Protein AF-0000000079288567 (afdb_homodimer)

Solvent-accessible surface area (backbone atoms only — not comparable to full-atom values): 40343 Å² total; per-residue (Å²): 136,82,82,76,78,76,78,76,78,77,76,76,76,74,76,73,69,78,73,69,82,71,72,75,51,81,69,87,41,94,52,66,72,34,54,50,68,55,81,71,73,96,64,78,37,29,41,39,32,39,63,63,86,68,73,59,69,81,70,55,75,68,88,58,44,38,29,42,37,32,50,58,72,90,48,69,68,57,41,28,52,32,34,70,66,65,13,31,33,24,44,54,43,68,63,64,70,92,44,50,83,34,66,66,60,45,52,52,51,42,51,51,51,46,50,51,23,62,53,65,55,34,27,31,38,32,39,52,55,88,60,69,38,52,64,90,50,18,64,37,54,38,48,51,46,38,53,39,36,52,54,37,35,72,75,34,80,56,41,44,33,34,36,55,41,53,46,34,52,32,29,45,93,47,34,18,52,52,59,54,62,40,43,72,43,26,66,26,31,36,25,41,37,42,82,57,40,80,55,83,54,32,74,55,35,33,48,27,47,63,57,48,50,52,13,55,50,47,36,41,74,64,69,36,61,43,62,34,34,22,48,21,38,48,39,40,23,36,40,31,75,26,69,42,74,46,83,94,76,38,36,26,40,56,48,40,44,79,93,62,46,76,75,60,40,82,38,35,41,40,57,52,54,51,49,29,59,75,67,74,54,73,71,42,80,38,80,80,37,50,29,30,32,47,76,49,64,41,83,88,78,67,42,44,30,40,35,20,33,58,48,42,72,39,44,32,55,53,30,38,48,36,42,74,60,50,34,24,27,41,29,36,50,37,68,76,24,50,43,83,59,87,51,65,72,45,38,51,55,40,49,42,50,54,54,28,54,47,55,42,70,55,74,80,75,82,70,83,74,75,76,73,115,137,85,82,76,78,77,77,78,77,76,75,79,75,75,78,73,70,77,74,69,81,71,73,76,51,80,69,85,40,93,54,65,74,33,54,51,66,54,80,72,74,96,62,78,36,29,41,39,31,40,62,65,87,67,73,59,70,80,70,54,75,67,90,60,44,38,29,41,37,33,50,58,72,90,46,71,66,58,42,29,52,30,32,70,68,67,13,29,33,24,44,55,44,67,63,66,70,92,45,48,83,34,66,66,60,45,51,52,51,39,52,50,51,46,50,49,22,62,52,64,53,34,29,31,38,33,39,52,55,87,59,67,37,53,66,89,50,17,63,38,54,38,49,51,47,38,53,37,36,52,54,38,35,71,76,34,79,57,42,44,33,33,37,55,41,55,45,36,52,32,30,45,92,47,33,20,52,50,57,54,61,39,44,72,42,25,66,25,30,36,22,40,37,42,82,56,43,79,53,84,53,32,73,56,36,33,50,28,47,64,59,48,51,52,13,54,51,47,37,42,73,65,68,35,58,44,63,33,34,21,48,20,38,49,37,38,21,38,40,31,74,26,71,42,74,47,82,94,75,38,35,25,39,56,50,40,43,80,92,65,46,77,75,61,41,80,39,36,41,40,58,51,54,49,48,31,58,75,67,75,54,74,70,42,80,37,81,82,37,50,27,30,32,46,75,48,67,41,82,88,79,67,41,45,30,40,36,21,33,58,46,42,73,40,44,31,56,53,31,38,47,36,41,76,60,50,34,22,27,40,30,36,49,36,67,74,24,49,45,82,59,86,51,65,72,46,38,51,54,39,48,42,51,56,54,28,52,46,54,43,70,55,76,80,75,83,71,80,74,75,76,74,115

Sequence (746 aa):
MLFIMRVLLLVGCCFYGVLGDVSQSQCPCKDPSHCQLVKAPPRKELFVFRTGDKDDWKQYDWSYITTVAVFGPYDPDLMCYAHSKGARYVFSADYPAKQLNNATARSAWVKQQVNTALSGFLDGINIDFEATLSESEAPDLVALVNETAKAFKQANPHAQISFDTPYAPGCTWGRCYDYKNLSESCDFLVLMNYDMNADADMAISNDPFQRIKIGVESFQADGIPANKLVPAFPWYGYDYECTHVLKDDICSKIGYQRYNAPSPTQVCYSGITQMLKDLKMVGTLNSTFVSKFYDYTDKTTGKPHQVWYDDPETLTVRYLYAKHADLRGVAMWHAECLDYGPDPATQKLTKAMWDAIDEFFQLEKGGRESCIEMLFIMRVLLLVGCCFYGVLGDVSQSQCPCKDPSHCQLVKAPPRKELFVFRTGDKDDWKQYDWSYITTVAVFGPYDPDLMCYAHSKGARYVFSADYPAKQLNNATARSAWVKQQVNTALSGFLDGINIDFEATLSESEAPDLVALVNETAKAFKQANPHAQISFDTPYAPGCTWGRCYDYKNLSESCDFLVLMNYDMNADADMAISNDPFQRIKIGVESFQADGIPANKLVPAFPWYGYDYECTHVLKDDICSKIGYQRYNAPSPTQVCYSGITQMLKDLKMVGTLNSTFVSKFYDYTDKTTGKPHQVWYDDPETLTVRYLYAKHADLRGVAMWHAECLDYGPDPATQKLTKAMWDAIDEFFQLEKGGRESCIE

Organism: Patiria miniata (NCBI:txid46514)

Secondary structure (DSSP, 8-state):
----------------------------SSSGGGGSPP---S--EEEEEE---SGGGGGS-TTS--EEEESS---HHHHHHHHHTT-EEEEEE---GGGTT-HHHHHHHHHHHHHHHHHTT--EEEE-----B-GGGHHHHHHHHHHHHHHHHHH-TT-EEEEEE-SSSTTGGGB---HHHHHHHSSEEEEE-------SSB---SS-HHHHHHHHHHHHHTT--GGGEEEEEESEEEEEE-SEE-GGG-EE-TTS-GGGPPPPEEEEHHHHHHHHHHHT--PEEETTTTEEEEEEE-TTT--EEEEEE--HHHHHHHHHHHHHTT-SEEEEE-GGGS--SS-HHHHHHHHHHHHTTHHHHSPP---------/----------------------------SSSGGGGSPP---S--EEEEEE---SGGGGGS-TTS--EEEESS---HHHHHHHHHTT-EEEEEE---GGGTT-HHHHHHHHHHHHHHHHHTT--EEEE-----B-GGGHHHHHHHHHHHHHHHHHH-TT-EEEEEE-SSSTTGGGB---HHHHHHHSSEEEEE-------SSB---SS-HHHHHHHHHHHHHTT--GGGEEEEEESEEEEEE-SEE-GGG-EE-TTS-GGGPPPPEEEEHHHHHHHHHHHT--PEEETTTTEEEEEEE-TTT--EEEEEE--HHHHHHHHHHHHHTT-SEEEEE-GGGS--SS-HHHHHHHHHHHHTTHHHHSPP---------

Radius of gyration: 34.1 Å; Cα contacts (8 Å, |Δi|>4): 1409; chains: 2; bounding box: 121×103×109 Å

InterPro domains:
  IPR001223 Glycoside hydrolase family 18, catalytic domain [PF00704] (100-335)
  IPR001223 Glycoside hydrolase family 18, catalytic domain [PS51910] (1-356)
  IPR001579 Glycosyl hydrolase family 18, active site [PS01095] (122-130)
  IPR011583 Chitinase II/V-like, catalytic domain [SM00636] (44-338)
  IPR017853 Glycoside hydrolase superfamily [SSF51445] (55-355)
  IPR029070 Chitinase insertion domain superfamily [G3DSA:3.10.50.10] (238-309)
  IPR051887 Glycosyl Hydrolase 18 Domain-Containing Protein [PTHR46290] (22-361)

Foldseek 3Di:
DPPPPPPPPPPPPPPPPCPPCLPQAPQPAPDSVLLAAQADDQAFAAEAEAQDDDPLVVVAPLVGHAEYEYNDDQDSVSSSVCSVSSHFYEYEDEDDLVCLPPPVVLLVVLVVRLSVCRNSSGQAYEYEHPDADDLVSQVSVLVSLLSNLVSNCVSPVRRAYEYEDELAAACVVNHHHPVQSSLVSGQAYEYAQFCPQDDPWFTDWRHQPVSSVVRQVRCVVVPRAQLRYAYAAEQKWWKAFAPDQDPPRTRTQPPQPPVRGDDIDIAFNARVVVVCVVVVHDWDADPRRLWTKDWDADPVPRTIMMMIGHALRSVLVVLLVSQVSVHSYYYYDHLVSADSDDDPVSSVRSVSRSVSNCSNVPDPDPDDDPVPD/DDPPPPPPPPPPPPPPPCPPCLPQADQPAPDSVLLAAQADDQAFAAEAEAQDDDPLVVVAPLVGHAEYEYNDDQDSVSSSVCSVSSHFYEYEDEDDLVCLPPPVVLLVVLVVRLSVCRNSSGQAYEYEHPDADDLVSQVSVLVSLLSNLVSNCVSPVRRAYEYEDELAAACVVNHHHPVQSSLVSGQAYEYAQFCPQDDPWFTDWRHQPVSNVVRQVRCVVVPRAQLRYAYAAEQKWWKAFAPDQDPPRTRTQPPQDPVRGDDIDIAFNARVVVVCVVVVHDWDADPRRLWTKDWDADPVPRTIMMMIGHALRSVLVVLLVSQVSVHSYYYYDHLVSADSDDDPVSSVRSVSRSVSNCSNVPDPDPDDDPVPD

Nearest PDB structures (foldseek):
  4wiw-assembly6_F  TM=8.033E-01  e=1.713E-18  Desulfitobacterium hafniense DCB-2
  3cz8-assembly1_B  TM=8.105E-01  e=1.121E-14  Bacillus subtilis subsp. subtilis str. 168
  3cz8-assembly1_A  TM=8.062E-01  e=1.056E-14  Bacillus subtilis subsp. subtilis str. 168
  6f8n-assembly1_A  TM=7.342E-01  e=1.920E-14  Serratia proteamaculans 568
  4nzc-assembly1_A  TM=7.133E-01  e=8.828E-15  Serratia proteamaculans 568

Structure (mmCIF, N/CA/C/O backbone):
data_AF-0000000079288567-model_v1
#
loop_
_entity.id
_entity.type
_entity.pdbx_description
1 polymer 'GH18 domain-containing protein'
#
loop_
_atom_site.group_PDB
_atom_site.id
_atom_site.type_symbol
_atom_site.label_atom_id
_atom_site.label_alt_id
_atom_site.label_comp_id
_atom_site.label_asym_id
_atom_site.label_entity_id
_atom_site.label_seq_id
_atom_site.pdbx_PDB_ins_code
_atom_site.Cartn_x
_atom_site.Cartn_y
_atom_site.Cartn_z
_atom_site.occupancy
_atom_site.B_iso_or_equiv
_atom_site.auth_seq_id
_atom_site.auth_comp_id
_atom_site.auth_asym_id
_atom_site.auth_atom_id
_atom_site.pdbx_PDB_model_num
ATOM 1 N N . MET A 1 1 ? -54.75 25 58.031 1 27.19 1 MET A N 1
ATOM 2 C CA . MET A 1 1 ? -53.906 24.625 56.875 1 27.19 1 MET A CA 1
ATOM 3 C C . MET A 1 1 ? -53.219 25.859 56.281 1 27.19 1 MET A C 1
ATOM 5 O O . MET A 1 1 ? -53.812 26.562 55.469 1 27.19 1 MET A O 1
ATOM 9 N N . LEU A 1 2 ? -52.469 26.594 57.188 1 30.95 2 LEU A N 1
ATOM 10 C CA . LEU A 1 2 ? -51.688 27.812 57.031 1 30.95 2 LEU A CA 1
ATOM 11 C C . LEU A 1 2 ? -50.562 27.609 56.031 1 30.95 2 LEU A C 1
ATOM 13 O O . LEU A 1 2 ? -49.75 26.672 56.156 1 30.95 2 LEU A O 1
ATOM 17 N N . PHE A 1 3 ? -50.781 27.953 54.75 1 29.89 3 PHE A N 1
ATOM 18 C CA . PHE A 1 3 ? -49.969 28.047 53.531 1 29.89 3 PHE A CA 1
ATOM 19 C C . PHE A 1 3 ? -48.719 28.891 53.781 1 29.89 3 PHE A C 1
ATOM 21 O O . PHE A 1 3 ? -48.812 30.094 54 1 29.89 3 PHE A O 1
ATOM 28 N N . ILE A 1 4 ? -47.719 28.328 54.562 1 29.73 4 ILE A N 1
ATOM 29 C CA . ILE A 1 4 ? -46.438 28.953 54.875 1 29.73 4 ILE A CA 1
ATOM 30 C C . ILE A 1 4 ? -45.688 29.281 53.594 1 29.73 4 ILE A C 1
ATOM 32 O O . ILE A 1 4 ? -45.438 28.406 52.75 1 29.73 4 ILE A O 1
ATOM 36 N N . MET A 1 5 ? -45.812 30.5 53.062 1 24.11 5 MET A N 1
ATOM 37 C CA . MET A 1 5 ? -45.125 31.109 51.938 1 24.11 5 MET A CA 1
ATOM 38 C C . MET A 1 5 ? -43.625 31.078 52.125 1 24.11 5 MET A C 1
ATOM 40 O O . MET A 1 5 ? -43.094 31.75 53 1 24.11 5 MET A O 1
ATOM 44 N N . ARG A 1 6 ? -42.938 29.891 51.969 1 24.27 6 ARG A N 1
ATOM 45 C CA . ARG A 1 6 ? -41.469 29.781 52.062 1 24.27 6 ARG A CA 1
ATOM 46 C C . ARG A 1 6 ? -40.812 30.688 51.031 1 24.27 6 ARG A C 1
ATOM 48 O O . ARG A 1 6 ? -41.031 30.547 49.812 1 24.27 6 ARG A O 1
ATOM 55 N N . VAL A 1 7 ? -40.562 31.922 51.438 1 24.86 7 VAL A N 1
ATOM 56 C CA . VAL A 1 7 ? -39.812 32.844 50.594 1 24.86 7 VAL A CA 1
ATOM 57 C C . VAL A 1 7 ? -38.406 32.281 50.312 1 24.86 7 VAL A C 1
ATOM 59 O O . VAL A 1 7 ? -37.656 32 51.25 1 24.86 7 VAL A O 1
ATOM 62 N N . LEU A 1 8 ? -38.25 31.469 49.281 1 25.59 8 LEU A N 1
ATOM 63 C CA . LEU A 1 8 ? -37 30.969 48.75 1 25.59 8 LEU A CA 1
ATOM 64 C C . LEU A 1 8 ? -36.062 32.125 48.406 1 25.59 8 LEU A C 1
ATOM 66 O O . LEU A 1 8 ? -36.344 32.906 47.5 1 25.59 8 LEU A O 1
ATOM 70 N N . LEU A 1 9 ? -35.375 32.688 49.438 1 27.78 9 LEU A N 1
ATOM 71 C CA . LEU A 1 9 ? -34.312 33.656 49.156 1 27.78 9 LEU A CA 1
ATOM 72 C C . LEU A 1 9 ? -33.25 33.031 48.25 1 27.78 9 LEU A C 1
ATOM 74 O O . LEU A 1 9 ? -32.625 32.031 48.594 1 27.78 9 LEU A O 1
ATOM 78 N N . LEU A 1 10 ? -33.406 33.188 46.938 1 25.91 10 LEU A N 1
ATOM 79 C CA . LEU A 1 10 ? -32.406 32.906 45.906 1 25.91 10 LEU A CA 1
ATOM 80 C C . LEU A 1 10 ? -31.125 33.688 46.188 1 25.91 10 LEU A C 1
ATOM 82 O O . LEU A 1 10 ? -31.094 34.906 46.094 1 25.91 10 LEU A O 1
ATOM 86 N N . VAL A 1 11 ? -30.312 33.281 47.188 1 29.81 11 VAL A N 1
ATOM 87 C CA . VAL A 1 11 ? -28.969 33.844 47.312 1 29.81 11 VAL A CA 1
ATOM 88 C C . VAL A 1 11 ? -28.188 33.625 46.031 1 29.81 11 VAL A C 1
ATOM 90 O O . VAL A 1 11 ? -27.969 32.469 45.625 1 29.81 11 VAL A O 1
ATOM 93 N N . GLY A 1 12 ? -28.297 34.531 45.062 1 25.42 12 GLY A N 1
ATOM 94 C CA . GLY A 1 12 ? -27.406 34.625 43.938 1 25.42 12 GLY A CA 1
ATOM 95 C C . GLY A 1 12 ? -25.938 34.594 44.281 1 25.42 12 GLY A C 1
ATOM 96 O O . GLY A 1 12 ? -25.422 35.531 44.906 1 25.42 12 GLY A O 1
ATOM 97 N N . CYS A 1 13 ? -25.359 33.438 44.688 1 24.97 13 CYS A N 1
ATOM 98 C CA . CYS A 1 13 ? -23.906 33.312 44.844 1 24.97 13 CYS A CA 1
ATOM 99 C C . CYS A 1 13 ? -23.188 33.812 43.594 1 24.97 13 CYS A C 1
ATOM 101 O O . CYS A 1 13 ? -23.281 33.188 42.531 1 24.97 13 CYS A O 1
ATOM 103 N N . CYS A 1 14 ? -23.047 35.125 43.375 1 27.05 14 CYS A N 1
ATOM 104 C CA . CYS A 1 14 ? -22.094 35.656 42.406 1 27.05 14 CYS A CA 1
ATOM 105 C C . CYS A 1 14 ? -20.734 35 42.562 1 27.05 14 CYS A C 1
ATOM 107 O O . CYS A 1 14 ? -20.062 35.188 43.594 1 27.05 14 CYS A O 1
ATOM 109 N N . PHE A 1 15 ? -20.422 33.812 42.062 1 26.2 15 PHE A N 1
ATOM 110 C CA . PHE A 1 15 ? -19.078 33.281 41.844 1 26.2 15 PHE A CA 1
ATOM 111 C C . PHE A 1 15 ? -18.172 34.344 41.219 1 26.2 15 PHE A C 1
ATOM 113 O O . PHE A 1 15 ? -18.25 34.594 40.031 1 26.2 15 PHE A O 1
ATOM 120 N N . TYR A 1 16 ? -17.969 35.469 42 1 29.14 16 TYR A N 1
ATOM 121 C CA . TYR A 1 16 ? -16.812 36.25 41.531 1 29.14 16 TYR A CA 1
ATOM 122 C C . TYR A 1 16 ? -15.586 35.344 41.375 1 29.14 16 TYR A C 1
ATOM 124 O O . TYR A 1 16 ? -15.055 34.812 42.344 1 29.14 16 TYR A O 1
ATOM 132 N N . GLY A 1 17 ? -15.539 34.5 40.375 1 31.31 17 GLY A N 1
ATOM 133 C CA . GLY A 1 17 ? -14.289 33.875 40.031 1 31.31 17 GLY A CA 1
ATOM 134 C C . GLY A 1 17 ? -13.078 34.781 40.156 1 31.31 17 GLY A C 1
ATOM 135 O O . GLY A 1 17 ? -13.094 35.906 39.656 1 31.31 17 GLY A O 1
ATOM 136 N N . VAL A 1 18 ? -12.336 34.688 41.25 1 32.84 18 VAL A N 1
ATOM 137 C CA . VAL A 1 18 ? -11 35.25 41.406 1 32.84 18 VAL A CA 1
ATOM 138 C C . VAL A 1 18 ? -10.203 35.094 40.125 1 32.84 18 VAL A C 1
ATOM 140 O O . VAL A 1 18 ? -9.758 33.969 39.781 1 32.84 18 VAL A O 1
ATOM 143 N N . LEU A 1 19 ? -10.5 35.75 39 1 36.16 19 LEU A N 1
ATOM 144 C CA . LEU A 1 19 ? -9.422 35.969 38.031 1 36.16 19 LEU A CA 1
ATOM 145 C C . LEU A 1 19 ? -8.156 36.438 38.75 1 36.16 19 LEU A C 1
ATOM 147 O O . LEU A 1 19 ? -8.125 37.531 39.312 1 36.16 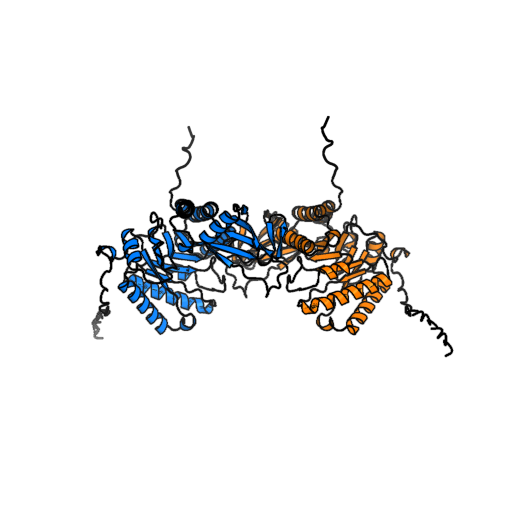19 LEU A O 1
ATOM 151 N N . GLY A 1 20 ? -7.414 35.625 39.469 1 35.69 20 GLY A N 1
ATOM 152 C CA . GLY A 1 20 ? -6.09 36.031 39.906 1 35.69 20 GLY A CA 1
ATOM 153 C C . GLY A 1 20 ? -5.402 36.969 38.938 1 35.69 20 GLY A C 1
ATOM 154 O O . GLY A 1 20 ? -5.645 36.906 37.719 1 35.69 20 GLY A O 1
ATOM 155 N N . ASP A 1 21 ? -4.898 38.156 39.312 1 39.03 21 ASP A N 1
ATOM 156 C CA . ASP A 1 21 ? -4.105 39.156 38.625 1 39.03 21 ASP A CA 1
ATOM 157 C C . ASP A 1 21 ? -3.045 38.5 37.75 1 39.03 21 ASP A C 1
ATOM 159 O O . ASP A 1 21 ? -1.997 38.062 38.219 1 39.03 21 ASP A O 1
ATOM 163 N N . VAL A 1 22 ? -3.289 37.75 36.75 1 46.19 22 VAL A N 1
ATOM 164 C CA . VAL A 1 22 ? -2.246 37.469 35.75 1 46.19 22 VAL A CA 1
ATOM 165 C C . VAL A 1 22 ? -1.505 38.781 35.438 1 46.19 22 VAL A C 1
ATOM 167 O O . VAL A 1 22 ? -2.102 39.719 34.906 1 46.19 22 VAL A O 1
ATOM 170 N N . SER A 1 23 ? -0.536 39.188 36.188 1 46.78 23 SER A N 1
ATOM 171 C CA . SER A 1 23 ? 0.323 40.312 35.844 1 46.78 23 SER A CA 1
ATOM 172 C C . SER A 1 23 ? 0.594 40.375 34.344 1 46.78 23 SER A C 1
ATOM 174 O O . SER A 1 23 ? 1.094 39.406 33.781 1 46.78 23 SER A O 1
ATOM 176 N N . GLN A 1 24 ? -0.189 41.062 33.594 1 57 24 GLN A N 1
ATOM 177 C CA . GLN A 1 24 ? 0.04 41.312 32.156 1 57 24 GLN A CA 1
ATOM 178 C C . GLN A 1 24 ? 1.515 41.594 31.891 1 57 24 GLN A C 1
ATOM 180 O O . GLN A 1 24 ? 2.1 42.531 32.469 1 57 24 GLN A O 1
ATOM 185 N N . SER A 1 25 ? 2.312 40.594 31.453 1 72.94 25 SER A N 1
ATOM 186 C CA . SER A 1 25 ? 3.693 40.781 31.031 1 72.94 25 SER A CA 1
ATOM 187 C C . SER A 1 25 ? 3.846 42.062 30.203 1 72.94 25 SER A C 1
ATOM 189 O O . SER A 1 25 ? 2.883 42.531 29.578 1 72.94 25 SER A O 1
ATOM 191 N N . GLN A 1 26 ? 4.969 42.75 30.375 1 89.75 26 GLN A N 1
ATOM 192 C CA . GLN A 1 26 ? 5.281 43.938 29.578 1 89.75 26 GLN A CA 1
ATOM 193 C C . GLN A 1 26 ? 5.289 43.594 28.094 1 89.75 26 GLN A C 1
ATOM 195 O O . GLN A 1 26 ? 5.875 42.594 27.672 1 89.75 26 GLN A O 1
ATOM 200 N N . CYS A 1 27 ? 4.535 44.375 27.344 1 95.31 27 CYS A N 1
ATOM 201 C CA . CYS A 1 27 ? 4.473 44.219 25.891 1 95.31 27 CYS A CA 1
ATOM 202 C C . CYS A 1 27 ? 5.852 44.375 25.266 1 95.31 27 CYS A C 1
ATOM 204 O O . CYS A 1 27 ? 6.465 45.438 25.391 1 95.31 27 CYS A O 1
ATOM 206 N N . PRO A 1 28 ? 6.336 43.406 24.562 1 96.44 28 PRO A N 1
ATOM 207 C CA . PRO A 1 28 ? 7.668 43.5 23.969 1 96.44 28 PRO A CA 1
ATOM 208 C C . PRO A 1 28 ? 7.676 44.219 22.641 1 96.44 28 PRO A C 1
ATOM 210 O O . PRO A 1 28 ? 8.742 44.469 22.062 1 96.44 28 PRO A O 1
ATOM 213 N N . CYS A 1 29 ? 6.59 44.625 22.141 1 97.5 29 CYS A N 1
ATOM 214 C CA . CYS A 1 29 ? 6.492 45.188 20.797 1 97.5 29 CYS A CA 1
ATOM 215 C C . CYS A 1 29 ? 6.758 46.688 20.844 1 97.5 29 CYS A C 1
ATOM 217 O O . CYS A 1 29 ? 6.355 47.375 21.781 1 97.5 29 CYS A O 1
ATOM 219 N N . LYS A 1 30 ? 7.387 47.25 19.781 1 96.5 30 LYS A N 1
ATOM 220 C CA . LYS A 1 30 ? 7.582 48.688 19.641 1 96.5 30 LYS A CA 1
ATOM 221 C C . LYS A 1 30 ? 6.242 49.406 19.609 1 96.5 30 LYS A C 1
ATOM 223 O O . LYS A 1 30 ? 6.09 50.469 20.25 1 96.5 30 LYS A O 1
ATOM 228 N N . ASP A 1 31 ? 5.328 48.906 18.875 1 97.06 31 ASP A N 1
ATOM 229 C CA . ASP A 1 31 ? 3.941 49.344 18.859 1 97.06 31 ASP A CA 1
ATOM 230 C C . ASP A 1 31 ? 3.082 48.531 19.812 1 97.06 31 ASP A C 1
ATOM 232 O O . ASP A 1 31 ? 2.814 47.344 19.562 1 97.06 31 ASP A O 1
ATOM 236 N N . PRO A 1 32 ? 2.604 49.094 20.875 1 95.19 32 PRO A N 1
ATOM 237 C CA . PRO A 1 32 ? 1.866 48.312 21.891 1 95.19 32 PRO A CA 1
ATOM 238 C C . PRO A 1 32 ? 0.571 47.719 21.344 1 95.19 32 PRO A C 1
ATOM 240 O O . PRO A 1 32 ? 0.037 46.781 21.922 1 95.19 32 PRO A O 1
ATOM 243 N N . SER A 1 33 ? 0.06 48.25 20.281 1 96.06 33 SER A N 1
ATOM 244 C CA . SER A 1 33 ? -1.159 47.719 19.703 1 96.06 33 SER A CA 1
ATOM 245 C C . SER A 1 33 ? -0.93 46.312 19.188 1 96.06 33 SER A C 1
ATOM 247 O O . SER A 1 33 ? -1.879 45.531 19.031 1 96.06 33 SER A O 1
ATOM 249 N N . HIS A 1 34 ? 0.376 45.969 18.922 1 96.38 34 HIS A N 1
ATOM 250 C CA . HIS A 1 34 ? 0.712 44.656 18.422 1 96.38 34 HIS A CA 1
ATOM 251 C C . HIS A 1 34 ? 0.701 43.625 19.531 1 96.38 34 HIS A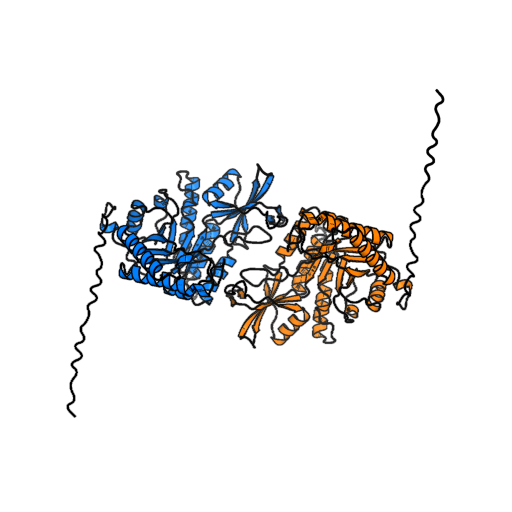 C 1
ATOM 253 O O . HIS A 1 34 ? 0.888 42.406 19.281 1 96.38 34 HIS A O 1
ATOM 259 N N . CYS A 1 35 ? 0.415 43.969 20.75 1 96.31 35 CYS A N 1
ATOM 260 C CA . CYS A 1 35 ? 0.241 43 21.828 1 96.31 35 CYS A CA 1
ATOM 261 C C . CYS A 1 35 ? -1.235 42.719 22.078 1 96.31 35 CYS A C 1
ATOM 263 O O . CYS A 1 35 ? -1.581 41.938 22.953 1 96.31 35 CYS A O 1
ATOM 265 N N . GLN A 1 36 ? -2.074 43.438 21.297 1 95.19 36 GLN A N 1
ATOM 266 C CA . GLN A 1 36 ? -3.48 43.062 21.312 1 95.19 36 GLN A CA 1
ATOM 267 C C . GLN A 1 36 ? -3.703 41.75 20.547 1 95.19 36 GLN A C 1
ATOM 269 O O . GLN A 1 36 ? -3.113 41.562 19.469 1 95.19 36 GLN A O 1
ATOM 274 N N . LEU A 1 37 ? -4.438 40.906 21.125 1 96.25 37 LEU A N 1
ATOM 275 C CA . LEU A 1 37 ? -4.711 39.625 20.484 1 96.25 37 LEU A CA 1
ATOM 276 C C . LEU A 1 37 ? -5.527 39.812 19.219 1 96.25 37 LEU A C 1
ATOM 278 O O . LEU A 1 37 ? -6.344 40.719 19.125 1 96.25 37 LEU A O 1
ATOM 282 N N . VAL A 1 38 ? -5.281 38.969 18.25 1 96.44 38 VAL A N 1
ATOM 283 C CA . VAL A 1 38 ? -5.895 39.062 16.922 1 96.44 38 VAL A CA 1
ATOM 284 C C . VAL A 1 38 ? -7.379 38.719 17.031 1 96.44 38 VAL A C 1
ATOM 286 O O . VAL A 1 38 ? -7.746 37.656 17.547 1 96.44 38 VAL A O 1
ATOM 289 N N . LYS A 1 39 ? -8.195 39.656 16.578 1 95.25 39 LYS A N 1
ATOM 290 C CA . LYS A 1 39 ? -9.641 39.438 16.453 1 95.25 39 LYS A CA 1
ATOM 291 C C . LYS A 1 39 ? -10.055 39.281 14.992 1 95.25 39 LYS A C 1
ATOM 293 O O . LYS A 1 39 ? -9.977 40.25 14.219 1 95.25 39 LYS A O 1
ATOM 298 N N . ALA A 1 40 ? -10.289 38.094 14.586 1 90 40 ALA A N 1
ATOM 299 C CA . ALA A 1 40 ? -10.68 37.844 13.211 1 90 40 ALA A CA 1
ATOM 300 C C . ALA A 1 40 ? -11.883 36.906 13.164 1 90 40 ALA A C 1
ATOM 302 O O . ALA A 1 40 ? -11.977 35.969 13.961 1 90 40 ALA A O 1
ATOM 303 N N . PRO A 1 41 ? -12.805 37.156 12.258 1 85.5 41 PRO A N 1
ATOM 304 C CA . PRO A 1 41 ? -13.883 36.188 12.031 1 85.5 41 PRO A CA 1
ATOM 305 C C . PRO A 1 41 ? -13.398 34.938 11.344 1 85.5 41 PRO A C 1
ATOM 307 O O . PRO A 1 41 ? -12.25 34.875 10.891 1 85.5 41 PRO A O 1
ATOM 310 N N . PRO A 1 42 ? -14.266 33.938 11.367 1 85.5 42 PRO A N 1
ATOM 311 C CA . PRO A 1 42 ? -13.883 32.75 10.594 1 85.5 42 PRO A CA 1
ATOM 312 C C . PRO A 1 42 ? -13.539 33.094 9.141 1 85.5 42 PRO A C 1
ATOM 314 O O . PRO A 1 42 ? -14.242 33.875 8.5 1 85.5 42 PRO A O 1
ATOM 317 N N . ARG A 1 43 ? -12.398 32.594 8.719 1 92.81 43 ARG A N 1
ATOM 318 C CA . ARG A 1 43 ? -11.867 32.844 7.383 1 92.81 43 ARG A CA 1
ATOM 319 C C . ARG A 1 43 ? -11.062 31.656 6.871 1 92.81 43 ARG A C 1
ATOM 321 O O . ARG A 1 43 ? -10.844 30.703 7.602 1 92.81 43 ARG A O 1
ATOM 328 N N . LYS A 1 44 ? -10.766 31.719 5.551 1 97.12 44 LYS A N 1
ATOM 329 C CA . LYS A 1 44 ? -9.836 30.719 5.023 1 97.12 44 LYS A CA 1
ATOM 330 C C . LYS A 1 44 ? -8.461 30.859 5.68 1 97.12 44 LYS A C 1
ATOM 332 O O . LYS A 1 44 ? -7.977 31.969 5.898 1 97.12 44 LYS A O 1
ATOM 337 N N . GLU A 1 45 ? -7.918 29.734 5.98 1 98.38 45 GLU A N 1
ATOM 338 C CA . GLU A 1 45 ? -6.711 29.734 6.801 1 98.38 45 GLU A CA 1
ATOM 339 C C . GLU A 1 45 ? -5.48 29.375 5.969 1 98.38 45 GLU A C 1
ATOM 341 O O . GLU A 1 45 ? -5.527 28.469 5.141 1 98.38 45 GLU A O 1
ATOM 346 N N . LEU A 1 46 ? -4.477 30.125 6.074 1 98.81 46 LEU A N 1
ATOM 347 C CA . LEU A 1 46 ? -3.117 29.641 5.84 1 98.81 46 LEU A CA 1
ATOM 348 C C . LEU A 1 46 ? -2.371 29.453 7.156 1 98.81 46 LEU A C 1
ATOM 350 O O . LEU A 1 46 ? -1.959 30.438 7.781 1 98.81 46 LEU A O 1
ATOM 354 N N . PHE A 1 47 ? -2.266 28.234 7.562 1 98.75 47 PHE A N 1
ATOM 355 C CA . PHE A 1 47 ? -1.688 27.828 8.836 1 98.75 47 PHE A CA 1
ATOM 356 C C . PHE A 1 47 ? -0.235 27.406 8.664 1 98.75 47 PHE A C 1
ATOM 358 O O . PHE A 1 47 ? 0.047 26.359 8.062 1 98.75 47 PHE A O 1
ATOM 365 N N . VAL A 1 48 ? 0.731 28.188 9.164 1 98.69 48 VAL A N 1
ATOM 366 C CA . VAL A 1 48 ? 2.15 27.969 8.906 1 98.69 48 VAL A CA 1
ATOM 367 C C . VAL A 1 48 ? 2.814 27.359 10.133 1 98.69 48 VAL A C 1
ATOM 369 O O . VAL A 1 48 ? 2.814 27.969 11.211 1 98.69 48 VAL A O 1
ATOM 372 N N . PHE A 1 49 ? 3.395 26.172 9.969 1 98.44 49 PHE A N 1
ATOM 373 C CA . PHE A 1 49 ? 4.184 25.594 11.047 1 98.44 49 PHE A CA 1
ATOM 374 C C . PHE A 1 49 ? 5.617 26.094 11.008 1 98.44 49 PHE A C 1
ATOM 376 O O . PHE A 1 49 ? 6.289 26.016 9.977 1 98.44 49 PHE A O 1
ATOM 383 N N . ARG A 1 50 ? 5.996 26.609 12.125 1 96.75 50 ARG A N 1
ATOM 384 C CA . ARG A 1 50 ? 7.371 27.047 12.336 1 96.75 50 ARG A CA 1
ATOM 385 C C . ARG A 1 50 ? 8.07 26.188 13.375 1 96.75 50 ARG A C 1
ATOM 387 O O . ARG A 1 50 ? 7.59 26.062 14.5 1 96.75 50 ARG A O 1
ATOM 394 N N . THR A 1 51 ? 9.203 25.578 13.07 1 93.62 51 THR A N 1
ATOM 395 C CA . THR A 1 51 ? 9.852 24.641 13.984 1 93.62 51 THR A CA 1
ATOM 396 C C . THR A 1 51 ? 11.211 25.172 14.422 1 93.62 51 THR A C 1
ATOM 398 O O . THR A 1 51 ? 11.812 24.641 15.359 1 93.62 51 THR A O 1
ATOM 401 N N . GLY A 1 52 ? 11.711 26.266 13.883 1 87.31 52 GLY A N 1
ATOM 402 C CA . GLY A 1 52 ? 13.086 26.672 14.148 1 87.31 52 GLY A CA 1
ATOM 403 C C . GLY A 1 52 ? 13.18 27.984 14.898 1 87.31 52 GLY A C 1
ATOM 404 O O . GLY A 1 52 ? 12.227 28.406 15.547 1 87.31 52 GLY A O 1
ATOM 405 N N . ASP A 1 53 ? 14.438 28.453 14.953 1 87.62 53 ASP A N 1
ATOM 406 C CA . ASP A 1 53 ? 14.703 29.672 15.711 1 87.62 53 ASP A CA 1
ATOM 407 C C . ASP A 1 53 ? 15.359 30.734 14.828 1 87.62 53 ASP A C 1
ATOM 409 O O . ASP A 1 53 ? 15.789 31.781 15.32 1 87.62 53 ASP A O 1
ATOM 413 N N . LYS A 1 54 ? 15.336 30.359 13.586 1 89.5 54 LYS A N 1
ATOM 414 C CA . LYS A 1 54 ? 15.938 31.328 12.68 1 89.5 54 LYS A CA 1
ATOM 415 C C . LYS A 1 54 ? 14.914 32.406 12.266 1 89.5 54 LYS A C 1
ATOM 417 O O . LYS A 1 54 ? 13.719 32.219 12.508 1 89.5 54 LYS A O 1
ATOM 422 N N . ASP A 1 55 ? 15.453 33.5 11.68 1 93.12 55 ASP A N 1
ATOM 423 C CA . ASP A 1 55 ? 14.602 34.625 11.32 1 93.12 55 ASP A CA 1
ATOM 424 C C . ASP A 1 55 ? 14.047 34.469 9.906 1 93.12 55 ASP A C 1
ATOM 426 O O . ASP A 1 55 ? 13.695 35.438 9.25 1 93.12 55 ASP A O 1
ATOM 430 N N . ASP A 1 56 ? 13.938 33.25 9.484 1 94.31 56 ASP A N 1
ATOM 431 C CA . ASP A 1 56 ? 13.422 32.938 8.156 1 94.31 56 ASP A CA 1
ATOM 432 C C . ASP A 1 56 ? 12.031 33.562 7.957 1 94.31 56 ASP A C 1
ATOM 434 O O . ASP A 1 56 ? 11.648 33.875 6.832 1 94.31 56 ASP A O 1
A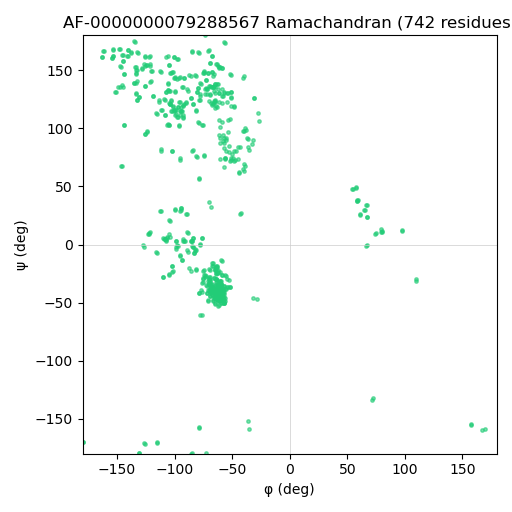TOM 438 N N . TRP A 1 57 ? 11.32 33.75 9.078 1 96.44 57 TRP A N 1
ATOM 439 C CA . TRP A 1 57 ? 9.945 34.219 9.008 1 96.44 57 TRP A CA 1
ATOM 440 C C . TRP A 1 57 ? 9.883 35.625 8.398 1 96.44 57 TRP A C 1
ATOM 442 O O . TRP A 1 57 ? 8.859 36 7.84 1 96.44 57 TRP A O 1
ATOM 452 N N . LYS A 1 58 ? 10.961 36.406 8.477 1 96.31 58 LYS A N 1
ATOM 453 C CA . LYS A 1 58 ? 11.016 37.719 7.883 1 96.31 58 LYS A CA 1
ATOM 454 C C . LYS A 1 58 ? 10.875 37.656 6.363 1 96.31 58 LYS A C 1
ATOM 456 O O . LYS A 1 58 ? 10.547 38.656 5.719 1 96.31 58 LYS A O 1
ATOM 461 N N . GLN A 1 59 ? 11.133 36.469 5.82 1 96.06 59 GLN A N 1
ATOM 462 C CA . GLN A 1 59 ? 11.109 36.312 4.371 1 96.06 59 GLN A CA 1
ATOM 463 C C . GLN A 1 59 ? 9.906 35.469 3.936 1 96.06 59 GLN A C 1
ATOM 465 O O . GLN A 1 59 ? 9.766 35.125 2.758 1 96.06 59 GLN A O 1
ATOM 470 N N . TYR A 1 60 ? 9.008 35.094 4.863 1 97.69 60 TYR A N 1
ATOM 471 C CA . TYR A 1 60 ? 7.762 34.438 4.477 1 97.69 60 TYR A CA 1
ATOM 472 C C . TYR A 1 60 ? 6.949 35.312 3.543 1 97.69 60 TYR A C 1
ATOM 474 O O . TYR A 1 60 ? 7.168 36.531 3.488 1 97.69 60 TYR A O 1
ATOM 482 N N . ASP A 1 61 ? 6.133 34.75 2.668 1 97.88 61 ASP A N 1
ATOM 483 C CA . ASP A 1 61 ? 5.078 35.5 2.006 1 97.88 61 ASP A CA 1
ATOM 484 C C . ASP A 1 61 ? 3.871 35.688 2.926 1 97.88 61 ASP A C 1
ATOM 486 O O . ASP A 1 61 ? 3.08 34.75 3.111 1 97.88 61 ASP A O 1
ATOM 490 N N . TRP A 1 62 ? 3.668 36.875 3.484 1 98.06 62 TRP A N 1
ATOM 491 C CA . TRP A 1 62 ? 2.682 37.156 4.527 1 98.06 62 TRP A CA 1
ATOM 492 C C . TRP A 1 62 ? 1.333 37.531 3.924 1 98.06 62 TRP A C 1
ATOM 494 O O . TRP A 1 62 ? 0.395 37.875 4.648 1 98.06 62 TRP A O 1
ATOM 504 N N . SER A 1 63 ? 1.172 37.344 2.572 1 96.62 63 SER A N 1
ATOM 505 C CA . SER A 1 63 ? -0.027 37.812 1.872 1 96.62 63 SER A CA 1
ATOM 506 C C . SER A 1 63 ? -1.276 37.125 2.42 1 96.62 63 SER A C 1
ATOM 508 O O . SER A 1 63 ? -2.344 37.75 2.494 1 96.62 63 SER A O 1
ATOM 510 N N . TYR A 1 64 ? -1.048 35.781 2.834 1 97.25 64 TYR A N 1
ATOM 511 C CA . TYR A 1 64 ? -2.242 35.031 3.176 1 97.25 64 TYR A CA 1
ATOM 512 C C . TYR A 1 64 ? -2.113 34.406 4.562 1 97.25 64 TYR A C 1
ATOM 514 O O . TYR A 1 64 ? -3.049 33.75 5.051 1 97.25 64 TYR A O 1
ATOM 522 N N . ILE A 1 65 ? -0.987 34.594 5.262 1 98.62 65 ILE A N 1
ATOM 523 C CA . ILE A 1 65 ? -0.762 33.906 6.527 1 98.62 65 ILE A CA 1
ATOM 524 C C . ILE A 1 65 ? -1.784 34.375 7.559 1 98.62 65 ILE A C 1
ATOM 526 O O . ILE A 1 65 ? -1.919 35.562 7.809 1 98.62 65 ILE A O 1
ATOM 530 N N . THR A 1 66 ? -2.516 33.438 8.094 1 98.69 66 THR A N 1
ATOM 531 C CA . THR A 1 66 ? -3.488 33.781 9.133 1 98.69 66 THR A CA 1
ATOM 532 C C . THR A 1 66 ? -2.979 33.344 10.508 1 98.69 66 THR A C 1
ATOM 534 O O . THR A 1 66 ? -3.416 33.875 11.523 1 98.69 66 THR A O 1
ATOM 537 N N . THR A 1 67 ? -2.119 32.344 10.5 1 98.75 67 THR A N 1
ATOM 538 C CA . THR A 1 67 ? -1.633 31.828 11.773 1 98.75 67 THR A CA 1
ATOM 539 C C . THR A 1 67 ? -0.225 31.25 11.617 1 98.75 67 THR A C 1
ATOM 541 O O . THR A 1 67 ? 0.063 30.562 10.641 1 98.75 67 THR A O 1
ATOM 544 N N . VAL A 1 68 ? 0.675 31.594 12.445 1 98.56 68 VAL A N 1
ATOM 545 C CA . VAL A 1 68 ? 1.943 30.906 12.625 1 98.56 68 VAL A CA 1
ATOM 546 C C . VAL A 1 68 ? 1.889 30.047 13.891 1 98.56 68 VAL A C 1
ATOM 548 O O . VAL A 1 68 ? 1.691 30.562 14.992 1 98.56 68 VAL A O 1
ATOM 551 N N . ALA A 1 69 ? 1.964 28.75 13.719 1 98.56 69 ALA A N 1
ATOM 552 C CA . ALA A 1 69 ? 2.014 27.812 14.828 1 98.56 69 ALA A CA 1
ATOM 553 C C . ALA A 1 69 ? 3.453 27.406 15.141 1 98.56 69 ALA A C 1
ATOM 555 O O . ALA A 1 69 ? 4.109 26.75 14.328 1 98.56 69 ALA A O 1
ATOM 556 N N . VAL A 1 70 ? 3.875 27.703 16.281 1 96.81 70 VAL A N 1
ATOM 557 C CA . VAL A 1 70 ? 5.289 27.609 16.609 1 96.81 70 VAL A CA 1
ATOM 558 C C . VAL A 1 70 ? 5.551 26.312 17.391 1 96.81 70 VAL A C 1
ATOM 560 O O . VAL A 1 70 ? 4.949 26.094 18.438 1 96.81 70 VAL A O 1
ATOM 563 N N . PHE A 1 71 ? 6.355 25.438 16.719 1 94.25 71 PHE A N 1
ATOM 564 C CA . PHE A 1 71 ? 6.996 24.297 17.375 1 94.25 71 PHE A CA 1
ATOM 565 C C . PHE A 1 71 ? 8.422 24.656 17.797 1 94.25 71 PHE A C 1
ATOM 567 O O . PHE A 1 71 ? 9.375 24.328 17.094 1 94.25 71 PHE A O 1
ATOM 574 N N . GLY A 1 72 ? 8.633 25.359 18.734 1 88.06 72 GLY A N 1
ATOM 575 C CA . GLY A 1 72 ? 9.938 25.859 19.156 1 88.06 72 GLY A CA 1
ATOM 576 C C . GLY A 1 72 ? 9.852 26.969 20.172 1 88.06 72 GLY A C 1
ATOM 577 O O . GLY A 1 72 ? 8.836 27.109 20.859 1 88.06 72 GLY A O 1
ATOM 578 N N . PRO A 1 73 ? 10.914 27.719 20.266 1 91.38 73 PRO A N 1
ATOM 579 C CA . PRO A 1 73 ? 10.953 28.75 21.297 1 91.38 73 PRO A CA 1
ATOM 580 C C . PRO A 1 73 ? 10.07 29.953 20.953 1 91.38 73 PRO A C 1
ATOM 582 O O . PRO A 1 73 ? 9.883 30.281 19.781 1 91.38 73 PRO A O 1
ATOM 585 N N . TYR A 1 74 ? 9.594 30.516 22.031 1 94.25 74 TYR A N 1
ATOM 586 C CA . TYR A 1 74 ? 8.891 31.797 21.891 1 94.25 74 TYR A CA 1
ATOM 587 C C . TYR A 1 74 ? 9.781 32.844 21.234 1 94.25 74 TYR A C 1
ATOM 589 O O . TYR A 1 74 ? 10.969 32.938 21.562 1 94.25 74 TYR A O 1
ATOM 597 N N . ASP A 1 75 ? 9.281 33.5 20.25 1 96 75 ASP A N 1
ATOM 598 C CA . ASP A 1 75 ? 9.953 34.594 19.531 1 96 75 ASP A CA 1
ATOM 599 C C . ASP A 1 75 ? 9.102 35.844 19.547 1 96 75 ASP A C 1
ATOM 601 O O . ASP A 1 75 ? 8.219 36.031 18.703 1 96 75 ASP A O 1
ATOM 605 N N . PRO A 1 76 ? 9.414 36.781 20.516 1 96.19 76 PRO A N 1
ATOM 606 C CA . PRO A 1 76 ? 8.57 37.969 20.609 1 96.19 76 PRO A CA 1
ATOM 607 C C . PRO A 1 76 ? 8.586 38.812 19.344 1 96.19 76 PRO A C 1
ATOM 609 O O . PRO A 1 76 ? 7.586 39.469 19.016 1 96.19 76 PRO A O 1
ATOM 612 N N . ASP A 1 77 ? 9.734 38.812 18.641 1 97.06 77 ASP A N 1
ATOM 613 C CA . ASP A 1 77 ? 9.789 39.562 17.406 1 97.06 77 ASP A CA 1
ATOM 614 C C . ASP A 1 77 ? 8.844 38.969 16.359 1 97.06 77 ASP A C 1
ATOM 616 O O . ASP A 1 77 ? 8.164 39.719 15.648 1 97.06 77 ASP A O 1
ATOM 620 N N . LEU A 1 78 ? 8.836 37.688 16.25 1 97.62 78 LEU A N 1
ATOM 621 C CA . LEU A 1 78 ? 7.906 37 15.328 1 97.62 78 LEU A CA 1
ATOM 622 C C . LEU A 1 78 ? 6.465 37.25 15.758 1 97.62 78 LEU A C 1
ATOM 624 O O . LEU A 1 78 ? 5.602 37.531 14.914 1 97.62 78 LEU A O 1
ATOM 628 N N . MET A 1 79 ? 6.207 37.156 17.062 1 98.06 79 MET A N 1
ATOM 629 C CA . MET A 1 79 ? 4.867 37.406 17.578 1 98.06 79 MET A CA 1
ATOM 630 C C . MET A 1 79 ? 4.398 38.812 17.188 1 98.06 79 MET A C 1
ATOM 632 O O . MET A 1 79 ? 3.318 38.969 16.609 1 98.06 79 MET A O 1
ATOM 636 N N . CYS A 1 80 ? 5.215 39.844 17.438 1 98.31 80 CYS A N 1
ATOM 637 C CA . CYS A 1 80 ? 4.887 41.25 17.125 1 98.31 80 CYS A CA 1
ATOM 638 C C . CYS A 1 80 ? 4.664 41.406 15.625 1 98.31 80 CYS A C 1
ATOM 640 O O . CYS A 1 80 ? 3.719 42.094 15.211 1 98.31 80 CYS A O 1
ATOM 642 N N . TYR A 1 81 ? 5.547 40.812 14.875 1 98.25 81 TYR A N 1
ATOM 643 C CA . TYR A 1 81 ? 5.457 40.938 13.422 1 98.25 81 TYR A CA 1
ATOM 644 C C . TYR A 1 81 ? 4.18 40.281 12.898 1 98.25 81 TYR A C 1
ATOM 646 O O . TYR A 1 81 ? 3.48 40.875 12.062 1 98.25 81 TYR A O 1
ATOM 654 N N . ALA A 1 82 ? 3.855 39.062 13.359 1 98.5 82 ALA A N 1
ATOM 655 C CA . ALA A 1 82 ? 2.633 38.375 12.961 1 98.5 82 ALA A CA 1
ATOM 656 C C . ALA A 1 82 ? 1.401 39.219 13.258 1 98.5 82 ALA A C 1
ATOM 658 O O . ALA A 1 82 ? 0.54 39.406 12.398 1 98.5 82 ALA A O 1
ATOM 659 N N . HIS A 1 83 ? 1.342 39.781 14.438 1 98.31 83 HIS A N 1
ATOM 660 C CA . HIS A 1 83 ? 0.228 40.625 14.828 1 98.31 83 HIS A CA 1
ATOM 661 C C . HIS A 1 83 ? 0.129 41.875 13.93 1 98.31 83 HIS A C 1
ATOM 663 O O . HIS A 1 83 ? -0.972 42.312 13.586 1 98.31 83 HIS A O 1
ATOM 669 N N . SER A 1 84 ? 1.31 42.406 13.617 1 98.06 84 SER A N 1
ATOM 670 C CA . SER A 1 84 ? 1.314 43.562 12.75 1 98.06 84 SER A CA 1
ATOM 671 C C . SER A 1 84 ? 0.703 43.25 11.391 1 98.06 84 SER A C 1
ATOM 673 O O . SER A 1 84 ? 0.263 44.156 10.672 1 98.06 84 SER A O 1
ATOM 675 N N . LYS A 1 85 ? 0.69 42 10.984 1 97.56 85 LYS A N 1
ATOM 676 C CA . LYS A 1 85 ? 0.14 41.531 9.703 1 97.56 85 LYS A CA 1
ATOM 677 C C . LYS A 1 85 ? -1.276 41 9.875 1 97.56 85 LYS A C 1
ATOM 679 O O . LYS A 1 85 ? -1.867 40.5 8.922 1 97.56 85 LYS A O 1
ATOM 684 N N . GLY A 1 86 ? -1.812 41 11.148 1 97.06 86 GLY A N 1
ATOM 685 C CA . GLY A 1 86 ? -3.135 40.469 11.438 1 97.06 86 GLY A CA 1
ATOM 686 C C . GLY A 1 86 ? -3.16 38.969 11.531 1 97.06 86 GLY A C 1
ATOM 687 O O . GLY A 1 86 ? -4.223 38.344 11.43 1 97.06 86 GLY A O 1
ATOM 688 N N . ALA A 1 87 ? -2.006 38.375 11.617 1 98.38 87 ALA A N 1
ATOM 689 C CA . ALA A 1 87 ? -1.884 36.906 11.742 1 98.38 87 ALA A CA 1
ATOM 690 C C . ALA A 1 87 ? -1.749 36.5 13.203 1 98.38 87 ALA A C 1
ATOM 692 O O . ALA A 1 87 ? -1.102 37.188 13.992 1 98.38 87 ALA A O 1
ATOM 693 N N . ARG A 1 88 ? -2.324 35.406 13.484 1 98.56 88 ARG A N 1
ATOM 694 C CA . ARG A 1 88 ? -2.242 34.844 14.828 1 98.56 88 ARG A CA 1
ATOM 695 C C . ARG A 1 88 ? -0.872 34.219 15.086 1 98.56 88 ARG A C 1
ATOM 697 O O . ARG A 1 88 ? -0.227 33.719 14.156 1 98.56 88 ARG A O 1
ATOM 704 N N . TYR A 1 89 ? -0.453 34.281 16.25 1 98.38 89 TYR A N 1
ATOM 705 C CA . TYR A 1 89 ? 0.703 33.594 16.797 1 98.38 89 TYR A CA 1
ATOM 706 C C . TYR A 1 89 ? 0.279 32.594 17.875 1 98.38 89 TYR A C 1
ATOM 708 O O . TYR A 1 89 ? -0.232 33 18.922 1 98.38 89 TYR A O 1
ATOM 716 N N . VAL A 1 90 ? 0.437 31.297 17.609 1 98.31 90 VAL A N 1
ATOM 717 C CA . VAL A 1 90 ? -0.006 30.297 18.562 1 98.31 90 VAL A CA 1
ATOM 718 C C . VAL A 1 90 ? 1.147 29.344 18.891 1 98.31 90 VAL A C 1
ATOM 720 O O . VAL A 1 90 ? 2.086 29.203 18.094 1 98.31 90 VAL A O 1
ATOM 723 N N . PHE A 1 91 ? 1.075 28.719 20.078 1 96.62 91 PHE A N 1
ATOM 724 C CA . PHE A 1 91 ? 2.035 27.688 20.453 1 96.62 91 PHE A CA 1
ATOM 725 C C . PHE A 1 91 ? 1.453 26.297 20.234 1 96.62 91 PHE A C 1
ATOM 727 O O . PHE A 1 91 ? 0.265 26.078 20.469 1 96.62 91 PHE A O 1
ATOM 734 N N . SER A 1 92 ? 2.33 25.406 19.812 1 96.25 92 SER A N 1
ATOM 735 C CA . SER A 1 92 ? 1.97 24 19.781 1 96.25 92 SER A CA 1
ATOM 736 C C . SER A 1 92 ? 2.273 23.312 21.125 1 96.25 92 SER A C 1
ATOM 738 O O . SER A 1 92 ? 3.322 23.562 21.719 1 96.25 92 SER A O 1
ATOM 740 N N . ALA A 1 93 ? 1.345 22.594 21.594 1 96.25 93 ALA A N 1
ATOM 741 C CA . ALA A 1 93 ? 1.506 21.938 22.891 1 96.25 93 ALA A CA 1
ATOM 742 C C . ALA A 1 93 ? 1.097 20.469 22.828 1 96.25 93 ALA A C 1
ATOM 744 O O . ALA A 1 93 ? 0.254 20.094 22 1 96.25 93 ALA A O 1
ATOM 745 N N . ASP A 1 94 ? 1.713 19.672 23.641 1 96.38 94 ASP A N 1
ATOM 746 C CA . ASP A 1 94 ? 1.388 18.25 23.828 1 96.38 94 ASP A CA 1
ATOM 747 C C . ASP A 1 94 ? 1.035 17.969 25.281 1 96.38 94 ASP A C 1
ATOM 749 O O . ASP A 1 94 ? 1.332 18.766 26.172 1 96.38 94 ASP A O 1
ATOM 753 N N . TYR A 1 95 ? 0.293 16.969 25.484 1 97.88 95 TYR A N 1
ATOM 754 C CA . TYR A 1 95 ? -0.08 16.516 26.812 1 97.88 95 TYR A CA 1
ATOM 755 C C . TYR A 1 95 ? 0.361 15.062 27.031 1 97.88 95 TYR A C 1
ATOM 757 O O . TYR A 1 95 ? 0.245 14.234 26.125 1 97.88 95 TYR A O 1
ATOM 765 N N . PRO A 1 96 ? 0.877 14.734 28.281 1 97.25 96 PRO A N 1
ATOM 766 C CA . PRO A 1 96 ? 1.319 13.359 28.547 1 97.25 96 PRO A CA 1
ATOM 767 C C . PRO A 1 96 ? 0.167 12.359 28.547 1 97.25 96 PRO A C 1
ATOM 769 O O . PRO A 1 96 ? -0.728 12.438 29.391 1 97.25 96 PRO A O 1
ATOM 772 N N . ALA A 1 97 ? 0.268 11.414 27.703 1 96.94 97 ALA A N 1
ATOM 773 C CA . ALA A 1 97 ? -0.8 10.43 27.516 1 96.94 97 ALA A CA 1
ATOM 774 C C . ALA A 1 97 ? -1.082 9.688 28.812 1 96.94 97 ALA A C 1
ATOM 776 O O . ALA A 1 97 ? -2.232 9.352 29.109 1 96.94 97 ALA A O 1
ATOM 777 N N . LYS A 1 98 ? -0.083 9.398 29.625 1 96.06 98 LYS A N 1
ATOM 778 C CA . LYS A 1 98 ? -0.205 8.641 30.859 1 96.06 98 LYS A CA 1
ATOM 779 C C . LYS A 1 98 ? -1.079 9.375 31.875 1 96.06 98 LYS A C 1
ATOM 781 O O . LYS A 1 98 ? -1.578 8.773 32.812 1 96.06 98 LYS A O 1
ATOM 786 N N . GLN A 1 99 ? -1.253 10.695 31.641 1 97.5 99 GLN A N 1
ATOM 787 C CA . GLN A 1 99 ? -2.016 11.5 32.594 1 97.5 99 GLN A CA 1
ATOM 788 C C . GLN A 1 99 ? -3.385 11.867 32.031 1 97.5 99 GLN A C 1
ATOM 790 O O . GLN A 1 99 ? -4.109 12.672 32.625 1 97.5 99 GLN A O 1
ATOM 795 N N . LEU A 1 100 ? -3.715 11.352 30.922 1 97.75 100 LEU A N 1
ATOM 796 C CA . LEU A 1 100 ? -4.918 11.758 30.203 1 97.75 100 LEU A CA 1
ATOM 797 C C . LEU A 1 100 ? -6.164 11.508 31.047 1 97.75 100 LEU A C 1
ATOM 799 O O . LEU A 1 100 ? -7.125 12.281 30.984 1 97.75 100 LEU A O 1
ATOM 803 N N . ASN A 1 101 ? -6.191 10.469 31.922 1 96.56 101 ASN A N 1
ATOM 804 C CA . ASN A 1 101 ? -7.359 10.125 32.719 1 96.56 101 ASN A CA 1
ATOM 805 C C . ASN A 1 101 ? -7.332 10.82 34.094 1 96.56 101 ASN A C 1
ATOM 807 O O . ASN A 1 101 ? -8.211 10.594 34.906 1 96.56 101 ASN A O 1
ATOM 811 N N . ASN A 1 102 ? -6.383 11.609 34.312 1 97.75 102 ASN A N 1
ATOM 812 C CA . ASN A 1 102 ? -6.242 12.375 35.562 1 97.75 102 ASN A CA 1
ATOM 813 C C . ASN A 1 102 ? -6.816 13.781 35.406 1 97.75 102 ASN A C 1
ATOM 815 O O . ASN A 1 102 ? -6.129 14.695 34.938 1 97.75 102 ASN A O 1
ATOM 819 N N . ALA A 1 103 ? -8 13.984 35.938 1 97.19 103 ALA A N 1
ATOM 820 C CA . ALA A 1 103 ? -8.719 15.242 35.75 1 97.19 103 ALA A CA 1
ATOM 821 C C . ALA A 1 103 ? -7.977 16.406 36.406 1 97.19 103 ALA A C 1
ATOM 823 O O . ALA A 1 103 ? -7.961 17.516 35.875 1 97.19 103 ALA A O 1
ATOM 824 N N . THR A 1 104 ? -7.371 16.172 37.469 1 98.19 104 THR A N 1
ATOM 825 C CA . THR A 1 104 ? -6.633 17.219 38.156 1 98.19 104 THR A CA 1
ATOM 826 C C . THR A 1 104 ? -5.422 17.672 37.344 1 98.19 104 THR A C 1
ATOM 828 O O . THR A 1 104 ? -5.188 18.875 37.188 1 98.19 104 THR A O 1
ATOM 831 N N . ALA A 1 105 ? -4.703 16.688 36.906 1 98.19 105 ALA A N 1
ATOM 832 C CA . ALA A 1 105 ? -3.527 17 36.094 1 98.19 105 ALA A CA 1
ATOM 833 C C . ALA A 1 105 ? -3.922 17.719 34.812 1 98.19 105 ALA A C 1
ATOM 835 O O . ALA A 1 105 ? -3.24 18.656 34.375 1 98.19 105 ALA A O 1
ATOM 836 N N . ARG A 1 106 ? -4.996 17.312 34.219 1 97.88 106 ARG A N 1
ATOM 837 C CA . ARG A 1 106 ? -5.496 17.922 33 1 97.88 106 ARG A CA 1
ATOM 838 C C . ARG A 1 106 ? -5.84 19.391 33.25 1 97.88 106 ARG A C 1
ATOM 840 O O . ARG A 1 106 ? -5.41 20.266 32.5 1 97.88 106 ARG A O 1
ATOM 847 N N . SER A 1 107 ? -6.551 19.672 34.312 1 97.75 107 SER A N 1
ATOM 848 C CA . SER A 1 107 ? -6.965 21.031 34.625 1 97.75 107 SER A CA 1
ATOM 849 C C . SER A 1 107 ? -5.762 21.922 34.906 1 97.75 107 SER A C 1
ATOM 851 O O . SER A 1 107 ? -5.75 23.094 34.531 1 97.75 107 SER A O 1
ATOM 853 N N . ALA A 1 108 ? -4.836 21.344 35.594 1 98.38 108 ALA A N 1
ATOM 854 C CA . ALA A 1 108 ? -3.617 22.109 35.875 1 98.38 108 ALA A CA 1
ATOM 855 C C . ALA A 1 108 ? -2.883 22.453 34.562 1 98.38 108 ALA A C 1
ATOM 857 O O . ALA A 1 108 ? -2.393 23.578 34.406 1 98.38 108 ALA A O 1
ATOM 858 N N . TRP A 1 109 ? -2.752 21.5 33.719 1 98.56 109 TRP A N 1
ATOM 859 C CA . TRP A 1 109 ? -2.107 21.719 32.438 1 98.56 109 TRP A CA 1
ATOM 860 C C . TRP A 1 109 ? -2.84 22.797 31.641 1 98.56 109 TRP A C 1
ATOM 862 O O . TRP A 1 109 ? -2.211 23.703 31.078 1 98.56 109 TRP A O 1
ATOM 872 N N . VAL A 1 110 ? -4.156 22.75 31.609 1 98.69 110 VAL A N 1
ATOM 873 C CA . VAL A 1 110 ? -4.973 23.719 30.875 1 98.69 110 VAL A CA 1
ATOM 874 C C . VAL A 1 110 ? -4.73 25.125 31.422 1 98.69 110 VAL A C 1
ATOM 876 O O . VAL A 1 110 ? -4.52 26.062 30.656 1 98.69 110 VAL A O 1
ATOM 879 N N . LYS A 1 111 ? -4.75 25.25 32.719 1 98.12 111 LYS A N 1
ATOM 880 C CA . LYS A 1 111 ? -4.508 26.547 33.344 1 98.12 111 LYS A CA 1
ATOM 881 C C . LYS A 1 111 ? -3.129 27.078 33 1 98.12 111 LYS A C 1
ATOM 883 O O . LYS A 1 111 ? -2.979 28.281 32.719 1 98.12 111 LYS A O 1
ATOM 888 N N . GLN A 1 112 ? -2.201 26.188 33.062 1 98.12 112 GLN A N 1
ATOM 889 C CA . GLN A 1 112 ? -0.84 26.578 32.719 1 98.12 112 GLN A CA 1
ATOM 890 C C . GLN A 1 112 ? -0.77 27.078 31.266 1 98.12 112 GLN A C 1
ATOM 892 O O . GLN A 1 112 ? -0.096 28.062 30.984 1 98.12 112 GLN A O 1
ATOM 897 N N . GLN A 1 113 ? -1.412 26.391 30.328 1 98.25 113 GLN A N 1
ATOM 898 C CA . GLN A 1 113 ? -1.393 26.797 28.922 1 98.25 113 GLN A CA 1
ATOM 899 C C . GLN A 1 113 ? -2.068 28.141 28.734 1 98.25 113 GLN A C 1
ATOM 901 O O . GLN A 1 113 ? -1.601 28.969 27.938 1 98.25 113 GLN A O 1
ATOM 906 N N . VAL A 1 114 ? -3.188 28.406 29.406 1 98.19 114 VAL A N 1
ATOM 907 C CA . VAL A 1 114 ? -3.877 29.703 29.312 1 98.19 114 VAL A CA 1
ATOM 908 C C . VAL A 1 114 ? -2.965 30.812 29.828 1 98.19 114 VAL A C 1
ATOM 910 O O . VAL A 1 114 ? -2.842 31.859 29.188 1 98.19 114 VAL A O 1
ATOM 913 N N . ASN A 1 115 ? -2.299 30.547 30.938 1 97.19 115 ASN A N 1
ATOM 914 C CA . ASN A 1 115 ? -1.381 31.531 31.5 1 97.19 115 ASN A CA 1
ATOM 915 C C . ASN A 1 115 ? -0.234 31.828 30.531 1 97.19 115 ASN A C 1
ATOM 917 O O . ASN A 1 115 ? 0.154 33 30.375 1 97.19 115 ASN A O 1
ATOM 921 N N . THR A 1 116 ? 0.287 30.766 30 1 96.25 116 THR A N 1
ATOM 922 C CA . THR A 1 116 ? 1.351 30.922 29.016 1 96.25 116 THR A CA 1
ATOM 923 C C . THR A 1 116 ? 0.877 31.781 27.844 1 96.25 116 THR A C 1
ATOM 925 O O . THR A 1 116 ? 1.599 32.656 27.375 1 96.25 116 THR A O 1
ATOM 928 N N . ALA A 1 117 ? -0.316 31.516 27.359 1 97.12 117 ALA A N 1
ATOM 929 C CA . ALA A 1 117 ? -0.858 32.25 26.219 1 97.12 117 ALA A CA 1
ATOM 930 C C . ALA A 1 117 ? -1.042 33.75 26.562 1 97.12 117 ALA A C 1
ATOM 932 O O . ALA A 1 117 ? -0.668 34.625 25.781 1 97.12 117 ALA A O 1
ATOM 933 N N . LEU A 1 118 ? -1.571 34 27.719 1 95.25 118 LEU A N 1
ATOM 934 C CA . LEU A 1 118 ? -1.828 35.375 28.125 1 95.25 118 LEU A CA 1
ATOM 935 C C . LEU A 1 118 ? -0.521 36.125 28.328 1 95.25 118 LEU A C 1
ATOM 937 O O . LEU A 1 118 ? -0.377 37.25 27.859 1 95.25 118 LEU A O 1
ATOM 941 N N . SER A 1 119 ? 0.431 35.5 28.953 1 95 119 SER A N 1
ATOM 942 C CA . SER A 1 119 ? 1.704 36.156 29.234 1 95 119 SER A CA 1
ATOM 943 C C . SER A 1 119 ? 2.502 36.375 27.953 1 95 119 SER A C 1
ATOM 945 O O . SER A 1 119 ? 3.266 37.344 27.859 1 95 119 SER A O 1
ATOM 947 N N . GLY A 1 120 ? 2.316 35.531 27 1 96.19 120 GLY A N 1
ATOM 948 C CA . GLY A 1 120 ? 3.088 35.594 25.781 1 96.19 120 GLY A CA 1
ATOM 949 C C . GLY A 1 120 ? 2.348 36.281 24.641 1 96.19 120 GLY A C 1
ATOM 950 O O . GLY A 1 120 ? 2.848 36.344 23.516 1 96.19 120 GLY A O 1
ATOM 951 N N . PHE A 1 121 ? 1.166 36.75 24.969 1 97.38 121 PHE A N 1
ATOM 952 C CA . PHE A 1 121 ? 0.33 37.406 23.953 1 97.38 121 PHE A CA 1
ATOM 953 C C . PHE A 1 121 ? 0.041 36.438 22.797 1 97.38 121 PHE A C 1
ATOM 955 O O . PHE A 1 121 ? 0.14 36.812 21.625 1 97.38 121 PHE A O 1
ATOM 962 N N . LEU A 1 122 ? -0.17 35.188 23.109 1 98 122 LEU A N 1
ATOM 963 C CA . LEU A 1 122 ? -0.504 34.156 22.141 1 98 122 LEU A CA 1
ATOM 964 C C . LEU A 1 122 ? -1.991 34.188 21.797 1 98 122 LEU A C 1
ATOM 966 O O . LEU A 1 122 ? -2.826 34.438 22.688 1 98 122 LEU A O 1
ATOM 970 N N . ASP A 1 123 ? -2.342 33.906 20.578 1 98.56 123 ASP A N 1
ATOM 971 C CA . ASP A 1 123 ? -3.705 34 20.078 1 98.56 123 ASP A CA 1
ATOM 972 C C . ASP A 1 123 ? -4.453 32.688 20.203 1 98.56 123 ASP A C 1
ATOM 974 O O . ASP A 1 123 ? -5.578 32.562 19.703 1 98.56 123 ASP A O 1
ATOM 978 N N . GLY A 1 124 ? -3.883 31.719 20.781 1 98.25 124 GLY A N 1
ATOM 979 C CA . GLY A 1 124 ? -4.496 30.406 20.922 1 98.25 124 GLY A CA 1
ATOM 980 C C . GLY A 1 124 ? -3.484 29.281 21.141 1 98.25 124 GLY A C 1
ATOM 981 O O . GLY A 1 124 ? -2.43 29.516 21.734 1 98.25 124 GLY A O 1
ATOM 982 N N . ILE A 1 125 ? -3.9 28.078 20.75 1 98.69 125 ILE A N 1
ATOM 983 C CA . ILE A 1 125 ? -3.076 26.891 20.984 1 98.69 125 ILE A CA 1
ATOM 984 C C . ILE A 1 125 ? -3.314 25.875 19.875 1 98.69 125 ILE A C 1
ATOM 986 O O . ILE A 1 125 ? -4.438 25.734 19.375 1 98.69 125 ILE A O 1
ATOM 990 N N . ASN A 1 126 ? -2.279 25.312 19.391 1 98.81 126 ASN A N 1
ATOM 991 C CA . ASN A 1 126 ? -2.328 24.109 18.562 1 98.81 126 ASN A CA 1
ATOM 992 C C . ASN A 1 126 ? -1.963 22.859 19.375 1 98.81 126 ASN A C 1
ATOM 994 O O . ASN A 1 126 ? -0.86 22.766 19.906 1 98.81 126 ASN A O 1
ATOM 998 N N . ILE A 1 127 ? -2.906 21.906 19.469 1 98.81 127 ILE A N 1
ATOM 999 C CA . ILE A 1 127 ? -2.668 20.719 20.281 1 98.81 127 ILE A CA 1
ATOM 1000 C C . ILE A 1 127 ? -2.145 19.594 19.375 1 98.81 127 ILE A C 1
ATOM 1002 O O . ILE A 1 127 ? -2.84 19.141 18.469 1 98.81 127 ILE A O 1
ATOM 1006 N N . ASP A 1 128 ? -0.938 19.203 19.609 1 98.44 128 ASP A N 1
ATOM 1007 C CA . ASP A 1 128 ? -0.278 18.094 18.922 1 98.44 128 ASP A CA 1
ATOM 1008 C C . ASP A 1 128 ? -0.039 16.922 19.875 1 98.44 128 ASP A C 1
ATOM 1010 O O . ASP A 1 128 ? 1.097 16.672 20.281 1 98.44 128 ASP A O 1
ATOM 1014 N N . PHE A 1 129 ? -1.029 16.109 20.094 1 98.5 129 PHE A N 1
ATOM 1015 C CA . PHE A 1 129 ? -1.015 15.047 21.094 1 98.5 129 PHE A CA 1
ATOM 1016 C C . PHE A 1 129 ? -0.217 13.852 20.594 1 98.5 129 PHE A C 1
ATOM 1018 O O . PHE A 1 129 ? 0.717 13.398 21.266 1 98.5 129 PHE A O 1
ATOM 1025 N N . GLU A 1 130 ? -0.482 13.164 19.547 1 97.5 130 GLU A N 1
ATOM 1026 C CA . GLU A 1 130 ? 0.135 12.18 18.656 1 97.5 130 GLU A CA 1
ATOM 1027 C C . GLU A 1 130 ? 0.374 10.859 19.391 1 97.5 130 GLU A C 1
ATOM 1029 O O . GLU A 1 130 ? 0.846 9.891 18.797 1 97.5 130 GLU A O 1
ATOM 1034 N N . ALA A 1 131 ? 0.034 10.766 20.672 1 98 131 ALA A N 1
ATOM 1035 C CA . ALA A 1 131 ? 0.169 9.469 21.328 1 98 131 ALA A CA 1
ATOM 1036 C C . ALA A 1 131 ? -0.884 8.484 20.828 1 98 131 ALA A C 1
ATOM 1038 O O . ALA A 1 131 ? -1.985 8.891 20.453 1 98 131 ALA A O 1
ATOM 1039 N N . THR A 1 132 ? -0.521 7.211 20.781 1 96.94 132 THR A N 1
ATOM 1040 C CA . THR A 1 132 ? -1.497 6.176 20.453 1 96.94 132 THR A CA 1
ATOM 1041 C C . THR A 1 132 ? -2.508 6.012 21.594 1 96.94 132 THR A C 1
ATOM 1043 O O . THR A 1 132 ? -2.146 6.09 22.766 1 96.94 132 THR A O 1
ATOM 1046 N N . LEU A 1 133 ? -3.73 5.898 21.203 1 95.88 133 LEU A N 1
ATOM 1047 C CA . LEU A 1 133 ? -4.816 5.625 22.141 1 95.88 133 LEU A CA 1
ATOM 1048 C C . LEU A 1 133 ? -5.723 4.516 21.609 1 95.88 133 LEU A C 1
ATOM 1050 O O . LEU A 1 133 ? -5.918 4.391 20.406 1 95.88 133 LEU A O 1
ATOM 1054 N N . SER A 1 134 ? -6.266 3.723 22.594 1 92.81 134 SER A N 1
ATOM 1055 C CA . SER A 1 134 ? -7.391 2.854 22.25 1 92.81 134 SER A CA 1
ATOM 1056 C C . SER A 1 134 ? -8.695 3.635 22.203 1 92.81 134 SER A C 1
ATOM 1058 O O . SER A 1 134 ? -8.773 4.762 22.688 1 92.81 134 SER A O 1
ATOM 1060 N N . GLU A 1 135 ? -9.688 3.094 21.656 1 91.5 135 GLU A N 1
ATOM 1061 C CA . GLU A 1 135 ? -10.992 3.734 21.562 1 91.5 135 GLU A CA 1
ATOM 1062 C C . GLU A 1 135 ? -11.555 4.062 22.938 1 91.5 135 GLU A C 1
ATOM 1064 O O . GLU A 1 135 ? -12.242 5.07 23.109 1 91.5 135 GLU A O 1
ATOM 1069 N N . SER A 1 136 ? -11.266 3.174 23.875 1 93.88 136 SER A N 1
ATOM 1070 C CA . SER A 1 136 ? -11.812 3.357 25.219 1 93.88 136 SER A CA 1
ATOM 1071 C C . SER A 1 136 ? -11.203 4.582 25.891 1 93.88 136 SER A C 1
ATOM 1073 O O . SER A 1 136 ? -11.789 5.141 26.828 1 93.88 136 SER A O 1
ATOM 1075 N N . GLU A 1 137 ? -10.039 5.062 25.375 1 96.25 137 GLU A N 1
ATOM 1076 C CA . GLU A 1 137 ? -9.344 6.203 25.969 1 96.25 137 GLU A CA 1
ATOM 1077 C C . GLU A 1 137 ? -9.727 7.504 25.266 1 96.25 137 GLU A C 1
ATOM 1079 O O . GLU A 1 137 ? -9.445 8.594 25.766 1 96.25 137 GLU A O 1
ATOM 1084 N N . ALA A 1 138 ? -10.398 7.422 24.203 1 96.25 138 ALA A N 1
ATOM 1085 C CA . ALA A 1 138 ? -10.68 8.547 23.312 1 96.25 138 ALA A CA 1
ATOM 1086 C C . ALA A 1 138 ? -11.477 9.633 24.031 1 96.25 138 ALA A C 1
ATOM 1088 O O . ALA A 1 138 ? -11.211 10.82 23.859 1 96.25 138 ALA A O 1
ATOM 1089 N N . PRO A 1 139 ? -12.445 9.273 24.906 1 97.44 139 PRO A N 1
ATOM 1090 C CA . PRO A 1 139 ? -13.227 10.32 25.578 1 97.44 139 PRO A CA 1
ATOM 1091 C C . PRO A 1 139 ? -12.375 11.211 26.469 1 97.44 139 PRO A C 1
ATOM 1093 O O . PRO A 1 139 ? -12.68 12.398 26.641 1 97.44 139 PRO A O 1
ATOM 1096 N N . ASP A 1 140 ? -11.312 10.641 27.016 1 98.25 140 ASP A N 1
ATOM 1097 C CA . ASP A 1 140 ? -10.438 11.438 27.875 1 98.25 140 ASP A CA 1
ATOM 1098 C C . ASP A 1 140 ? -9.719 12.516 27.062 1 98.25 140 ASP A C 1
ATOM 1100 O O . ASP A 1 140 ? -9.477 13.617 27.562 1 98.25 140 ASP A O 1
ATOM 1104 N N . LEU A 1 141 ? -9.336 12.203 25.875 1 98.69 141 LEU A N 1
ATOM 1105 C CA . LEU A 1 141 ? -8.703 13.195 25 1 98.69 141 LEU A CA 1
ATOM 1106 C C . LEU A 1 141 ? -9.688 14.305 24.641 1 98.69 141 LEU A C 1
ATOM 1108 O O . LEU A 1 141 ? -9.32 15.477 24.609 1 98.69 141 LEU A O 1
ATOM 1112 N N . VAL A 1 142 ? -10.945 13.914 24.391 1 98.69 142 VAL A N 1
ATOM 1113 C CA . VAL A 1 142 ? -11.977 14.898 24.109 1 98.69 142 VAL A CA 1
ATOM 1114 C C . VAL A 1 142 ? -12.148 15.828 25.312 1 98.69 142 VAL A C 1
ATOM 1116 O O . VAL A 1 142 ? -12.273 17.047 25.156 1 98.69 142 VAL A O 1
ATOM 1119 N N . ALA A 1 143 ? -12.109 15.25 26.469 1 98.62 143 ALA A N 1
ATOM 1120 C CA . ALA A 1 143 ? -12.234 16.047 27.688 1 98.62 143 ALA A CA 1
ATOM 1121 C C . ALA A 1 143 ? -11.109 17.078 27.766 1 98.62 143 ALA A C 1
ATOM 1123 O O . ALA A 1 143 ? -11.352 18.25 28.094 1 98.62 143 ALA A O 1
ATOM 1124 N N . LEU A 1 144 ? -9.898 16.625 27.516 1 98.81 144 LEU A N 1
ATOM 1125 C CA . LEU A 1 144 ? -8.758 17.531 27.531 1 98.81 144 LEU A CA 1
ATOM 1126 C C . LEU A 1 144 ? -8.961 18.688 26.562 1 98.81 144 LEU A C 1
ATOM 1128 O O . LEU A 1 144 ? -8.773 19.859 26.938 1 98.81 144 LEU A O 1
ATOM 1132 N N . VAL A 1 145 ? -9.344 18.406 25.359 1 98.81 145 VAL A N 1
ATOM 1133 C CA . VAL A 1 145 ? -9.453 19.422 24.312 1 98.81 145 VAL A CA 1
ATOM 1134 C C . VAL A 1 145 ? -10.625 20.344 24.609 1 98.81 145 VAL A C 1
ATOM 1136 O O . VAL A 1 145 ? -10.531 21.562 24.422 1 98.81 145 VAL A O 1
ATOM 1139 N N . ASN A 1 146 ? -11.719 19.766 25.094 1 98.62 146 ASN A N 1
ATOM 1140 C CA . ASN A 1 146 ? -12.875 20.562 25.469 1 98.62 146 ASN A CA 1
ATOM 1141 C C . ASN A 1 146 ? -12.547 21.531 26.609 1 98.62 146 ASN A C 1
ATOM 1143 O O . ASN A 1 146 ? -12.914 22.703 26.547 1 98.62 146 ASN A O 1
ATOM 1147 N N . GLU A 1 147 ? -11.898 21 27.609 1 98.69 147 GLU A N 1
ATOM 1148 C CA . GLU A 1 147 ? -11.484 21.844 28.734 1 98.69 147 GLU A CA 1
ATOM 1149 C C . GLU A 1 147 ? -10.555 22.969 28.266 1 98.69 147 GLU A C 1
ATOM 1151 O O . GLU A 1 147 ? -10.68 24.109 28.703 1 98.69 147 GLU A O 1
ATOM 1156 N N . THR A 1 148 ? -9.641 22.609 27.391 1 98.88 148 THR A N 1
ATOM 1157 C CA . THR A 1 148 ? -8.711 23.594 26.859 1 98.88 148 THR A CA 1
ATOM 1158 C C . THR A 1 148 ? -9.453 24.672 26.078 1 98.88 148 THR A C 1
ATOM 1160 O O . THR A 1 148 ? -9.234 25.875 26.312 1 98.88 148 THR A O 1
ATOM 1163 N N . ALA A 1 149 ? -10.336 24.25 25.234 1 98.75 149 ALA A N 1
ATOM 1164 C CA . ALA A 1 149 ? -11.086 25.188 24.406 1 98.75 149 ALA A CA 1
ATOM 1165 C C . ALA A 1 149 ? -11.898 26.156 25.281 1 98.75 149 ALA A C 1
ATOM 1167 O O . ALA A 1 149 ? -11.867 27.359 25.062 1 98.75 149 ALA A O 1
ATOM 1168 N N . LYS A 1 150 ? -12.578 25.656 26.234 1 98.62 150 LYS A N 1
ATOM 1169 C CA . LYS A 1 150 ? -13.406 26.469 27.109 1 98.62 150 LYS A CA 1
ATOM 1170 C C . LYS A 1 150 ? -12.562 27.5 27.875 1 98.62 150 LYS A C 1
ATOM 1172 O O . LYS A 1 150 ? -12.906 28.672 27.922 1 98.62 150 LYS A O 1
ATOM 1177 N N . ALA A 1 151 ? -11.5 27.016 28.438 1 98.75 151 ALA A N 1
ATOM 1178 C CA . ALA A 1 151 ? -10.641 27.891 29.234 1 98.75 151 ALA A CA 1
ATOM 1179 C C . ALA A 1 151 ? -10.047 29.016 28.359 1 98.75 151 ALA A C 1
ATOM 1181 O O . ALA A 1 151 ? -10 30.172 28.781 1 98.75 151 ALA A O 1
ATOM 1182 N N . PHE A 1 152 ? -9.555 28.688 27.172 1 98.62 152 PHE A N 1
ATOM 1183 C CA . PHE A 1 152 ? -8.977 29.672 26.266 1 98.62 152 PHE A CA 1
ATOM 1184 C C . PHE A 1 152 ? -10.023 30.688 25.828 1 98.62 152 PHE A C 1
ATOM 1186 O O . PHE A 1 152 ? -9.758 31.891 25.797 1 98.62 152 PHE A O 1
ATOM 1193 N N . LYS A 1 153 ? -11.219 30.203 25.531 1 97.94 153 LYS A N 1
ATOM 1194 C CA . LYS A 1 153 ? -12.281 31.094 25.047 1 97.94 153 LYS A CA 1
ATOM 1195 C C . LYS A 1 153 ? -12.781 32 26.156 1 97.94 153 LYS A C 1
ATOM 1197 O O . LYS A 1 153 ? -13.195 33.156 25.891 1 97.94 153 LYS A O 1
ATOM 1202 N N . GLN A 1 154 ? -12.742 31.516 27.359 1 97.94 154 GLN A N 1
ATOM 1203 C CA . GLN A 1 154 ? -13.086 32.375 28.5 1 97.94 154 GLN A CA 1
ATOM 1204 C C . GLN A 1 154 ? -12.078 33.5 28.672 1 97.94 154 GLN A C 1
ATOM 1206 O O . GLN A 1 154 ? -12.461 34.625 28.953 1 97.94 154 GLN A O 1
ATOM 1211 N N . ALA A 1 155 ? -10.867 33.156 28.469 1 97.06 155 ALA A N 1
ATOM 1212 C CA . ALA A 1 155 ? -9.805 34.156 28.609 1 97.06 155 ALA A CA 1
ATOM 1213 C C . ALA A 1 155 ? -9.766 35.094 27.422 1 97.06 155 ALA A C 1
ATOM 1215 O O . ALA A 1 155 ? -9.477 36.281 27.562 1 97.06 155 ALA A O 1
ATOM 1216 N N . ASN A 1 156 ? -9.938 34.625 26.234 1 96.31 156 ASN A N 1
ATOM 1217 C CA . ASN A 1 156 ? -9.953 35.312 24.953 1 96.31 156 ASN A CA 1
ATOM 1218 C C . ASN A 1 156 ? -10.977 34.688 24 1 96.31 156 ASN A C 1
ATOM 1220 O O . ASN A 1 156 ? -10.711 33.656 23.375 1 96.31 156 ASN A O 1
ATOM 1224 N N . PRO A 1 157 ? -12.133 35.344 23.828 1 96 157 PRO A N 1
ATOM 1225 C CA . PRO A 1 157 ? -13.203 34.781 23 1 96 157 PRO A CA 1
ATOM 1226 C C . PRO A 1 157 ? -12.766 34.531 21.562 1 96 157 PRO A C 1
ATOM 1228 O O . PRO A 1 157 ? -13.438 33.812 20.812 1 96 157 PRO A O 1
ATOM 1231 N N . HIS A 1 158 ? -11.648 35.094 21.156 1 95.88 158 HIS A N 1
ATOM 1232 C CA . HIS A 1 158 ? -11.18 34.969 19.781 1 95.88 158 HIS A CA 1
ATOM 1233 C C . HIS A 1 158 ? -10.016 33.969 19.688 1 95.88 158 HIS A C 1
ATOM 1235 O O . HIS A 1 158 ? -9.406 33.812 18.625 1 95.88 158 HIS A O 1
ATOM 1241 N N . ALA A 1 159 ? -9.695 33.281 20.781 1 97.69 159 ALA A N 1
ATOM 1242 C CA . ALA A 1 159 ? -8.594 32.312 20.781 1 97.69 159 ALA A CA 1
ATOM 1243 C C . ALA A 1 159 ? -8.82 31.219 19.766 1 97.69 159 ALA A C 1
ATOM 1245 O O . ALA A 1 159 ? -9.938 30.703 19.641 1 97.69 159 ALA A O 1
ATOM 1246 N N . GLN A 1 160 ? -7.777 30.906 18.984 1 98.44 160 GLN A N 1
ATOM 1247 C CA . GLN A 1 160 ? -7.832 29.812 18.031 1 98.44 160 GLN A CA 1
ATOM 1248 C C . GLN A 1 160 ? -7.371 28.5 18.656 1 98.44 160 GLN A C 1
ATOM 1250 O O . GLN A 1 160 ? -6.277 28.422 19.219 1 98.44 160 GLN A O 1
ATOM 1255 N N . ILE A 1 161 ? -8.227 27.5 18.625 1 98.62 161 ILE A N 1
ATOM 1256 C CA . ILE A 1 161 ? -7.91 26.156 19.094 1 98.62 161 ILE A CA 1
ATOM 1257 C C . ILE A 1 161 ? -7.867 25.203 17.906 1 98.62 161 ILE A C 1
ATOM 1259 O O . ILE A 1 161 ? -8.867 25.031 17.203 1 98.62 161 ILE A O 1
ATOM 1263 N N . SER A 1 162 ? -6.711 24.641 17.625 1 98.81 162 SER A N 1
ATOM 1264 C CA . SER A 1 162 ? -6.566 23.641 16.578 1 98.81 162 SER A CA 1
ATOM 1265 C C . SER A 1 162 ? -5.949 22.359 17.109 1 98.81 162 SER A C 1
ATOM 1267 O O . SER A 1 162 ? -5.332 22.359 18.172 1 98.81 162 SER A O 1
ATOM 1269 N N . PHE A 1 163 ? -6.215 21.234 16.453 1 98.88 163 PHE A N 1
ATOM 1270 C CA . PHE A 1 163 ? -5.742 19.906 16.844 1 98.88 163 PHE A CA 1
ATOM 1271 C C . PHE A 1 163 ? -5.129 19.188 15.656 1 98.88 163 PHE A C 1
ATOM 1273 O O . PHE A 1 163 ? -5.746 19.094 14.594 1 98.88 163 PHE A O 1
ATOM 1280 N N . ASP A 1 164 ? -3.898 18.703 15.828 1 98.88 164 ASP A N 1
ATOM 1281 C CA . ASP A 1 164 ? -3.23 17.938 14.773 1 98.88 164 ASP A CA 1
ATOM 1282 C C . ASP A 1 164 ? -3.703 16.484 14.758 1 98.88 164 ASP A C 1
ATOM 1284 O O . ASP A 1 164 ? -3.771 15.836 15.805 1 98.88 164 ASP A O 1
ATOM 1288 N N . THR A 1 165 ? -4.062 16.016 13.555 1 98.62 165 THR A N 1
ATOM 1289 C CA . THR A 1 165 ? -4.531 14.641 13.391 1 98.62 165 THR A CA 1
ATOM 1290 C C . THR A 1 165 ? -3.662 13.891 12.383 1 98.62 165 THR A C 1
ATOM 1292 O O . THR A 1 165 ? -2.932 14.5 11.602 1 98.62 165 THR A O 1
ATOM 1295 N N . PRO A 1 166 ? -3.738 12.477 12.43 1 97.94 166 PRO A N 1
ATOM 1296 C CA . PRO A 1 166 ? -3.242 11.766 11.25 1 97.94 166 PRO A CA 1
ATOM 1297 C C . PRO A 1 166 ? -3.938 12.203 9.961 1 97.94 166 PRO A C 1
ATOM 1299 O O . PRO A 1 166 ? -4.891 12.984 10.008 1 97.94 166 PRO A O 1
ATOM 1302 N N . TYR A 1 167 ? -3.449 11.695 8.836 1 98 167 TYR A N 1
ATOM 1303 C CA . TYR A 1 167 ? -3.99 12.094 7.543 1 98 167 TYR A CA 1
ATOM 1304 C C . TYR A 1 167 ? -5.426 11.617 7.379 1 98 167 TYR A C 1
ATOM 1306 O O . TYR A 1 167 ? -6.152 12.102 6.504 1 98 167 TYR A O 1
ATOM 1314 N N . ALA A 1 168 ? -5.828 10.672 8.234 1 97.31 168 ALA A N 1
ATOM 1315 C CA . ALA A 1 168 ? -7.168 10.094 8.18 1 97.31 168 ALA A CA 1
ATOM 1316 C C . ALA A 1 168 ? -7.684 9.766 9.578 1 97.31 168 ALA A C 1
ATOM 1318 O O . ALA A 1 168 ? -6.902 9.68 10.531 1 97.31 168 ALA A O 1
ATOM 1319 N N . PRO A 1 169 ? -9.062 9.656 9.766 1 96.44 169 PRO A N 1
ATOM 1320 C CA . PRO A 1 169 ? -9.633 9.383 11.094 1 96.44 169 PRO A CA 1
ATOM 1321 C C . PRO A 1 169 ? -9.523 7.906 11.477 1 96.44 169 PRO A C 1
ATOM 1323 O O . PRO A 1 169 ? -8.602 7.215 11.047 1 96.44 169 PRO A O 1
ATOM 1326 N N . GLY A 1 170 ? -10.375 7.457 12.391 1 92.44 170 GLY A N 1
ATOM 1327 C CA . GLY A 1 170 ? -10.312 6.086 12.875 1 92.44 170 GLY A CA 1
ATOM 1328 C C . GLY A 1 170 ? -9.117 5.816 13.766 1 92.44 170 GLY A C 1
ATOM 1329 O O . GLY A 1 170 ? -8.875 6.555 14.727 1 92.44 170 GLY A O 1
ATOM 1330 N N . CYS A 1 171 ? -8.43 4.699 13.5 1 92.44 171 CYS A N 1
ATOM 1331 C CA . CYS A 1 171 ? -7.258 4.344 14.289 1 92.44 171 CYS A CA 1
ATOM 1332 C C . CYS A 1 171 ? -5.984 4.453 13.461 1 92.44 171 CYS A C 1
ATOM 1334 O O . CYS A 1 171 ? -5.059 3.656 13.633 1 92.44 171 CYS A O 1
ATOM 1336 N N . THR A 1 172 ? -6.008 5.391 12.438 1 93.88 172 THR A N 1
ATOM 1337 C CA . THR A 1 172 ? -4.832 5.645 11.617 1 93.88 172 THR A CA 1
ATOM 1338 C C . THR A 1 172 ? -3.611 5.918 12.492 1 93.88 172 THR A C 1
ATOM 1340 O O . THR A 1 172 ? -3.666 6.75 13.398 1 93.88 172 THR A O 1
ATOM 1343 N N . TRP A 1 173 ? -2.518 5.148 12.234 1 93.5 173 TRP A N 1
ATOM 1344 C CA . TRP A 1 173 ? -1.257 5.219 12.969 1 93.5 173 TRP A CA 1
ATOM 1345 C C . TRP A 1 173 ? -1.465 4.891 14.445 1 93.5 173 TRP A C 1
ATOM 1347 O O . TRP A 1 173 ? -0.775 5.43 15.312 1 93.5 173 TRP A O 1
ATOM 1357 N N . GLY A 1 174 ? -2.49 4.121 14.82 1 92 174 GLY A N 1
ATOM 1358 C CA . GLY A 1 174 ? -2.773 3.689 16.188 1 92 174 GLY A CA 1
ATOM 1359 C C . GLY A 1 174 ? -3.459 4.758 17.016 1 92 174 GLY A C 1
ATOM 1360 O O . GLY A 1 174 ? -3.572 4.621 18.234 1 92 174 GLY A O 1
ATOM 1361 N N . ARG A 1 175 ? -3.891 5.797 16.344 1 95.69 175 ARG A N 1
ATOM 1362 C CA . ARG A 1 175 ? -4.496 6.922 17.062 1 95.69 175 ARG A CA 1
ATOM 1363 C C . ARG A 1 175 ? -6.016 6.883 16.953 1 95.69 175 ARG A C 1
ATOM 1365 O O . ARG A 1 175 ? -6.605 7.613 16.156 1 95.69 175 ARG A O 1
ATOM 1372 N N . CYS A 1 176 ? -6.559 6.012 17.828 1 94.38 176 CYS A N 1
ATOM 1373 C CA . CYS A 1 176 ? -8 5.809 17.844 1 94.38 176 CYS A CA 1
ATOM 1374 C C . CYS A 1 176 ? -8.695 6.918 18.625 1 94.38 176 CYS A C 1
ATOM 1376 O O . CYS A 1 176 ? -9.211 6.684 19.719 1 94.38 176 CYS A O 1
ATOM 1378 N N . TYR A 1 177 ? -8.805 8.109 18.016 1 96.94 177 TYR A N 1
ATOM 1379 C CA . TYR A 1 177 ? -9.398 9.266 18.672 1 96.94 177 TYR A CA 1
ATOM 1380 C C . TYR A 1 177 ? -10.859 9.422 18.266 1 96.94 177 TYR A C 1
ATOM 1382 O O . TYR A 1 177 ? -11.336 8.773 17.328 1 96.94 177 TYR A O 1
ATOM 1390 N N . ASP A 1 178 ? -11.602 10.164 19.109 1 97.12 178 ASP A N 1
ATOM 1391 C CA . ASP A 1 178 ? -12.945 10.617 18.766 1 97.12 178 ASP A CA 1
ATOM 1392 C C . ASP A 1 178 ? -12.898 11.914 17.953 1 97.12 178 ASP A C 1
ATOM 1394 O O . ASP A 1 178 ? -13.172 12.992 18.484 1 97.12 178 ASP A O 1
ATOM 1398 N N . TYR A 1 179 ? -12.648 11.812 16.672 1 98 179 TYR A N 1
ATOM 1399 C CA . TYR A 1 179 ? -12.328 12.953 15.82 1 98 179 TYR A CA 1
ATOM 1400 C C . TYR A 1 179 ? -13.523 13.875 15.664 1 98 179 TYR A C 1
ATOM 1402 O O . TYR A 1 179 ? -13.367 15.094 15.539 1 98 179 TYR A O 1
ATOM 1410 N N . LYS A 1 180 ? -14.672 13.336 15.594 1 97.56 180 LYS A N 1
ATOM 1411 C CA . LYS A 1 180 ? -15.867 14.156 15.469 1 97.56 180 LYS A CA 1
ATOM 1412 C C . LYS A 1 180 ? -16.016 15.102 16.656 1 97.56 180 LYS A C 1
ATOM 1414 O O . LYS A 1 180 ? -16.141 16.312 16.484 1 97.56 180 LYS A O 1
ATOM 1419 N N . ASN A 1 181 ? -15.914 14.547 17.859 1 98.31 181 ASN A N 1
ATOM 1420 C CA . ASN A 1 181 ? -16.062 15.391 19.047 1 98.31 181 ASN A CA 1
ATOM 1421 C C . ASN A 1 181 ? -14.867 16.328 19.203 1 98.31 181 ASN A C 1
ATOM 1423 O O . ASN A 1 181 ? -15.016 17.453 19.688 1 98.31 181 ASN A O 1
ATOM 1427 N N . LEU A 1 182 ? -13.672 15.867 18.828 1 98.75 182 LEU A N 1
ATOM 1428 C CA . LEU A 1 182 ? -12.523 16.766 18.828 1 98.75 182 LEU A CA 1
ATOM 1429 C C . LEU A 1 182 ? -12.766 17.969 17.906 1 98.75 182 LEU A C 1
ATOM 1431 O O . LEU A 1 182 ? -12.477 19.109 18.281 1 98.75 182 LEU A O 1
ATOM 1435 N N . SER A 1 183 ? -13.312 17.656 16.719 1 98.62 183 SER A N 1
ATOM 1436 C CA . SER A 1 183 ? -13.57 18.719 15.758 1 98.62 183 SER A CA 1
ATOM 1437 C C . SER A 1 183 ? -14.602 19.703 16.297 1 98.62 183 SER A C 1
ATOM 1439 O O . SER A 1 183 ? -14.562 20.891 15.953 1 98.62 183 SER A O 1
ATOM 1441 N N . GLU A 1 184 ? -15.5 19.281 17.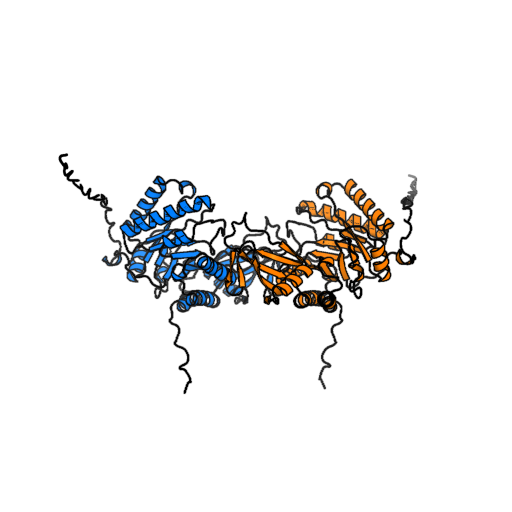109 1 98.25 184 GLU A N 1
ATOM 1442 C CA . GLU A 1 184 ? -16.531 20.141 17.688 1 98.25 184 GLU A CA 1
ATOM 1443 C C . GLU A 1 184 ? -15.945 21.047 18.766 1 98.25 184 GLU A C 1
ATOM 1445 O O . GLU A 1 184 ? -16.453 22.141 19 1 98.25 184 GLU A O 1
ATOM 1450 N N . SER A 1 185 ? -14.875 20.578 19.391 1 97.75 185 SER A N 1
ATOM 1451 C CA . SER A 1 185 ? -14.25 21.328 20.484 1 97.75 185 SER A CA 1
ATOM 1452 C C . SER A 1 185 ? -13.242 22.344 19.938 1 97.75 185 SER A C 1
ATOM 1454 O O . SER A 1 185 ? -12.898 23.312 20.625 1 97.75 185 SER A O 1
ATOM 1456 N N . CYS A 1 186 ? -12.727 22.109 18.703 1 97.62 186 CYS A N 1
ATOM 1457 C CA . CYS A 1 186 ? -11.68 22.938 18.109 1 97.62 186 CYS A CA 1
ATOM 1458 C C . CYS A 1 186 ? -12.242 23.828 17.016 1 97.62 186 CYS A C 1
ATOM 1460 O O . CYS A 1 186 ? -13.352 23.609 16.531 1 97.62 186 CYS A O 1
ATOM 1462 N N . ASP A 1 187 ? -11.461 24.891 16.672 1 98.19 187 ASP A N 1
ATOM 1463 C CA . ASP A 1 187 ? -11.82 25.688 15.5 1 98.19 187 ASP A CA 1
ATOM 1464 C C . ASP A 1 187 ? -11.664 24.875 14.219 1 98.19 187 ASP A C 1
ATOM 1466 O O . ASP A 1 187 ? -12.508 24.938 13.328 1 98.19 187 ASP A O 1
ATOM 1470 N N . PHE A 1 188 ? -10.633 24.109 14.109 1 98.69 188 PHE A N 1
ATOM 1471 C CA . PHE A 1 188 ? -10.43 23.188 13 1 98.69 188 PHE A CA 1
ATOM 1472 C C . PHE A 1 188 ? -9.367 22.141 13.352 1 98.69 188 PHE A C 1
ATOM 1474 O O . PHE A 1 188 ? -8.648 22.297 14.344 1 98.69 188 PHE A O 1
ATOM 1481 N N . LEU A 1 189 ? -9.359 21.062 12.625 1 98.94 189 LEU A N 1
ATOM 1482 C CA . LEU A 1 189 ? -8.336 20.031 12.664 1 98.94 189 LEU A CA 1
ATOM 1483 C C . LEU A 1 189 ? -7.258 20.281 11.617 1 98.94 189 LEU A C 1
ATOM 1485 O O . LEU A 1 189 ? -7.562 20.688 10.492 1 98.94 189 LEU A O 1
ATOM 1489 N N . VAL A 1 190 ? -5.996 20.141 11.992 1 98.94 190 VAL A N 1
ATOM 1490 C CA . VAL A 1 190 ? -4.895 20.172 11.039 1 98.94 190 VAL A CA 1
ATOM 1491 C C . VAL A 1 190 ? -4.469 18.75 10.695 1 98.94 190 VAL A C 1
ATOM 1493 O O . VAL A 1 190 ? -3.967 18.016 11.555 1 98.94 190 VAL A O 1
ATOM 1496 N N . LEU A 1 191 ? -4.703 18.328 9.453 1 98.94 191 LEU A N 1
ATOM 1497 C CA . LEU A 1 191 ? -4.422 16.969 9 1 98.94 191 LEU A CA 1
ATOM 1498 C C . LEU A 1 191 ? -2.961 16.828 8.578 1 98.94 191 LEU A C 1
ATOM 1500 O O . LEU A 1 191 ? -2.49 17.547 7.699 1 98.94 191 LEU A O 1
ATOM 1504 N N . MET A 1 192 ? -2.279 15.938 9.234 1 98.81 192 MET A N 1
ATOM 1505 C CA . MET A 1 192 ? -0.896 15.672 8.852 1 98.81 192 MET A CA 1
ATOM 1506 C C . MET A 1 192 ? -0.838 14.859 7.559 1 98.81 192 MET A C 1
ATOM 1508 O O . MET A 1 192 ? -0.564 13.664 7.582 1 98.81 192 MET A O 1
ATOM 1512 N N . ASN A 1 193 ? -1.083 15.547 6.461 1 98.56 193 ASN A N 1
ATOM 1513 C CA . ASN A 1 193 ? -1.029 14.922 5.145 1 98.56 193 ASN A CA 1
ATOM 1514 C C . ASN A 1 193 ? 0.408 14.766 4.656 1 98.56 193 ASN A C 1
ATOM 1516 O O . ASN A 1 193 ? 0.774 15.297 3.607 1 98.56 193 ASN A O 1
ATOM 1520 N N . TYR A 1 194 ? 1.186 14.102 5.434 1 98.38 194 TYR A N 1
ATOM 1521 C CA . TYR A 1 194 ? 2.566 13.734 5.141 1 98.38 194 TYR A CA 1
ATOM 1522 C C . TYR A 1 194 ? 2.969 12.469 5.891 1 98.38 194 TYR A C 1
ATOM 1524 O O . TYR A 1 194 ? 2.184 11.93 6.676 1 98.38 194 TYR A O 1
ATOM 1532 N N . ASP A 1 195 ? 4.09 11.93 5.504 1 97.69 195 ASP A N 1
ATOM 1533 C CA . ASP A 1 195 ? 4.668 10.719 6.074 1 97.69 195 ASP A CA 1
ATOM 1534 C C . ASP A 1 195 ? 3.775 9.508 5.809 1 97.69 195 ASP A C 1
ATOM 1536 O O . ASP A 1 195 ? 3.67 8.609 6.648 1 97.69 195 ASP A O 1
ATOM 1540 N N . MET A 1 196 ? 3.076 9.594 4.711 1 96.88 196 MET A N 1
ATOM 1541 C CA . MET A 1 196 ? 2.223 8.5 4.262 1 96.88 196 MET A CA 1
ATOM 1542 C C . MET A 1 196 ? 2.965 7.602 3.277 1 96.88 196 MET A C 1
ATOM 1544 O O . MET A 1 196 ? 2.359 7.043 2.361 1 96.88 196 MET A O 1
ATOM 1548 N N . ASN A 1 197 ? 4.234 7.48 3.434 1 91.94 197 ASN A N 1
ATOM 1549 C CA . ASN A 1 197 ? 5.129 6.914 2.434 1 91.94 197 ASN A CA 1
ATOM 1550 C C . ASN A 1 197 ? 5.391 5.43 2.691 1 91.94 197 ASN A C 1
ATOM 1552 O O . ASN A 1 197 ? 6.453 4.914 2.34 1 91.94 197 ASN A O 1
ATOM 1556 N N . ALA A 1 198 ? 4.48 4.809 3.254 1 87.75 198 ALA A N 1
ATOM 1557 C CA . ALA A 1 198 ? 4.688 3.393 3.531 1 87.75 198 ALA A CA 1
ATOM 1558 C C . ALA A 1 198 ? 4.168 2.527 2.387 1 87.75 198 ALA A C 1
ATOM 1560 O O . ALA A 1 198 ? 3.021 2.676 1.959 1 87.75 198 ALA A O 1
ATOM 1561 N N . ASP A 1 199 ? 4.961 1.754 1.796 1 89.19 199 ASP A N 1
ATOM 1562 C CA . ASP A 1 199 ? 4.664 0.705 0.825 1 89.19 199 ASP A CA 1
ATOM 1563 C C . ASP A 1 199 ? 5.625 -0.474 0.98 1 89.19 199 ASP A C 1
ATOM 1565 O O . ASP A 1 199 ? 6.82 -0.282 1.204 1 89.19 199 ASP A O 1
ATOM 1569 N N . ALA A 1 200 ? 5.105 -1.631 0.91 1 85.44 200 ALA A N 1
ATOM 1570 C CA . ALA A 1 200 ? 5.91 -2.822 1.167 1 85.44 200 ALA A CA 1
ATOM 1571 C C . ALA A 1 200 ? 6.832 -3.129 -0.012 1 85.44 200 ALA A C 1
ATOM 1573 O O . ALA A 1 200 ? 7.898 -3.723 0.163 1 85.44 200 ALA A O 1
ATOM 1574 N N . ASP A 1 201 ? 6.453 -2.619 -1.186 1 90.5 201 ASP A N 1
ATOM 1575 C CA . ASP A 1 201 ? 7.094 -3.15 -2.385 1 90.5 201 ASP A CA 1
ATOM 1576 C C . ASP A 1 201 ? 8.023 -2.119 -3.014 1 90.5 201 A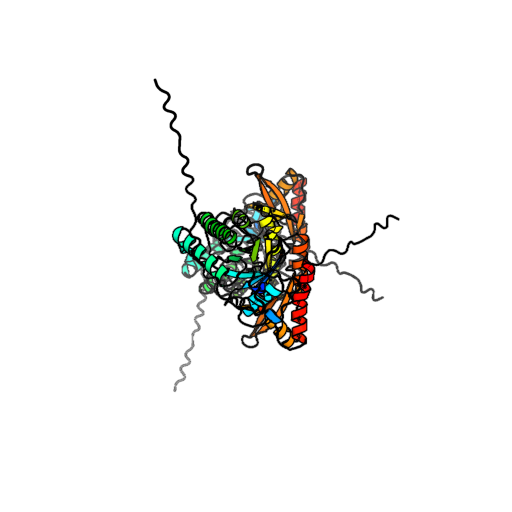SP A C 1
ATOM 1578 O O . ASP A 1 201 ? 9 -2.477 -3.68 1 90.5 201 ASP A O 1
ATOM 1582 N N . MET A 1 202 ? 7.688 -0.877 -2.801 1 93.88 202 MET A N 1
ATOM 1583 C CA . MET A 1 202 ? 8.414 0.143 -3.553 1 93.88 202 MET A CA 1
ATOM 1584 C C . MET A 1 202 ? 8.414 1.473 -2.807 1 93.88 202 MET A C 1
ATOM 1586 O O . MET A 1 202 ? 7.621 1.671 -1.882 1 93.88 202 MET A O 1
ATOM 1590 N N . ALA A 1 203 ? 9.32 2.334 -3.154 1 96.12 203 ALA A N 1
ATOM 1591 C CA . ALA A 1 203 ? 9.273 3.721 -2.703 1 96.12 203 ALA A CA 1
ATOM 1592 C C . ALA A 1 203 ? 8.055 4.441 -3.273 1 96.12 203 ALA A C 1
ATOM 1594 O O . ALA A 1 203 ? 7.676 4.215 -4.426 1 96.12 203 ALA A O 1
ATOM 1595 N N . ILE A 1 204 ? 7.406 5.223 -2.471 1 96.31 204 ILE A N 1
ATOM 1596 C CA . ILE A 1 204 ? 6.289 6.031 -2.938 1 96.31 204 ILE A CA 1
ATOM 1597 C C . ILE A 1 204 ? 6.422 7.453 -2.398 1 96.31 204 ILE A C 1
ATOM 1599 O O . ILE A 1 204 ? 7.332 7.75 -1.621 1 96.31 204 ILE A O 1
ATOM 1603 N N . SER A 1 205 ? 5.527 8.266 -2.871 1 97.62 205 SER A N 1
ATOM 1604 C CA . SER A 1 205 ? 5.484 9.672 -2.469 1 97.62 205 SER A CA 1
ATOM 1605 C C . SER A 1 205 ? 5.223 9.805 -0.974 1 97.62 205 SER A C 1
ATOM 1607 O O . SER A 1 205 ? 4.609 8.93 -0.363 1 97.62 205 SER A O 1
ATOM 1609 N N . ASN A 1 206 ? 5.695 10.922 -0.43 1 98 206 ASN A N 1
ATOM 1610 C CA . ASN A 1 206 ? 5.449 11.312 0.956 1 98 206 ASN A CA 1
ATOM 1611 C C . ASN A 1 206 ? 3.959 11.469 1.239 1 98 206 ASN A C 1
ATOM 1613 O O . ASN A 1 206 ? 3.498 11.156 2.338 1 98 206 ASN A O 1
ATOM 1617 N N . ASP A 1 207 ? 3.303 11.883 0.303 1 98.25 207 ASP A N 1
ATOM 1618 C CA . ASP A 1 207 ? 1.889 12.211 0.444 1 98.25 207 ASP A CA 1
ATOM 1619 C C . ASP A 1 207 ? 1.123 11.906 -0.841 1 98.25 207 ASP A C 1
ATOM 1621 O O . ASP A 1 207 ? 0.512 12.805 -1.434 1 98.25 207 ASP A O 1
ATOM 1625 N N . PRO A 1 208 ? 1.01 10.633 -1.164 1 97.62 208 PRO A N 1
ATOM 1626 C CA . PRO A 1 208 ? 0.274 10.281 -2.385 1 97.62 208 PRO A CA 1
ATOM 1627 C C . PRO A 1 208 ? -1.107 10.93 -2.443 1 97.62 208 PRO A C 1
ATOM 1629 O O . PRO A 1 208 ? -1.887 10.82 -1.494 1 97.62 208 PRO A O 1
ATOM 1632 N N . PHE A 1 209 ? -1.382 11.539 -3.584 1 97.81 209 PHE A N 1
ATOM 1633 C CA . PHE A 1 209 ? -2.561 12.391 -3.711 1 97.81 209 PHE A CA 1
ATOM 1634 C C . PHE A 1 209 ? -3.83 11.602 -3.402 1 97.81 209 PHE A C 1
ATOM 1636 O O . PHE A 1 209 ? -4.734 12.109 -2.734 1 97.81 209 PHE A O 1
ATOM 1643 N N . GLN A 1 210 ? -3.92 10.383 -3.836 1 95.75 210 GLN A N 1
ATOM 1644 C CA . GLN A 1 210 ? -5.102 9.57 -3.568 1 95.75 210 GLN A CA 1
ATOM 1645 C C . GLN A 1 210 ? -5.301 9.359 -2.07 1 95.75 210 GLN A C 1
ATOM 1647 O O . GLN A 1 210 ? -6.434 9.344 -1.585 1 95.75 210 GLN A O 1
ATOM 1652 N N . ARG A 1 211 ? -4.207 9.18 -1.313 1 96.88 211 ARG A N 1
ATOM 1653 C CA . ARG A 1 211 ? -4.309 8.977 0.128 1 96.88 211 ARG A CA 1
ATOM 1654 C C . ARG A 1 211 ? -4.789 10.234 0.83 1 96.88 211 ARG A C 1
ATOM 1656 O O . ARG A 1 211 ? -5.539 10.164 1.808 1 96.88 211 ARG A O 1
ATOM 1663 N N . ILE A 1 212 ? -4.379 11.383 0.298 1 98.31 212 ILE A N 1
ATOM 1664 C CA . ILE A 1 212 ? -4.883 12.656 0.803 1 98.31 212 ILE A CA 1
ATOM 1665 C C . ILE A 1 212 ? -6.402 12.703 0.655 1 98.31 212 ILE A C 1
ATOM 1667 O O . ILE A 1 212 ? -7.117 13.016 1.612 1 98.31 212 ILE A O 1
ATOM 1671 N N . LYS A 1 213 ? -6.879 12.352 -0.509 1 97.81 213 LYS A N 1
ATOM 1672 C CA . LYS A 1 213 ? -8.312 12.391 -0.785 1 97.81 213 LYS A CA 1
ATOM 1673 C C . LYS A 1 213 ? -9.07 11.422 0.118 1 97.81 213 LYS A C 1
ATOM 1675 O O . LYS A 1 213 ? -10.109 11.773 0.684 1 97.81 213 LYS A O 1
ATOM 1680 N N . ILE A 1 214 ? -8.523 10.219 0.27 1 97.31 214 ILE A N 1
ATOM 1681 C CA . ILE A 1 214 ? -9.156 9.211 1.104 1 97.31 214 ILE A CA 1
ATOM 1682 C C . ILE A 1 214 ? -9.281 9.719 2.537 1 97.31 214 ILE A C 1
ATOM 1684 O O . ILE A 1 214 ? -10.336 9.578 3.164 1 97.31 214 ILE A O 1
ATOM 1688 N N . GLY A 1 215 ? -8.211 10.336 3.014 1 98 215 GLY A N 1
ATOM 1689 C CA . GLY A 1 215 ? -8.227 10.867 4.363 1 98 215 GLY A CA 1
ATOM 1690 C C . GLY A 1 215 ? -9.281 11.945 4.566 1 98 215 GLY A C 1
ATOM 1691 O O . GLY A 1 215 ? -10.148 11.82 5.434 1 98 215 GLY A O 1
ATOM 1692 N N . VAL A 1 216 ? -9.281 12.961 3.711 1 98.62 2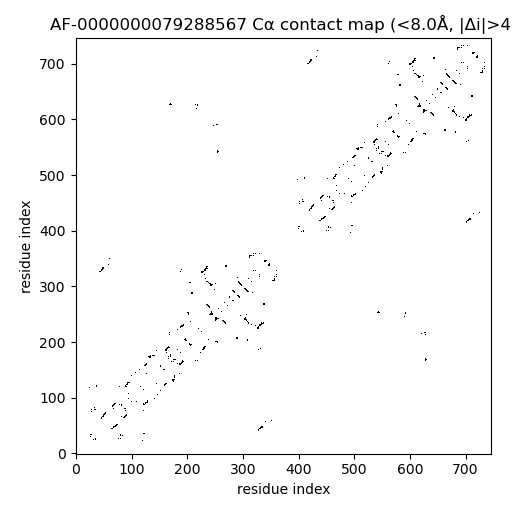16 VAL A N 1
ATOM 1693 C CA . VAL A 1 216 ? -10.195 14.094 3.812 1 98.62 216 VAL A CA 1
ATOM 1694 C C . VAL A 1 216 ? -11.633 13.602 3.695 1 98.62 216 VAL A C 1
ATOM 1696 O O . VAL A 1 216 ? -12.484 13.953 4.512 1 98.62 216 VAL A O 1
ATOM 1699 N N . GLU A 1 217 ? -11.891 12.742 2.742 1 98.06 217 GLU A N 1
ATOM 1700 C CA . GLU A 1 217 ? -13.242 12.25 2.504 1 98.06 217 GLU A CA 1
ATOM 1701 C C . GLU A 1 217 ? -13.711 11.344 3.641 1 98.06 217 GLU A C 1
ATOM 1703 O O . GLU A 1 217 ? -14.898 11.305 3.963 1 98.06 217 GLU A O 1
ATOM 1708 N N . SER A 1 218 ? -12.766 10.641 4.262 1 97.31 218 SER A N 1
ATOM 1709 C CA . SER A 1 218 ? -13.133 9.805 5.402 1 97.31 218 SER A CA 1
ATOM 1710 C C . SER A 1 218 ? -13.547 10.648 6.598 1 97.31 218 SER A C 1
ATOM 1712 O O . SER A 1 218 ? -14.492 10.305 7.312 1 97.31 218 SER A O 1
ATOM 1714 N N . PHE A 1 219 ? -12.828 11.758 6.848 1 98.12 219 PHE A N 1
ATOM 1715 C CA . PHE A 1 219 ? -13.266 12.68 7.895 1 98.12 219 PHE A CA 1
ATOM 1716 C C . PHE A 1 219 ? -14.672 13.18 7.621 1 98.12 219 PHE A C 1
ATOM 1718 O O . PHE A 1 219 ? -15.516 13.211 8.523 1 98.12 219 PHE A O 1
ATOM 1725 N N . GLN A 1 220 ? -14.922 13.562 6.402 1 97.88 220 GLN A N 1
ATOM 1726 C CA . GLN A 1 220 ? -16.234 14.094 6.023 1 97.88 220 GLN A CA 1
ATOM 1727 C C . GLN A 1 220 ? -17.312 13.031 6.152 1 97.88 220 GLN A C 1
ATOM 1729 O O . GLN A 1 220 ? -18.422 13.32 6.633 1 97.88 220 GLN A O 1
ATOM 1734 N N . ALA A 1 221 ? -17 11.828 5.75 1 95.88 221 ALA A N 1
ATOM 1735 C CA . ALA A 1 221 ? -17.953 10.727 5.84 1 95.88 221 ALA A CA 1
ATOM 1736 C C . ALA A 1 221 ? -18.297 10.422 7.297 1 95.88 221 ALA A C 1
ATOM 1738 O O . ALA A 1 221 ? -19.391 9.945 7.59 1 95.88 221 ALA A O 1
ATOM 1739 N N . ASP A 1 222 ? -17.375 10.773 8.203 1 95.5 222 ASP A N 1
ATOM 1740 C CA . ASP A 1 222 ? -17.594 10.578 9.625 1 95.5 222 ASP A CA 1
ATOM 1741 C C . ASP A 1 222 ? -18.359 11.75 10.234 1 95.5 222 ASP A C 1
ATOM 1743 O O . ASP A 1 222 ? -18.531 11.82 11.453 1 95.5 222 ASP A O 1
ATOM 1747 N N . GLY A 1 223 ? -18.75 12.688 9.422 1 96.62 223 GLY A N 1
ATOM 1748 C CA . GLY A 1 223 ? -19.625 13.766 9.867 1 96.62 223 GLY A CA 1
ATOM 1749 C C . GLY A 1 223 ? -18.859 15.031 10.211 1 96.62 223 GLY A C 1
ATOM 1750 O O . GLY A 1 223 ? -19.438 15.953 10.805 1 96.62 223 GLY A O 1
ATOM 1751 N N . ILE A 1 224 ? -17.641 15.141 9.891 1 98.44 224 ILE A N 1
ATOM 1752 C CA . ILE A 1 224 ? -16.875 16.359 10.133 1 98.44 224 ILE A CA 1
ATOM 1753 C C . ILE A 1 224 ? -16.922 17.25 8.906 1 98.44 224 ILE A C 1
ATOM 1755 O O . ILE A 1 224 ? -16.453 16.875 7.828 1 98.44 224 ILE A O 1
ATOM 1759 N N . PRO A 1 225 ? -17.453 18.438 9.031 1 98.12 225 PRO A N 1
ATOM 1760 C CA . PRO A 1 225 ? -17.625 19.281 7.848 1 98.12 225 PRO A CA 1
ATOM 1761 C C . PRO A 1 225 ? -16.312 19.781 7.277 1 98.12 225 PRO A C 1
ATOM 1763 O O . PRO A 1 225 ? -15.32 19.891 8.008 1 98.12 225 PRO A O 1
ATOM 1766 N N . ALA A 1 226 ? -16.266 20.125 5.984 1 98.38 226 ALA A N 1
ATOM 1767 C CA . ALA A 1 226 ? -15.078 20.562 5.246 1 98.38 226 ALA A CA 1
ATOM 1768 C C . ALA A 1 226 ? -14.445 21.781 5.895 1 98.38 226 ALA A C 1
ATOM 1770 O O . ALA A 1 226 ? -13.219 21.922 5.934 1 98.38 226 ALA A O 1
ATOM 1771 N N . ASN A 1 227 ? -15.242 22.672 6.441 1 98.12 227 ASN A N 1
ATOM 1772 C CA . ASN A 1 227 ? -14.75 23.938 7 1 98.12 227 ASN A CA 1
ATOM 1773 C C . ASN A 1 227 ? -14.086 23.719 8.352 1 98.12 227 ASN A C 1
ATOM 1775 O O . ASN A 1 227 ? -13.727 24.688 9.031 1 98.12 227 ASN A O 1
ATOM 1779 N N . LYS A 1 228 ? -13.93 22.438 8.773 1 98.62 228 LYS A N 1
ATOM 1780 C CA . LYS A 1 228 ? -13.195 22.094 9.984 1 98.62 228 LYS A CA 1
ATOM 1781 C C . LYS A 1 228 ? -11.859 21.438 9.656 1 98.62 228 LYS A C 1
ATOM 1783 O O . LYS A 1 228 ? -11.133 21.016 10.555 1 98.62 228 LYS A O 1
ATOM 1788 N N . LEU A 1 229 ? -11.516 21.359 8.391 1 98.94 229 LEU A N 1
ATOM 1789 C CA . LEU A 1 229 ? -10.359 20.562 7.996 1 98.94 229 LEU A CA 1
ATOM 1790 C C . LEU A 1 229 ? -9.297 21.438 7.332 1 98.94 229 LEU A C 1
ATOM 1792 O O . LEU A 1 229 ? -9.602 22.203 6.41 1 98.94 229 LEU A O 1
ATOM 1796 N N . VAL A 1 230 ? -8.078 21.375 7.793 1 98.94 230 VAL A N 1
ATOM 1797 C CA . VAL A 1 230 ? -6.922 22.078 7.234 1 98.94 230 VAL A CA 1
ATOM 1798 C C . VAL A 1 230 ? -5.805 21.078 6.941 1 98.94 230 VAL A C 1
ATOM 1800 O O . VAL A 1 230 ? -5.02 20.734 7.828 1 98.94 230 VAL A O 1
ATOM 1803 N N . PRO A 1 231 ? -5.707 20.578 5.695 1 98.94 231 PRO A N 1
ATOM 1804 C CA . PRO A 1 231 ? -4.59 19.688 5.367 1 98.94 231 PRO A CA 1
ATOM 1805 C C . PRO A 1 231 ? -3.24 20.391 5.398 1 98.94 231 PRO A C 1
ATOM 1807 O O . PRO A 1 231 ? -3.127 21.531 4.938 1 98.94 231 PRO A O 1
ATOM 1810 N N . ALA A 1 232 ? -2.271 19.75 5.992 1 98.94 232 ALA A N 1
ATOM 1811 C CA . ALA A 1 232 ? -0.887 20.219 5.984 1 98.94 232 ALA A CA 1
ATOM 1812 C C . ALA A 1 232 ? -0.035 19.391 5.023 1 98.94 232 ALA A C 1
ATOM 1814 O O . ALA A 1 232 ? 0.066 18.172 5.16 1 98.94 232 ALA A O 1
ATOM 1815 N N . PHE A 1 233 ? 0.557 20.078 4.078 1 98.88 233 PHE A N 1
ATOM 1816 C CA . PHE A 1 233 ? 1.344 19.391 3.057 1 98.88 233 PHE A CA 1
ATOM 1817 C C . PHE A 1 233 ? 2.834 19.516 3.352 1 98.88 233 PHE A C 1
ATOM 1819 O O . PHE A 1 233 ? 3.281 20.516 3.91 1 98.88 233 PHE A O 1
ATOM 1826 N N . PRO A 1 234 ? 3.617 18.531 2.982 1 98.81 234 PRO A N 1
ATOM 1827 C CA . PRO A 1 234 ? 5.043 18.547 3.32 1 98.81 234 PRO A CA 1
ATOM 1828 C C . PRO A 1 234 ? 5.859 19.438 2.389 1 98.81 234 PRO A C 1
ATOM 1830 O O . PRO A 1 234 ? 5.66 19.422 1.171 1 98.81 234 PRO A O 1
ATOM 1833 N N . TRP A 1 235 ? 6.703 20.219 2.932 1 98.81 235 TRP A N 1
ATOM 1834 C CA . TRP A 1 235 ? 7.734 20.922 2.172 1 98.81 235 TRP A CA 1
ATOM 1835 C C . TRP A 1 235 ? 9.07 20.203 2.275 1 98.81 235 TRP A C 1
ATOM 1837 O O . TRP A 1 235 ? 10.125 20.828 2.334 1 98.81 235 TRP A O 1
ATOM 1847 N N . TYR A 1 236 ? 9.008 18.906 2.441 1 98.69 236 TYR A N 1
ATOM 1848 C CA . TYR A 1 236 ? 10.117 17.953 2.447 1 98.69 236 TYR A CA 1
ATOM 1849 C C . TYR A 1 236 ? 9.734 16.672 1.737 1 98.69 236 TYR A C 1
ATOM 1851 O O . TYR A 1 236 ? 8.57 16.453 1.399 1 98.69 236 TYR A O 1
ATOM 1859 N N . GLY A 1 237 ? 10.75 15.938 1.39 1 98.69 237 GLY A N 1
ATOM 1860 C CA . GLY A 1 237 ? 10.57 14.648 0.756 1 98.69 237 GLY A CA 1
ATOM 1861 C C . GLY A 1 237 ? 11.305 13.523 1.468 1 98.69 237 GLY A C 1
ATOM 1862 O O . GLY A 1 237 ? 11.758 13.695 2.6 1 98.69 237 GLY A O 1
ATOM 1863 N N . TYR A 1 238 ? 11.312 12.359 0.802 1 98.62 238 TYR A N 1
ATOM 1864 C CA . TYR A 1 238 ? 12 11.195 1.361 1 98.62 238 TYR A CA 1
ATOM 1865 C C . TYR A 1 238 ? 13.008 10.633 0.371 1 98.62 238 TYR A C 1
ATOM 1867 O O . TYR A 1 238 ? 12.734 10.555 -0.829 1 98.62 238 TYR A O 1
ATOM 1875 N N . ASP A 1 239 ? 14.172 10.297 0.861 1 98.38 239 ASP A N 1
ATOM 1876 C CA . ASP A 1 239 ? 15.234 9.609 0.138 1 98.38 239 ASP A CA 1
ATOM 1877 C C . ASP A 1 239 ? 15.242 8.117 0.467 1 98.38 239 ASP A C 1
ATOM 1879 O O . ASP A 1 239 ? 15.5 7.727 1.607 1 98.38 239 ASP A O 1
ATOM 1883 N N . TYR A 1 240 ? 14.969 7.301 -0.566 1 97.19 240 TYR A N 1
ATOM 1884 C CA . TYR A 1 240 ? 14.906 5.852 -0.399 1 97.19 240 TYR A CA 1
ATOM 1885 C C . TYR A 1 240 ? 16.156 5.18 -0.962 1 97.19 240 TYR A C 1
ATOM 1887 O O . TYR A 1 240 ? 16.594 5.508 -2.062 1 97.19 240 TYR A O 1
ATOM 1895 N N . GLU A 1 241 ? 16.734 4.293 -0.176 1 95.62 241 GLU A N 1
ATOM 1896 C CA . GLU A 1 241 ? 17.641 3.318 -0.773 1 95.62 241 GLU A CA 1
ATOM 1897 C C . GLU A 1 241 ? 16.875 2.193 -1.46 1 95.62 241 GLU A C 1
ATOM 1899 O O . GLU A 1 241 ? 15.945 1.628 -0.881 1 95.62 241 GLU A O 1
ATOM 1904 N N . CYS A 1 242 ? 17.172 1.908 -2.688 1 94.81 242 CYS A N 1
ATOM 1905 C CA . CYS A 1 242 ? 16.516 0.871 -3.465 1 94.81 242 CYS A CA 1
ATOM 1906 C C . CYS A 1 242 ? 17.328 -0.418 -3.467 1 94.81 242 CYS A C 1
ATOM 1908 O O . CYS A 1 242 ? 18.547 -0.381 -3.498 1 94.81 242 CYS A O 1
ATOM 1910 N N . THR A 1 243 ? 16.641 -1.573 -3.422 1 93.19 243 THR A N 1
ATOM 1911 C CA . THR A 1 243 ? 17.359 -2.803 -3.736 1 93.19 243 THR A CA 1
ATOM 1912 C C . THR A 1 243 ? 17.719 -2.854 -5.215 1 93.19 243 THR A C 1
ATOM 1914 O O . THR A 1 243 ? 18.828 -3.26 -5.574 1 93.19 243 THR A O 1
ATOM 1917 N N . HIS A 1 244 ? 16.781 -2.502 -6.051 1 94 244 HIS A N 1
ATOM 1918 C CA . HIS A 1 244 ? 16.938 -2.348 -7.492 1 94 244 HIS A CA 1
ATOM 1919 C C . HIS A 1 244 ? 16.094 -1.196 -8.023 1 94 244 HIS A C 1
ATOM 1921 O O . HIS A 1 244 ? 15.047 -0.869 -7.441 1 94 244 HIS A O 1
ATOM 1927 N N . VAL A 1 245 ? 16.578 -0.552 -9.016 1 96.69 245 VAL A N 1
ATOM 1928 C CA . VAL A 1 245 ? 15.703 0.287 -9.82 1 96.69 245 VAL A CA 1
ATOM 1929 C C . VAL A 1 245 ? 15.172 -0.515 -11.008 1 96.69 245 VAL A C 1
ATOM 1931 O O . VAL A 1 245 ? 15.93 -0.885 -11.906 1 96.69 245 VAL A O 1
ATOM 1934 N N . LEU A 1 246 ? 13.891 -0.826 -10.977 1 97 246 LEU A N 1
ATOM 1935 C CA . LEU A 1 246 ? 13.258 -1.673 -11.984 1 97 246 LEU A CA 1
ATOM 1936 C C . LEU A 1 246 ? 12.812 -0.849 -13.188 1 97 246 LEU A C 1
ATOM 1938 O O . LEU A 1 246 ? 13.164 0.327 -13.305 1 97 246 LEU A O 1
ATOM 1942 N N . LYS A 1 247 ? 12.211 -1.503 -14.188 1 94.44 247 LYS A N 1
ATOM 1943 C CA . LYS A 1 247 ? 11.648 -0.802 -15.336 1 94.44 247 LYS A CA 1
ATOM 1944 C C . LYS A 1 247 ? 10.719 0.323 -14.898 1 94.44 247 LYS A C 1
ATOM 1946 O O . LYS A 1 247 ? 10.117 0.252 -13.82 1 94.44 247 LYS A O 1
ATOM 1951 N N . ASP A 1 248 ? 10.664 1.481 -15.664 1 93.12 248 ASP A N 1
ATOM 1952 C CA . ASP A 1 248 ? 9.812 2.645 -15.438 1 93.12 248 ASP A CA 1
ATOM 1953 C C . ASP A 1 248 ? 10.211 3.379 -14.164 1 93.12 248 ASP A C 1
ATOM 1955 O O . ASP A 1 248 ? 9.359 3.945 -13.477 1 93.12 248 ASP A O 1
ATOM 1959 N N . ASP A 1 249 ? 11.484 3.195 -13.75 1 95.75 249 ASP A N 1
ATOM 1960 C CA . ASP A 1 249 ? 12.109 3.924 -12.648 1 95.75 249 ASP A CA 1
ATOM 1961 C C . ASP A 1 249 ? 11.469 3.568 -11.312 1 95.75 249 ASP A C 1
ATOM 1963 O O . ASP A 1 249 ? 11.305 4.43 -10.445 1 95.75 249 ASP A O 1
ATOM 1967 N N . ILE A 1 250 ? 11.031 2.301 -11.172 1 96.5 250 ILE A N 1
ATOM 1968 C CA . ILE A 1 250 ? 10.461 1.848 -9.914 1 96.5 250 ILE A CA 1
ATOM 1969 C C . ILE A 1 250 ? 11.578 1.49 -8.938 1 96.5 250 ILE A C 1
ATOM 1971 O O . ILE A 1 250 ? 12.375 0.583 -9.195 1 96.5 250 ILE A O 1
ATOM 1975 N N . CYS A 1 251 ? 11.703 2.199 -7.848 1 96.75 251 CYS A N 1
ATOM 1976 C CA . CYS A 1 251 ? 12.602 1.849 -6.762 1 96.75 251 CYS A CA 1
ATOM 1977 C C . CYS A 1 251 ? 12.047 0.7 -5.934 1 96.75 251 CYS A C 1
ATOM 1979 O O . CYS A 1 251 ? 11.141 0.9 -5.113 1 96.75 251 CYS A O 1
ATOM 1981 N N . SER A 1 252 ? 12.578 -0.489 -6.141 1 94.69 252 SER A N 1
ATOM 1982 C CA . SER A 1 252 ? 12.117 -1.685 -5.445 1 94.69 252 SER A CA 1
ATOM 1983 C C . SER A 1 252 ? 12.648 -1.733 -4.02 1 94.69 252 SER A C 1
ATOM 1985 O O . SER A 1 252 ? 13.812 -1.422 -3.775 1 94.69 252 SER A O 1
ATOM 1987 N N . LYS A 1 253 ? 11.727 -2.129 -3.188 1 90.94 253 LYS A N 1
ATOM 1988 C CA . LYS A 1 253 ? 12.125 -2.379 -1.805 1 90.94 253 LYS A CA 1
ATOM 1989 C C . LYS A 1 253 ? 12.133 -3.875 -1.497 1 90.94 253 LYS A C 1
ATOM 1991 O O . LYS A 1 253 ? 12.391 -4.277 -0.36 1 90.94 253 LYS A O 1
ATOM 1996 N N . ILE A 1 254 ? 11.867 -4.656 -2.592 1 88.69 254 ILE A N 1
ATOM 1997 C CA . ILE A 1 254 ? 11.844 -6.109 -2.455 1 88.69 254 ILE A CA 1
ATOM 1998 C C . ILE A 1 254 ? 13.25 -6.621 -2.176 1 88.69 254 ILE A C 1
ATOM 2000 O O . ILE A 1 254 ? 14.203 -6.238 -2.855 1 88.69 254 ILE A O 1
ATOM 2004 N N . GLY A 1 255 ? 13.453 -7.57 -1.21 1 77.5 255 GLY A N 1
ATOM 2005 C CA . GLY A 1 255 ? 14.75 -8.164 -0.928 1 77.5 255 GLY A CA 1
ATOM 2006 C C . GLY A 1 255 ? 15.328 -7.73 0.408 1 77.5 255 GLY A C 1
ATOM 2007 O O . GLY A 1 255 ? 16.172 -8.43 0.981 1 77.5 255 GLY A O 1
ATOM 2008 N N . TYR A 1 256 ? 14.945 -6.461 0.739 1 67.31 256 TYR A N 1
ATOM 2009 C CA . TYR A 1 256 ? 15.406 -6.07 2.066 1 67.31 256 TYR A CA 1
ATOM 2010 C C . TYR A 1 256 ? 14.758 -6.93 3.145 1 67.31 256 TYR A C 1
ATOM 2012 O O . TYR A 1 256 ? 13.617 -7.363 2.994 1 67.31 256 TYR A O 1
ATOM 2020 N N . GLN A 1 257 ? 15.625 -7.641 3.84 1 56.69 257 GLN A N 1
ATOM 2021 C CA . GLN A 1 257 ? 14.961 -8.281 4.965 1 56.69 257 GLN A CA 1
ATOM 2022 C C . GLN A 1 257 ? 14.156 -7.27 5.777 1 56.69 257 GLN A C 1
ATOM 2024 O O . GLN A 1 257 ? 14.562 -6.113 5.914 1 56.69 257 GLN A O 1
ATOM 2029 N N . ARG A 1 258 ? 12.836 -7.508 5.84 1 52.5 258 ARG A N 1
ATOM 2030 C CA . ARG A 1 258 ? 11.914 -6.594 6.5 1 52.5 258 ARG A CA 1
ATOM 2031 C C . ARG A 1 258 ? 12.602 -5.832 7.625 1 52.5 258 ARG A C 1
ATOM 2033 O O . ARG A 1 258 ? 12.469 -4.613 7.734 1 52.5 258 ARG A O 1
ATOM 2040 N N . TYR A 1 259 ? 13.375 -6.566 8.484 1 51.53 259 TYR A N 1
ATOM 2041 C CA . TYR A 1 259 ? 13.914 -5.934 9.688 1 51.53 259 TYR A CA 1
ATOM 2042 C C . TYR A 1 259 ? 15.18 -5.145 9.359 1 51.53 259 TYR A C 1
ATOM 2044 O O . TYR A 1 259 ? 15.625 -4.32 10.164 1 51.53 259 TYR A O 1
ATOM 2052 N N . ASN A 1 260 ? 15.562 -5.32 8.016 1 63.03 260 ASN A N 1
ATOM 2053 C CA . ASN A 1 260 ? 16.844 -4.652 7.77 1 63.03 260 ASN A CA 1
ATOM 2054 C C . ASN A 1 260 ? 16.719 -3.619 6.652 1 63.03 260 ASN A C 1
ATOM 2056 O O . ASN A 1 260 ? 17.734 -3.154 6.129 1 63.03 260 ASN A O 1
ATOM 2060 N N . ALA A 1 261 ? 15.414 -3.426 6.312 1 70.5 261 ALA A N 1
ATOM 2061 C CA . ALA A 1 261 ? 15.312 -2.408 5.27 1 70.5 261 ALA A CA 1
ATOM 2062 C C . ALA A 1 261 ? 15.68 -1.029 5.809 1 70.5 261 ALA A C 1
ATOM 2064 O O . ALA A 1 261 ? 15.203 -0.622 6.867 1 70.5 261 ALA A O 1
ATOM 2065 N N . PRO A 1 262 ? 16.578 -0.362 5.109 1 80.56 262 PRO A N 1
ATOM 2066 C CA . PRO A 1 262 ? 16.906 0.991 5.566 1 80.56 262 PRO A CA 1
ATOM 2067 C C . PRO A 1 262 ? 15.695 1.929 5.539 1 80.56 262 PRO A C 1
ATOM 2069 O O . PRO A 1 262 ? 14.914 1.913 4.586 1 80.56 262 PRO A O 1
ATOM 2072 N N . SER A 1 263 ? 15.508 2.598 6.648 1 86.75 263 SER A N 1
ATOM 2073 C CA . SER A 1 263 ? 14.477 3.631 6.676 1 86.75 263 SER A CA 1
ATOM 2074 C C . SER A 1 263 ? 14.812 4.777 5.727 1 86.75 263 SER A C 1
ATOM 2076 O O . SER A 1 263 ? 15.977 5.188 5.633 1 86.75 263 SER A O 1
ATOM 2078 N N . PRO A 1 264 ? 13.75 5.152 5.027 1 92.81 264 PRO A N 1
ATOM 2079 C CA . PRO A 1 264 ? 14.016 6.336 4.211 1 92.81 264 PRO A CA 1
ATOM 2080 C C . PRO A 1 264 ? 14.352 7.57 5.047 1 92.81 264 PRO A C 1
ATOM 2082 O O . PRO A 1 264 ? 13.984 7.645 6.223 1 92.81 264 PRO A O 1
ATOM 2085 N N . THR A 1 265 ? 15.062 8.484 4.465 1 96.38 265 THR A N 1
ATOM 2086 C CA . THR A 1 265 ? 15.5 9.695 5.156 1 96.38 265 THR A CA 1
ATOM 2087 C C . THR A 1 265 ? 14.703 10.906 4.695 1 96.38 265 THR A C 1
ATOM 2089 O O . THR A 1 265 ? 14.5 11.102 3.494 1 96.38 265 THR A O 1
ATOM 2092 N N . GLN A 1 266 ? 14.258 11.664 5.68 1 97.69 266 GLN A N 1
ATOM 2093 C CA . GLN A 1 266 ? 13.586 12.922 5.359 1 97.69 266 GLN A CA 1
ATOM 2094 C C . GLN A 1 266 ? 14.578 13.961 4.848 1 97.69 266 GLN A C 1
ATOM 2096 O O . GLN A 1 266 ? 15.68 14.094 5.391 1 97.69 266 GLN A O 1
ATOM 2101 N N . VAL A 1 267 ? 14.211 14.633 3.746 1 98.5 267 VAL A N 1
ATOM 2102 C CA . VAL A 1 267 ? 15.055 15.68 3.176 1 98.5 267 VAL A CA 1
ATOM 2103 C C . VAL A 1 267 ? 14.219 16.922 2.877 1 98.5 267 VAL A C 1
ATOM 2105 O O . VAL A 1 267 ? 13.219 16.844 2.154 1 98.5 267 VAL A O 1
ATOM 2108 N N . CYS A 1 268 ? 14.617 18.078 3.426 1 98.56 268 CYS A N 1
ATOM 2109 C CA . CYS A 1 268 ? 13.93 19.344 3.168 1 98.56 268 CYS A CA 1
ATOM 2110 C C . CYS A 1 268 ? 13.984 19.703 1.687 1 98.56 268 CYS A C 1
ATOM 2112 O O . CYS A 1 268 ? 14.938 19.344 0.992 1 98.56 268 CYS A O 1
ATOM 2114 N N . TYR A 1 269 ? 12.992 20.469 1.187 1 98.69 269 TYR A N 1
ATOM 2115 C CA . TYR A 1 269 ? 12.93 20.922 -0.199 1 98.69 269 TYR A CA 1
ATOM 2116 C C . TYR A 1 269 ? 14.219 21.641 -0.596 1 98.69 269 TYR A C 1
ATOM 2118 O O . TYR A 1 269 ? 14.703 21.484 -1.72 1 98.69 269 TYR A O 1
ATOM 2126 N N . SER A 1 270 ? 14.812 22.406 0.328 1 98.38 270 SER A N 1
ATOM 2127 C CA . SER A 1 270 ? 16.062 23.094 0.045 1 98.38 270 SER A CA 1
ATOM 2128 C C . SER A 1 270 ? 17.188 22.109 -0.292 1 98.38 270 SER A C 1
ATOM 2130 O O . SER A 1 270 ? 17.953 22.344 -1.224 1 98.38 270 SER A O 1
ATOM 2132 N N . GLY A 1 271 ? 17.234 21.016 0.5 1 98.25 271 GLY A N 1
ATOM 2133 C CA . GLY A 1 271 ? 18.219 19.984 0.212 1 98.25 271 GLY A CA 1
ATOM 2134 C C . GLY A 1 271 ? 17.969 19.266 -1.097 1 98.25 271 GLY A C 1
ATOM 2135 O O . GLY A 1 271 ? 18.906 18.906 -1.814 1 98.25 271 GLY A O 1
ATOM 2136 N N . ILE A 1 272 ? 16.734 19.031 -1.426 1 98.62 272 ILE A N 1
ATOM 2137 C CA . ILE A 1 272 ? 16.344 18.344 -2.646 1 98.62 272 ILE A CA 1
ATOM 2138 C C . ILE A 1 272 ? 16.734 19.172 -3.865 1 98.62 272 ILE A C 1
ATOM 2140 O O . ILE A 1 272 ? 17.344 18.656 -4.805 1 98.62 272 ILE A O 1
ATOM 2144 N N . THR A 1 273 ? 16.453 20.484 -3.848 1 97.81 273 THR A N 1
ATOM 2145 C CA . THR A 1 273 ? 16.75 21.328 -4.992 1 97.81 273 THR A CA 1
ATOM 2146 C C . THR A 1 273 ? 18.25 21.516 -5.145 1 97.81 273 THR A C 1
ATOM 2148 O O . THR A 1 273 ? 18.766 21.609 -6.266 1 97.81 273 THR A O 1
ATOM 2151 N N . GLN A 1 274 ? 18.984 21.562 -4.059 1 97.81 274 GLN A N 1
ATOM 2152 C CA . GLN A 1 274 ? 20.438 21.625 -4.141 1 97.81 274 GLN A CA 1
ATOM 2153 C C . GLN A 1 274 ? 21 20.359 -4.801 1 97.81 274 GLN A C 1
ATOM 2155 O O . GLN A 1 274 ? 21.875 20.438 -5.652 1 97.81 274 GLN A O 1
ATOM 2160 N N . MET A 1 275 ? 20.516 19.234 -4.418 1 97.62 275 MET A N 1
ATOM 2161 C CA . MET A 1 275 ? 21 17.984 -5 1 97.62 275 MET A CA 1
ATOM 2162 C C . MET A 1 275 ? 20.688 17.922 -6.492 1 97.62 275 MET A C 1
ATOM 2164 O O . MET A 1 275 ? 21.531 17.5 -7.285 1 97.62 275 MET A O 1
ATOM 2168 N N . LEU A 1 276 ? 19.469 18.312 -6.867 1 98.06 276 LEU A N 1
ATOM 2169 C CA . LEU A 1 276 ? 19.094 18.344 -8.273 1 98.06 276 LEU A CA 1
ATOM 2170 C C . LEU A 1 276 ? 20.031 19.25 -9.07 1 98.06 276 LEU A C 1
ATOM 2172 O O . LEU A 1 276 ? 20.422 18.906 -10.188 1 98.06 276 LEU A O 1
ATOM 2176 N N . LYS A 1 277 ? 20.375 20.375 -8.477 1 96.81 277 LYS A N 1
ATOM 2177 C CA . LYS A 1 277 ? 21.328 21.297 -9.102 1 96.81 277 LYS A CA 1
ATOM 2178 C C . LYS A 1 277 ? 22.703 20.625 -9.258 1 96.81 277 LYS A C 1
ATOM 2180 O O . LYS A 1 277 ? 23.297 20.672 -10.336 1 96.81 277 LYS A O 1
ATOM 2185 N N . ASP A 1 278 ? 23.172 20 -8.227 1 96.69 278 ASP A N 1
ATOM 2186 C CA . ASP A 1 278 ? 24.469 19.344 -8.242 1 96.69 278 ASP A CA 1
ATOM 2187 C C . ASP A 1 278 ? 24.516 18.219 -9.273 1 96.69 278 ASP A C 1
ATOM 2189 O O . ASP A 1 278 ? 25.531 18.016 -9.93 1 96.69 278 ASP A O 1
ATOM 2193 N N . LEU A 1 279 ? 23.438 17.531 -9.445 1 96.81 279 LEU A N 1
ATOM 2194 C CA . LEU A 1 279 ? 23.375 16.391 -10.344 1 96.81 279 LEU A CA 1
ATOM 2195 C C . LEU A 1 279 ? 23 16.828 -11.758 1 96.81 279 LEU A C 1
ATOM 2197 O O . LEU A 1 279 ? 22.984 16 -12.68 1 96.81 279 LEU A O 1
ATOM 2201 N N . LYS A 1 280 ? 22.672 18.078 -11.977 1 97.06 280 LYS A N 1
ATOM 2202 C CA . LYS A 1 280 ? 22.219 18.609 -13.258 1 97.06 280 LYS A CA 1
ATOM 2203 C C . LYS A 1 280 ? 21.016 17.828 -13.797 1 97.06 280 LYS A C 1
ATOM 2205 O O . LYS A 1 280 ? 21 17.422 -14.961 1 97.06 280 LYS A O 1
ATOM 2210 N N . MET A 1 281 ? 20.016 17.625 -12.828 1 97.31 281 MET A N 1
ATOM 2211 C CA . MET A 1 281 ? 18.797 16.875 -13.148 1 97.31 281 MET A CA 1
ATOM 2212 C C . MET A 1 281 ? 17.547 17.688 -12.82 1 97.31 281 MET A C 1
ATOM 2214 O O . MET A 1 281 ? 17.641 18.719 -12.141 1 97.31 281 MET A O 1
ATOM 2218 N N . VAL A 1 282 ? 16.5 17.266 -13.391 1 96.69 282 VAL A N 1
ATOM 2219 C CA . VAL A 1 282 ? 15.18 17.766 -13.023 1 96.69 282 VAL A CA 1
ATOM 2220 C C . VAL A 1 282 ? 14.305 16.609 -12.539 1 96.69 282 VAL A C 1
ATOM 2222 O O . VAL A 1 282 ? 14.477 15.469 -12.969 1 96.69 282 VAL A O 1
ATOM 2225 N N . GLY A 1 283 ? 13.438 16.906 -11.672 1 97.94 283 GLY A N 1
ATOM 2226 C CA . GLY A 1 283 ? 12.539 15.875 -11.172 1 97.94 283 GLY A CA 1
ATOM 2227 C C . GLY A 1 283 ? 11.57 15.367 -12.227 1 97.94 283 GLY A C 1
ATOM 2228 O O . GLY A 1 283 ? 11.148 16.125 -13.102 1 97.94 283 GLY A O 1
ATOM 2229 N N . THR A 1 284 ? 11.219 14.109 -12.109 1 98.31 284 THR A N 1
ATOM 2230 C CA . THR A 1 284 ? 10.234 13.484 -12.984 1 98.31 284 THR A CA 1
ATOM 2231 C C . THR A 1 284 ? 8.875 13.406 -12.297 1 98.31 284 THR A C 1
ATOM 2233 O O . THR A 1 284 ? 8.781 13.016 -11.133 1 98.31 284 THR A O 1
ATOM 2236 N N . LEU A 1 285 ? 7.816 13.844 -13.062 1 98.5 285 LEU A N 1
ATOM 2237 C CA . LEU A 1 285 ? 6.469 13.805 -12.508 1 98.5 285 LEU A CA 1
ATOM 2238 C C . LEU A 1 285 ? 5.895 12.391 -12.578 1 98.5 285 LEU A C 1
ATOM 2240 O O . LEU A 1 285 ? 5.953 11.742 -13.625 1 98.5 285 LEU A O 1
ATOM 2244 N N . ASN A 1 286 ? 5.484 11.867 -11.516 1 97.62 286 ASN A N 1
ATOM 2245 C CA . ASN A 1 286 ? 4.664 10.656 -11.461 1 97.62 286 ASN A CA 1
ATOM 2246 C C . ASN A 1 286 ? 3.178 10.992 -11.352 1 97.62 286 ASN A C 1
ATOM 2248 O O . ASN A 1 286 ? 2.738 11.57 -10.352 1 97.62 286 ASN A O 1
ATOM 2252 N N . SER A 1 287 ? 2.383 10.531 -12.258 1 95.06 287 SER A N 1
ATOM 2253 C CA . SER A 1 287 ? 0.984 10.938 -12.336 1 95.06 287 SER A CA 1
ATOM 2254 C C . SER A 1 287 ? 0.122 10.156 -11.352 1 95.06 287 SER A C 1
ATOM 2256 O O . SER A 1 287 ? -0.967 10.602 -10.984 1 95.06 287 SER A O 1
ATOM 2258 N N . THR A 1 288 ? 0.579 9.031 -10.938 1 93.25 288 THR A N 1
ATOM 2259 C CA . THR A 1 288 ? -0.198 8.211 -10.016 1 93.25 288 THR A CA 1
ATOM 2260 C C . THR A 1 288 ? -0.237 8.844 -8.625 1 93.25 288 THR A C 1
ATOM 2262 O O . THR A 1 288 ? -1.308 8.992 -8.031 1 93.25 288 THR A O 1
ATOM 2265 N N . PHE A 1 289 ? 0.963 9.227 -8.18 1 97.12 289 PHE A N 1
ATOM 2266 C CA . PHE A 1 289 ? 1.045 9.789 -6.832 1 97.12 289 PHE A CA 1
ATOM 2267 C C . PHE A 1 289 ? 0.937 11.305 -6.871 1 97.12 289 PHE A C 1
ATOM 2269 O O . PHE A 1 289 ? 0.742 11.945 -5.832 1 97.12 289 PHE A O 1
ATOM 2276 N N . VAL A 1 290 ? 1.058 11.93 -8.055 1 98.12 290 VAL A N 1
ATOM 2277 C CA . VAL A 1 290 ? 1.061 13.375 -8.273 1 98.12 290 VAL A CA 1
ATOM 2278 C C . VAL A 1 290 ? 2.184 14.016 -7.465 1 98.12 290 VAL A C 1
ATOM 2280 O O . VAL A 1 290 ? 1.946 14.953 -6.699 1 98.12 290 VAL A O 1
ATOM 2283 N N . SER A 1 291 ? 3.348 13.453 -7.586 1 98.75 291 SER A N 1
ATOM 2284 C CA . SER A 1 291 ? 4.59 13.922 -6.977 1 98.75 291 SER A CA 1
ATOM 2285 C C . SER A 1 291 ? 5.77 13.758 -7.93 1 98.75 291 SER A C 1
ATOM 2287 O O . SER A 1 291 ? 5.629 13.156 -9 1 98.75 291 SER A O 1
ATOM 2289 N N . LYS A 1 292 ? 6.844 14.344 -7.621 1 98.75 292 LYS A N 1
ATOM 2290 C CA . LYS A 1 292 ? 8.055 14.219 -8.43 1 98.75 292 LYS A CA 1
ATOM 2291 C C . LYS A 1 292 ? 9.062 13.289 -7.758 1 98.75 292 LYS A C 1
ATOM 2293 O O . LYS A 1 292 ? 9.016 13.086 -6.543 1 98.75 292 LYS A O 1
ATOM 2298 N N . PHE A 1 293 ? 9.891 12.703 -8.586 1 98.75 293 PHE A N 1
ATOM 2299 C CA . PHE A 1 293 ? 10.992 11.906 -8.062 1 98.75 293 PHE A CA 1
ATOM 2300 C C . PHE A 1 293 ? 12.227 12.031 -8.953 1 98.75 293 PHE A C 1
ATOM 2302 O O . PHE A 1 293 ? 12.141 12.555 -10.062 1 98.75 293 PHE A O 1
ATOM 2309 N N . TYR A 1 294 ? 13.375 11.672 -8.477 1 98.69 294 TYR A N 1
ATOM 2310 C CA . TYR A 1 294 ? 14.594 11.484 -9.25 1 98.69 294 TYR A CA 1
ATOM 2311 C C . TYR A 1 294 ? 15.445 10.367 -8.656 1 98.69 294 TYR A C 1
ATOM 2313 O O . TYR A 1 294 ? 15.352 10.07 -7.465 1 98.69 294 TYR A O 1
ATOM 2321 N N . ASP A 1 295 ? 16.219 9.766 -9.531 1 98 295 ASP A N 1
ATOM 2322 C CA . ASP A 1 295 ? 17.125 8.688 -9.133 1 98 295 ASP A CA 1
ATOM 2323 C C . ASP A 1 295 ? 18.562 9.18 -9.039 1 98 295 ASP A C 1
ATOM 2325 O O . ASP A 1 295 ? 18.953 10.117 -9.734 1 98 295 ASP A O 1
ATOM 2329 N N . TYR A 1 296 ? 19.297 8.602 -8.141 1 98.12 296 TYR A N 1
ATOM 2330 C CA . TYR A 1 296 ? 20.75 8.781 -8.133 1 98.12 296 TYR A CA 1
ATOM 2331 C C . TYR A 1 296 ? 21.438 7.594 -7.484 1 98.12 296 TYR A C 1
ATOM 2333 O O . TYR A 1 296 ? 20.781 6.742 -6.875 1 98.12 296 TYR A O 1
ATOM 2341 N N . THR A 1 297 ? 22.734 7.473 -7.742 1 97.31 297 THR A N 1
ATOM 2342 C CA . THR A 1 297 ? 23.547 6.457 -7.09 1 97.31 297 THR A CA 1
ATOM 2343 C C . THR A 1 297 ? 24.391 7.074 -5.98 1 97.31 297 THR A C 1
ATOM 2345 O O . THR A 1 297 ? 25.094 8.07 -6.203 1 97.31 297 THR A O 1
ATOM 2348 N N . ASP A 1 298 ? 24.234 6.527 -4.785 1 95.75 298 ASP A N 1
ATOM 2349 C CA . ASP A 1 298 ? 25.109 6.965 -3.695 1 95.75 298 ASP A CA 1
ATOM 2350 C C . ASP A 1 298 ? 26.562 6.613 -3.977 1 95.75 298 ASP A C 1
ATOM 2352 O O . ASP A 1 298 ? 26.906 5.434 -4.109 1 95.75 298 ASP A O 1
ATOM 2356 N N . LYS A 1 299 ? 27.422 7.52 -4.066 1 94.44 299 LYS A N 1
ATOM 2357 C CA . LYS A 1 299 ? 28.812 7.309 -4.473 1 94.44 299 LYS A CA 1
ATOM 2358 C C . LYS A 1 299 ? 29.594 6.547 -3.402 1 94.44 299 LYS A C 1
ATOM 2360 O O . LYS A 1 299 ? 30.547 5.832 -3.713 1 94.44 299 LYS A O 1
ATOM 2365 N N . THR A 1 300 ? 29.188 6.68 -2.154 1 94.88 300 THR A N 1
ATOM 2366 C CA . THR A 1 300 ? 29.891 6.035 -1.049 1 94.88 300 THR A CA 1
ATOM 2367 C C . THR A 1 300 ? 29.516 4.559 -0.958 1 94.88 300 THR A C 1
ATOM 2369 O O . THR A 1 300 ? 30.391 3.699 -0.827 1 94.88 300 THR A O 1
ATOM 2372 N N . THR A 1 301 ? 28.281 4.172 -1.125 1 92.5 301 THR A N 1
ATOM 2373 C CA . THR A 1 301 ? 27.797 2.811 -0.916 1 92.5 301 THR A CA 1
ATOM 2374 C C . THR A 1 301 ? 27.609 2.094 -2.25 1 92.5 301 THR A C 1
ATOM 2376 O O . THR A 1 301 ? 27.516 0.866 -2.293 1 92.5 301 THR A O 1
ATOM 2379 N N . GLY A 1 302 ? 27.531 2.863 -3.318 1 95.12 302 GLY A N 1
ATOM 2380 C CA . GLY A 1 302 ? 27.25 2.297 -4.629 1 95.12 302 GLY A CA 1
ATOM 2381 C C . GLY A 1 302 ? 25.797 1.888 -4.801 1 95.12 302 GLY A C 1
ATOM 2382 O O . GLY A 1 302 ? 25.422 1.328 -5.836 1 95.12 302 GLY A O 1
ATOM 2383 N N . LYS A 1 303 ? 24.906 2.219 -3.914 1 94 303 LYS A N 1
ATOM 2384 C CA . LYS A 1 303 ? 23.516 1.787 -3.928 1 94 303 LYS A CA 1
ATOM 2385 C C . LYS A 1 303 ? 22.625 2.789 -4.672 1 94 303 LYS A C 1
ATOM 2387 O O . LYS A 1 303 ? 22.844 4 -4.582 1 94 303 LYS A O 1
ATOM 2392 N N . PRO A 1 304 ? 21.641 2.258 -5.398 1 96.44 304 PRO A N 1
ATOM 2393 C CA . PRO A 1 304 ? 20.672 3.168 -6.031 1 96.44 304 PRO A CA 1
ATOM 2394 C C . PRO A 1 304 ? 19.719 3.799 -5.027 1 96.44 304 PRO A C 1
ATOM 2396 O O . PRO A 1 304 ? 19.297 3.143 -4.07 1 96.44 304 PRO A O 1
ATOM 2399 N N . HIS A 1 305 ? 19.422 5.078 -5.285 1 97.94 305 HIS A N 1
ATOM 2400 C CA . HIS A 1 305 ? 18.484 5.832 -4.473 1 97.94 305 HIS A CA 1
ATOM 2401 C C . HIS A 1 305 ? 17.422 6.504 -5.34 1 97.94 305 HIS A C 1
ATOM 2403 O O . HIS A 1 305 ? 17.656 6.766 -6.523 1 97.94 305 HIS A O 1
ATOM 2409 N N . GLN A 1 306 ? 16.312 6.672 -4.742 1 98.5 306 GLN A N 1
ATOM 2410 C CA . GLN A 1 306 ? 15.242 7.465 -5.344 1 98.5 306 GLN A CA 1
ATOM 2411 C C . GLN A 1 306 ? 14.641 8.438 -4.332 1 98.5 306 GLN A C 1
ATOM 2413 O O . GLN A 1 306 ? 14.352 8.062 -3.195 1 98.5 306 GLN A O 1
ATOM 2418 N N . VAL A 1 307 ? 14.523 9.711 -4.688 1 98.81 307 VAL A N 1
ATOM 2419 C CA . VAL A 1 307 ? 13.984 10.758 -3.822 1 98.81 307 VAL A CA 1
ATOM 2420 C C . VAL A 1 307 ? 12.602 11.18 -4.32 1 98.81 307 VAL A C 1
ATOM 2422 O O . VAL A 1 307 ? 12.43 11.477 -5.508 1 98.81 307 VAL A O 1
ATOM 2425 N N . TRP A 1 308 ? 11.664 11.086 -3.436 1 98.88 308 TRP A N 1
ATOM 2426 C CA . TRP A 1 308 ? 10.312 11.555 -3.73 1 98.88 308 TRP A CA 1
ATOM 2427 C C . TRP A 1 308 ? 10.023 12.867 -3.008 1 98.88 308 TRP A C 1
ATOM 2429 O O . TRP A 1 308 ? 10.383 13.031 -1.841 1 98.88 308 TRP A O 1
ATOM 2439 N N . TYR A 1 309 ? 9.344 13.828 -3.748 1 98.81 309 TYR A N 1
ATOM 2440 C CA . TYR A 1 309 ? 9.094 15.148 -3.174 1 98.81 309 TYR A CA 1
ATOM 2441 C C . TYR A 1 309 ? 7.98 15.867 -3.928 1 98.81 309 TYR A C 1
ATOM 2443 O O . TYR A 1 309 ? 7.547 15.414 -4.992 1 98.81 309 TYR A O 1
ATOM 2451 N N . ASP A 1 310 ? 7.504 16.906 -3.328 1 98.75 310 ASP A N 1
ATOM 2452 C CA . ASP A 1 310 ? 6.578 17.812 -4.004 1 98.75 310 ASP A CA 1
ATOM 2453 C C . ASP A 1 310 ? 7.227 19.172 -4.254 1 98.75 310 ASP A C 1
ATOM 2455 O O . ASP A 1 310 ? 8.117 19.578 -3.51 1 98.75 310 ASP A O 1
ATOM 2459 N N . ASP A 1 311 ? 6.809 19.766 -5.312 1 98.44 311 ASP A N 1
ATOM 2460 C CA . ASP A 1 311 ? 7.246 21.094 -5.719 1 98.44 311 ASP A CA 1
ATOM 2461 C C . ASP A 1 311 ? 6.051 21.984 -6.059 1 98.44 311 ASP A C 1
ATOM 2463 O O . ASP A 1 311 ? 4.902 21.609 -5.84 1 98.44 311 ASP A O 1
ATOM 2467 N N . PRO A 1 312 ? 6.316 23.234 -6.457 1 98.5 312 PRO A N 1
ATOM 2468 C CA . PRO A 1 312 ? 5.184 24.141 -6.703 1 98.5 312 PRO A CA 1
ATOM 2469 C C . PRO A 1 312 ? 4.145 23.531 -7.645 1 98.5 312 PRO A C 1
ATOM 2471 O O . PRO A 1 312 ? 2.941 23.688 -7.434 1 98.5 312 PRO A O 1
ATOM 2474 N N . GLU A 1 313 ? 4.609 22.781 -8.633 1 98.38 313 GLU A N 1
ATOM 2475 C CA . GLU A 1 313 ? 3.697 22.172 -9.594 1 98.38 313 GLU A CA 1
ATOM 2476 C C . GLU A 1 313 ? 2.791 21.141 -8.93 1 98.38 313 GLU A C 1
ATOM 2478 O O . GLU A 1 313 ? 1.568 21.203 -9.078 1 98.38 313 GLU A O 1
ATOM 2483 N N . THR A 1 314 ? 3.355 20.234 -8.195 1 98.81 314 THR A N 1
ATOM 2484 C CA . THR A 1 314 ? 2.566 19.172 -7.59 1 98.81 314 THR A CA 1
ATOM 2485 C C . THR A 1 314 ? 1.78 19.688 -6.391 1 98.81 314 THR A C 1
ATOM 2487 O O . THR A 1 314 ? 0.666 19.219 -6.125 1 98.81 314 THR A O 1
ATOM 2490 N N . LEU A 1 315 ? 2.262 20.688 -5.695 1 98.81 315 LEU A N 1
ATOM 2491 C CA . LEU A 1 315 ? 1.548 21.281 -4.57 1 98.81 315 LEU A CA 1
ATOM 2492 C C . LEU A 1 315 ? 0.327 22.062 -5.055 1 98.81 315 LEU A C 1
ATOM 2494 O O . LEU A 1 315 ? -0.694 22.109 -4.367 1 98.81 315 LEU A O 1
ATOM 2498 N N . THR A 1 316 ? 0.447 22.656 -6.207 1 98.56 316 THR A N 1
ATOM 2499 C CA . THR A 1 316 ? -0.687 23.359 -6.785 1 98.56 316 THR A CA 1
ATOM 2500 C C . THR A 1 316 ? -1.899 22.438 -6.902 1 98.56 316 THR A C 1
ATOM 2502 O O . THR A 1 316 ? -3.025 22.859 -6.613 1 98.56 316 THR A O 1
ATOM 2505 N N . VAL A 1 317 ? -1.678 21.188 -7.242 1 98.62 317 VAL A N 1
ATOM 2506 C CA . VAL A 1 317 ? -2.766 20.219 -7.359 1 98.62 317 VAL A CA 1
ATOM 2507 C C . VAL A 1 317 ? -3.428 20.016 -5.996 1 98.62 317 VAL A C 1
ATOM 2509 O O . VAL A 1 317 ? -4.656 19.969 -5.898 1 98.62 317 VAL A O 1
ATOM 2512 N N . ARG A 1 318 ? -2.666 20 -4.957 1 98.69 318 ARG A N 1
ATOM 2513 C CA . ARG A 1 318 ? -3.172 19.797 -3.604 1 98.69 318 ARG A CA 1
ATOM 2514 C C . ARG A 1 318 ? -3.932 21.031 -3.123 1 98.69 318 ARG A C 1
ATOM 2516 O O . ARG A 1 318 ? -5 20.906 -2.523 1 98.69 318 ARG A O 1
ATOM 2523 N N . TYR A 1 319 ? -3.391 22.188 -3.424 1 98.75 319 TYR A N 1
ATOM 2524 C CA . TYR A 1 319 ? -4.059 23.422 -3.029 1 98.75 319 TYR A CA 1
ATOM 2525 C C . TYR A 1 319 ? -5.379 23.594 -3.771 1 98.75 319 TYR A C 1
ATOM 2527 O O . TYR A 1 319 ? -6.379 24 -3.182 1 98.75 319 TYR A O 1
ATOM 2535 N N . LEU A 1 320 ? -5.434 23.266 -5.035 1 98.44 320 LEU A N 1
ATOM 2536 C CA . LEU A 1 320 ? -6.664 23.328 -5.812 1 98.44 320 LEU A CA 1
ATOM 2537 C C . LEU A 1 320 ? -7.688 22.328 -5.297 1 98.44 320 LEU A C 1
ATOM 2539 O O . LEU A 1 320 ? -8.883 22.625 -5.242 1 98.44 320 LEU A O 1
ATOM 2543 N N . TYR A 1 321 ? -7.188 21.172 -4.969 1 98.38 321 TYR A N 1
ATOM 2544 C CA . TYR A 1 321 ? -8.086 20.203 -4.363 1 98.38 321 TYR A CA 1
ATOM 2545 C C . TYR A 1 321 ? -8.734 20.766 -3.102 1 98.38 321 TYR A C 1
ATOM 2547 O O . TYR A 1 321 ? -9.945 20.672 -2.922 1 98.38 321 TYR A O 1
ATOM 2555 N N . ALA A 1 322 ? -7.918 21.312 -2.209 1 98.75 322 ALA A N 1
ATOM 2556 C CA . ALA A 1 322 ? -8.43 21.891 -0.97 1 98.75 322 ALA A CA 1
ATOM 2557 C C . ALA A 1 322 ? -9.461 22.984 -1.259 1 98.75 322 ALA A C 1
ATOM 2559 O O . ALA A 1 322 ? -10.484 23.078 -0.583 1 98.75 322 ALA A O 1
ATOM 2560 N N . LYS A 1 323 ? -9.156 23.812 -2.23 1 98.38 323 LYS A N 1
ATOM 2561 C CA . LYS A 1 323 ? -10.062 24.859 -2.648 1 98.38 323 LYS A CA 1
ATOM 2562 C C . LYS A 1 323 ? -11.398 24.297 -3.123 1 98.38 323 LYS A C 1
ATOM 2564 O O . LYS A 1 323 ? -12.461 24.688 -2.645 1 98.38 323 LYS A O 1
ATOM 2569 N N . HIS A 1 324 ? -11.336 23.281 -3.961 1 97.12 324 HIS A N 1
ATOM 2570 C CA . HIS A 1 324 ? -12.539 22.719 -4.578 1 97.12 324 HIS A CA 1
ATOM 2571 C C . HIS A 1 324 ? -13.352 21.922 -3.568 1 97.12 324 HIS A C 1
ATOM 2573 O O . HIS A 1 324 ? -14.578 21.844 -3.668 1 97.12 324 HIS A O 1
ATOM 2579 N N . ALA A 1 325 ? -12.68 21.406 -2.59 1 97.56 325 ALA A N 1
ATOM 2580 C CA . ALA A 1 325 ? -13.359 20.688 -1.527 1 97.56 325 ALA A CA 1
ATOM 2581 C C . ALA A 1 325 ? -13.891 21.625 -0.458 1 97.56 325 ALA A C 1
ATOM 2583 O O . ALA A 1 325 ? -14.508 21.203 0.518 1 97.56 325 ALA A O 1
ATOM 2584 N N . ASP A 1 326 ? -13.633 22.922 -0.61 1 97.5 326 ASP A N 1
ATOM 2585 C CA . ASP A 1 326 ? -14.086 24 0.27 1 97.5 326 ASP A CA 1
ATOM 2586 C C . ASP A 1 326 ? -13.594 23.781 1.698 1 97.5 326 ASP A C 1
ATOM 2588 O O . ASP A 1 326 ? -14.352 23.938 2.654 1 97.5 326 ASP A O 1
ATOM 2592 N N . LEU A 1 327 ? -12.359 23.266 1.796 1 98.75 327 LEU A N 1
ATOM 2593 C CA . LEU A 1 327 ? -11.766 23.047 3.109 1 98.75 327 LEU A CA 1
ATOM 2594 C C . LEU A 1 327 ? -11.477 24.375 3.803 1 98.75 327 LEU A C 1
ATOM 2596 O O . LEU A 1 327 ? -11.508 25.438 3.17 1 98.75 327 LEU A O 1
ATOM 2600 N N . ARG A 1 328 ? -11.281 24.328 5.094 1 98.62 328 ARG A N 1
ATOM 2601 C CA . ARG A 1 328 ? -11.07 25.5 5.934 1 98.62 328 ARG A CA 1
ATOM 2602 C C . ARG A 1 328 ? -9.789 26.234 5.539 1 98.62 328 ARG A C 1
ATOM 2604 O O . ARG A 1 328 ? -9.711 27.453 5.645 1 98.62 328 ARG A O 1
ATOM 2611 N N . GLY A 1 329 ? -8.805 25.484 5.16 1 98.75 329 GLY A N 1
ATOM 2612 C CA . GLY A 1 329 ? -7.52 26.094 4.832 1 98.75 329 GLY A CA 1
ATOM 2613 C C . GLY A 1 329 ? -6.48 25.062 4.398 1 98.75 329 GLY A C 1
ATOM 2614 O O . GLY A 1 329 ? -6.824 23.938 4.039 1 98.75 329 GLY A O 1
ATOM 2615 N N . VAL A 1 330 ? -5.262 25.547 4.305 1 98.88 330 VAL A N 1
ATOM 2616 C CA . VAL A 1 330 ? -4.098 24.719 4.02 1 98.88 330 VAL A CA 1
ATOM 2617 C C . VAL A 1 330 ? -2.959 25.078 4.973 1 98.88 330 VAL A C 1
ATOM 2619 O O . VAL A 1 330 ? -2.92 26.188 5.508 1 98.88 330 VAL A O 1
ATOM 2622 N N . ALA A 1 331 ? -2.146 24.125 5.188 1 98.88 331 ALA A N 1
ATOM 2623 C CA . ALA A 1 331 ? -0.97 24.266 6.043 1 98.88 331 ALA A CA 1
ATOM 2624 C C . ALA A 1 331 ? 0.241 23.578 5.418 1 98.88 331 ALA A C 1
ATOM 2626 O O . ALA A 1 331 ? 0.121 22.906 4.391 1 98.88 331 ALA A O 1
ATOM 2627 N N . MET A 1 332 ? 1.404 23.875 5.93 1 98.62 332 MET A N 1
ATOM 2628 C CA . MET A 1 332 ? 2.592 23.156 5.488 1 98.62 332 MET A CA 1
ATOM 2629 C C . MET A 1 332 ? 3.457 22.75 6.68 1 98.62 332 MET A C 1
ATOM 2631 O O . MET A 1 332 ? 3.506 23.469 7.684 1 98.62 332 MET A O 1
ATOM 2635 N N . TRP A 1 333 ? 3.975 21.578 6.629 1 98.12 333 TRP A N 1
ATOM 2636 C CA . TRP A 1 333 ? 5.059 21.141 7.5 1 98.12 333 TRP A CA 1
ATOM 2637 C C . TRP A 1 333 ? 6.367 21.016 6.723 1 98.12 333 TRP A C 1
ATOM 2639 O O . TRP A 1 333 ? 6.477 20.172 5.82 1 98.12 333 TRP A O 1
ATOM 2649 N N . HIS A 1 334 ? 7.352 21.859 6.977 1 96.75 334 HIS A N 1
ATOM 2650 C CA . HIS A 1 334 ? 7.285 23.125 7.688 1 96.75 334 HIS A CA 1
ATOM 2651 C C . HIS A 1 334 ? 8 24.234 6.918 1 96.75 334 HIS A C 1
ATOM 2653 O O . HIS A 1 334 ? 8.758 23.953 5.984 1 96.75 334 HIS A O 1
ATOM 2659 N N . ALA A 1 335 ? 7.773 25.391 7.27 1 97 335 ALA A N 1
ATOM 2660 C CA . ALA A 1 335 ? 8.164 26.562 6.492 1 97 335 ALA A CA 1
ATOM 2661 C C . ALA A 1 335 ? 9.688 26.672 6.383 1 97 335 ALA A C 1
ATOM 2663 O O . ALA A 1 335 ? 10.211 27.234 5.422 1 97 335 ALA A O 1
ATOM 2664 N N . GLU A 1 336 ? 10.414 26.062 7.285 1 95.94 336 GLU A N 1
ATOM 2665 C CA . GLU A 1 336 ? 11.867 26.188 7.324 1 95.94 336 GLU A CA 1
ATOM 2666 C C . GLU A 1 336 ? 12.539 25.188 6.391 1 95.94 336 GLU A C 1
ATOM 2668 O O . GLU A 1 336 ? 13.766 25.156 6.266 1 95.94 336 GLU A O 1
ATOM 2673 N N . CYS A 1 337 ? 11.742 24.453 5.691 1 97.81 337 CYS A N 1
ATOM 2674 C CA . CYS A 1 337 ? 12.312 23.5 4.758 1 97.81 337 CYS A CA 1
ATOM 2675 C C . CYS A 1 337 ? 12.656 24.156 3.428 1 97.81 337 CYS A C 1
ATOM 2677 O O . CYS A 1 337 ? 13.086 23.484 2.488 1 97.81 337 CYS A O 1
ATOM 2679 N N . LEU A 1 338 ? 12.531 25.438 3.299 1 98.06 338 LEU A N 1
ATOM 2680 C CA . LEU A 1 338 ? 12.977 26.203 2.145 1 98.06 338 LEU A CA 1
ATOM 2681 C C . LEU A 1 338 ? 14.312 26.891 2.428 1 98.06 338 LEU A C 1
ATOM 2683 O O . LEU A 1 338 ? 14.766 26.922 3.574 1 98.06 338 LEU A O 1
ATOM 2687 N N . ASP A 1 339 ? 14.945 27.266 1.324 1 97.31 339 ASP A N 1
ATOM 2688 C CA . ASP A 1 339 ? 16.172 28.047 1.445 1 97.31 339 ASP A CA 1
ATOM 2689 C C . ASP A 1 339 ? 15.875 29.547 1.353 1 97.31 339 ASP A C 1
ATOM 2691 O O . ASP A 1 339 ? 15.539 30.047 0.281 1 97.31 339 ASP A O 1
ATOM 2695 N N . TYR A 1 340 ? 16.141 30.266 2.496 1 96.81 340 TYR A N 1
ATOM 2696 C CA . TYR A 1 340 ? 15.844 31.688 2.545 1 96.81 340 TYR A CA 1
ATOM 2697 C C . TYR A 1 340 ? 17.125 32.5 2.43 1 96.81 340 TYR A C 1
ATOM 2699 O O . TYR A 1 340 ? 17.156 33.688 2.834 1 96.81 340 TYR A O 1
ATOM 2707 N N . GLY A 1 341 ? 18.141 31.953 1.924 1 94.38 341 GLY A N 1
ATOM 2708 C CA . GLY A 1 341 ? 19.406 32.625 1.739 1 94.38 341 GLY A CA 1
ATOM 2709 C C . GLY A 1 341 ? 19.375 33.656 0.604 1 94.38 341 GLY A C 1
ATOM 2710 O O . GLY A 1 341 ? 18.344 33.844 -0.031 1 94.38 341 GLY A O 1
ATOM 2711 N N . PRO A 1 342 ? 20.516 34.281 0.399 1 94.31 342 PRO A N 1
ATOM 2712 C CA . PRO A 1 342 ? 20.578 35.406 -0.522 1 94.31 342 PRO A CA 1
ATOM 2713 C C . PRO A 1 342 ? 20.734 35 -1.979 1 94.31 342 PRO A C 1
ATOM 2715 O O . PRO A 1 342 ? 20.594 35.812 -2.887 1 94.31 342 PRO A O 1
ATOM 2718 N N . ASP A 1 343 ? 20.953 33.719 -2.299 1 94.81 343 ASP A N 1
ATOM 2719 C CA . ASP A 1 343 ? 21.156 33.25 -3.674 1 94.81 343 ASP A CA 1
ATOM 2720 C C . ASP A 1 343 ? 19.875 33.469 -4.504 1 94.81 343 ASP A C 1
ATOM 2722 O O . ASP A 1 343 ? 18.828 32.938 -4.172 1 94.81 343 ASP A O 1
ATOM 2726 N N . PRO A 1 344 ? 20 34.188 -5.625 1 95.06 344 PRO A N 1
ATOM 2727 C CA . PRO A 1 344 ? 18.812 34.5 -6.43 1 95.06 344 PRO A CA 1
ATOM 2728 C C . PRO A 1 344 ? 18.094 33.25 -6.934 1 95.06 344 PRO A C 1
ATOM 2730 O O . PRO A 1 344 ? 16.875 33.25 -7.012 1 95.06 344 PRO A O 1
ATOM 2733 N N . ALA A 1 345 ? 18.859 32.312 -7.297 1 93.19 345 ALA A N 1
ATOM 2734 C CA . ALA A 1 345 ? 18.25 31.062 -7.797 1 93.19 345 ALA A CA 1
ATOM 2735 C C . ALA A 1 345 ? 17.406 30.391 -6.719 1 93.19 345 ALA A C 1
ATOM 2737 O O . ALA A 1 345 ? 16.297 29.922 -6.992 1 93.19 345 ALA A O 1
ATOM 2738 N N . THR A 1 346 ? 17.859 30.359 -5.57 1 93.31 346 THR A N 1
ATOM 2739 C CA . THR A 1 346 ? 17.141 29.734 -4.469 1 93.31 346 THR A CA 1
ATOM 2740 C C . THR A 1 346 ? 15.945 30.609 -4.055 1 93.31 346 THR A C 1
ATOM 2742 O O . THR A 1 346 ? 14.898 30.078 -3.662 1 93.31 346 THR A O 1
ATOM 2745 N N . GLN A 1 347 ? 16.125 31.906 -4.137 1 95.81 347 GLN A N 1
ATOM 2746 C CA . GLN A 1 347 ? 15.031 32.812 -3.84 1 95.81 347 GLN A CA 1
ATOM 2747 C C . GLN A 1 347 ? 13.852 32.594 -4.781 1 95.81 347 GLN A C 1
ATOM 2749 O O . GLN A 1 347 ? 12.695 32.688 -4.371 1 95.81 347 GLN A O 1
ATOM 2754 N N . LYS A 1 348 ? 14.211 32.375 -5.992 1 96.94 348 LYS A N 1
ATOM 2755 C CA . LYS A 1 348 ? 13.164 32.094 -6.977 1 96.94 348 LYS A CA 1
ATOM 2756 C C . LYS A 1 348 ? 12.398 30.828 -6.621 1 96.94 348 LYS A C 1
ATOM 2758 O O . LYS A 1 348 ? 11.172 30.781 -6.738 1 96.94 348 LYS A O 1
ATOM 2763 N N . LEU A 1 349 ? 13.086 29.781 -6.207 1 97.31 349 LEU A N 1
ATOM 2764 C CA . LEU A 1 349 ? 12.461 28.531 -5.809 1 97.31 349 LEU A CA 1
ATOM 2765 C C . LEU A 1 349 ? 11.578 28.719 -4.578 1 97.31 349 LEU A C 1
ATOM 2767 O O . LEU A 1 349 ? 10.453 28.219 -4.527 1 97.31 349 LEU A O 1
ATOM 2771 N N . THR A 1 350 ? 12.078 29.453 -3.641 1 98 350 THR A N 1
ATOM 2772 C CA . THR A 1 350 ? 11.336 29.766 -2.422 1 98 350 THR A CA 1
ATOM 2773 C C . THR A 1 350 ? 10.062 30.547 -2.746 1 98 350 THR A C 1
ATOM 2775 O O . THR A 1 350 ? 8.984 30.203 -2.26 1 98 350 THR A O 1
ATOM 2778 N N . LYS A 1 351 ? 10.227 31.562 -3.582 1 98.19 351 LYS A N 1
ATOM 2779 C CA . LYS A 1 351 ? 9.07 32.344 -3.99 1 98.19 351 LYS A CA 1
ATOM 2780 C C . LYS A 1 351 ? 8.023 31.5 -4.684 1 98.19 351 LYS A C 1
ATOM 2782 O O . LYS A 1 351 ? 6.824 31.656 -4.457 1 98.19 351 LYS A O 1
ATOM 2787 N N . ALA A 1 352 ? 8.477 30.594 -5.52 1 98.56 352 ALA A N 1
ATOM 2788 C CA . ALA A 1 352 ? 7.551 29.734 -6.25 1 98.56 352 ALA A CA 1
ATOM 2789 C C . ALA A 1 352 ? 6.754 28.844 -5.297 1 98.56 352 ALA A C 1
ATOM 2791 O O . ALA A 1 352 ? 5.574 28.578 -5.531 1 98.56 352 ALA A O 1
ATOM 2792 N N . MET A 1 353 ? 7.359 28.359 -4.246 1 98.69 353 MET A N 1
ATOM 2793 C CA . MET A 1 353 ? 6.684 27.547 -3.238 1 98.69 353 MET A CA 1
ATOM 2794 C C . MET A 1 353 ? 5.57 28.344 -2.561 1 98.69 353 MET A C 1
ATOM 2796 O O . MET A 1 353 ? 4.457 27.828 -2.4 1 98.69 353 MET A O 1
ATOM 2800 N N . TRP A 1 354 ? 5.844 29.547 -2.207 1 98.62 354 TRP A N 1
ATOM 2801 C CA . TRP A 1 354 ? 4.852 30.422 -1.576 1 98.62 354 TRP A CA 1
ATOM 2802 C C . TRP A 1 354 ? 3.768 30.828 -2.57 1 98.62 354 TRP A C 1
ATOM 2804 O O . TRP A 1 354 ? 2.582 30.828 -2.236 1 98.62 354 TRP A O 1
ATOM 2814 N N . ASP A 1 355 ? 4.164 31.078 -3.842 1 98.25 355 ASP A N 1
ATOM 2815 C CA . ASP A 1 355 ? 3.223 31.5 -4.871 1 98.25 355 ASP A CA 1
ATOM 2816 C C . ASP A 1 355 ? 2.193 30.406 -5.156 1 98.25 355 ASP A C 1
ATOM 2818 O O . ASP A 1 355 ? 1.042 30.703 -5.48 1 98.25 355 ASP A O 1
ATOM 2822 N N . ALA A 1 356 ? 2.643 29.188 -5.016 1 98.44 356 ALA A N 1
ATOM 2823 C CA . ALA A 1 356 ? 1.737 28.078 -5.293 1 98.44 356 ALA A CA 1
ATOM 2824 C C . ALA A 1 356 ? 0.5 28.141 -4.402 1 98.44 356 ALA A C 1
ATOM 2826 O O . ALA A 1 356 ? -0.581 27.703 -4.797 1 98.44 356 ALA A O 1
ATOM 2827 N N . ILE A 1 357 ? 0.604 28.734 -3.258 1 98.5 357 ILE A N 1
ATOM 2828 C CA . ILE A 1 357 ? -0.472 28.812 -2.275 1 98.5 357 ILE A CA 1
ATOM 2829 C C . ILE A 1 357 ? -1.574 29.734 -2.787 1 98.5 357 ILE A C 1
ATOM 2831 O O . ILE A 1 357 ? -2.729 29.625 -2.365 1 98.5 357 ILE A O 1
ATOM 2835 N N . ASP A 1 358 ? -1.28 30.625 -3.727 1 97.12 358 ASP A N 1
ATOM 2836 C CA . ASP A 1 358 ? -2.252 31.531 -4.332 1 97.12 358 ASP A CA 1
ATOM 2837 C C . ASP A 1 358 ? -3.443 30.766 -4.895 1 97.12 358 ASP A C 1
ATOM 2839 O O . ASP A 1 358 ? -4.57 31.266 -4.891 1 97.12 358 ASP A O 1
ATOM 2843 N N . GLU A 1 359 ? -3.141 29.562 -5.289 1 95.56 359 GLU A N 1
ATOM 2844 C CA . GLU A 1 359 ? -4.172 28.766 -5.945 1 95.56 359 GLU A CA 1
ATOM 2845 C C . GLU A 1 359 ? -5.309 28.438 -4.98 1 95.56 359 GLU A C 1
ATOM 2847 O O . GLU A 1 359 ? -6.453 28.266 -5.402 1 95.56 359 GLU A O 1
ATOM 2852 N N . PHE A 1 360 ? -5.027 28.359 -3.729 1 97.94 360 PHE A N 1
ATOM 2853 C CA . PHE A 1 360 ? -6.066 28.094 -2.738 1 97.94 360 PHE A CA 1
ATOM 2854 C C . PHE A 1 360 ? -6.91 29.328 -2.484 1 97.94 360 PHE A C 1
ATOM 2856 O O . PHE A 1 360 ? -8.117 29.234 -2.252 1 97.94 360 PHE A O 1
ATOM 2863 N N . PHE A 1 361 ? -6.359 30.5 -2.557 1 96.56 361 PHE A N 1
ATOM 2864 C CA . PHE A 1 361 ? -7.004 31.719 -2.068 1 96.56 361 PHE A CA 1
ATOM 2865 C C . PHE A 1 361 ? -7.598 32.531 -3.223 1 96.56 361 PHE A C 1
ATOM 2867 O O . PHE A 1 361 ? -8.469 33.375 -3.016 1 96.56 361 PHE A O 1
ATOM 2874 N N . GLN A 1 362 ? -7.113 32.344 -4.387 1 88.19 362 GLN A N 1
ATOM 2875 C CA . GLN A 1 362 ? -7.574 33.188 -5.5 1 88.19 362 GLN A CA 1
ATOM 2876 C C . GLN A 1 362 ? -8.984 32.781 -5.922 1 88.19 362 GLN A C 1
ATOM 2878 O O . GLN A 1 362 ? -9.336 31.609 -5.922 1 88.19 362 GLN A O 1
ATOM 2883 N N . LEU A 1 363 ? -9.859 33.75 -6.016 1 74.56 363 LEU A N 1
ATOM 2884 C CA . LEU A 1 363 ? -11.234 33.562 -6.445 1 74.56 363 LEU A CA 1
ATOM 2885 C C . LEU A 1 363 ? -11.297 33.094 -7.887 1 74.56 363 LEU A C 1
ATOM 2887 O O . LEU A 1 363 ? -10.43 33.406 -8.695 1 74.56 363 LEU A O 1
ATOM 2891 N N . GLU A 1 364 ? -12.086 31.984 -8.195 1 63.06 364 GLU A N 1
ATOM 2892 C CA . GLU A 1 364 ? -12.258 31.516 -9.562 1 63.06 364 GLU A CA 1
ATOM 2893 C C . GLU A 1 364 ? -12.617 32.656 -10.5 1 63.06 364 GLU A C 1
ATOM 2895 O O . GLU A 1 364 ? -13.422 33.531 -10.156 1 63.06 364 GLU A O 1
ATOM 2900 N N . LYS A 1 365 ? -11.867 32.969 -11.469 1 51.72 365 LYS A N 1
ATOM 2901 C CA . LYS A 1 365 ? -12.297 33.812 -12.562 1 51.72 365 LYS A CA 1
ATOM 2902 C C . LYS A 1 365 ? -13.594 33.312 -13.188 1 51.72 365 LYS A C 1
ATOM 2904 O O . LYS A 1 365 ? -13.766 32.094 -13.375 1 51.72 365 LYS A O 1
ATOM 2909 N N . GLY A 1 366 ? -14.82 34.062 -12.953 1 43.06 366 GLY A N 1
ATOM 2910 C CA . GLY A 1 366 ? -16.016 33.812 -13.734 1 43.06 366 GLY A CA 1
ATOM 2911 C C . GLY A 1 366 ? -15.719 33.375 -15.156 1 43.06 366 GLY A C 1
ATOM 2912 O O . GLY A 1 366 ? -15.039 34.094 -15.906 1 43.06 366 GLY A O 1
ATOM 2913 N N . GLY A 1 367 ? -15.594 32.25 -15.422 1 35.19 367 GLY A N 1
ATOM 2914 C CA . GLY A 1 367 ? -15.609 31.75 -16.781 1 35.19 367 GLY A CA 1
ATOM 2915 C C . GLY A 1 367 ? -16.578 32.5 -17.688 1 35.19 367 GLY A C 1
ATOM 2916 O O . GLY A 1 367 ? -17.359 33.312 -17.203 1 35.19 367 GLY A O 1
ATOM 2917 N N . ARG A 1 368 ? -17.062 31.75 -19 1 32.84 368 ARG A N 1
ATOM 2918 C CA . ARG A 1 368 ? -17.766 32.062 -20.234 1 32.84 368 ARG A CA 1
ATOM 2919 C C . ARG A 1 368 ? -19.141 32.625 -19.953 1 32.84 368 ARG A C 1
ATOM 2921 O O . ARG A 1 368 ? -19.891 32.094 -19.125 1 32.84 368 ARG A O 1
ATOM 2928 N N . GLU A 1 369 ? -19.328 33.969 -20.141 1 31.05 369 GLU A N 1
ATOM 2929 C CA . GLU A 1 369 ? -20.562 34.5 -20.703 1 31.05 369 GLU A CA 1
ATOM 2930 C C . GLU A 1 369 ? -21.25 33.5 -21.625 1 31.05 369 GLU A C 1
ATOM 2932 O O . GLU A 1 369 ? -20.578 32.812 -22.422 1 31.05 369 GLU A O 1
ATOM 2937 N N . SER A 1 370 ? -22.469 32.969 -21.25 1 31.78 370 SER A N 1
ATOM 2938 C CA . SER A 1 370 ? -23.375 32.219 -22.109 1 31.78 370 SER A CA 1
ATOM 2939 C C . SER A 1 370 ? -23.375 32.75 -23.531 1 31.78 370 SER A C 1
ATOM 2941 O O . SER A 1 370 ? -23.609 33.938 -23.75 1 31.78 370 SER A O 1
ATOM 2943 N N . CYS A 1 371 ? -22.469 32.344 -24.312 1 27.56 371 CYS A N 1
ATOM 2944 C CA . CYS A 1 371 ? -22.703 32.562 -25.75 1 27.56 371 CYS A CA 1
ATOM 2945 C C . CYS A 1 371 ? -24.156 32.219 -26.094 1 27.56 371 CYS A C 1
ATOM 2947 O O . CYS A 1 371 ? -24.422 31.25 -26.797 1 27.56 371 CYS A O 1
ATOM 2949 N N . ILE A 1 372 ? -25.078 32.344 -25.062 1 24.7 372 ILE A N 1
ATOM 2950 C CA . ILE A 1 372 ? -26.406 32.344 -25.656 1 24.7 372 ILE A CA 1
ATOM 2951 C C . ILE A 1 372 ? -26.625 33.656 -26.422 1 24.7 372 ILE A C 1
ATOM 2953 O O . ILE A 1 372 ? -27.734 33.906 -26.906 1 24.7 372 ILE A O 1
ATOM 2957 N N . GLU A 1 373 ? -25.594 34.312 -27.156 1 20.77 373 GLU A N 1
ATOM 2958 C CA . GLU A 1 373 ? -26.422 34.969 -28.156 1 20.77 373 GLU A CA 1
ATOM 2959 C C . GLU A 1 373 ? -26.734 34.031 -29.312 1 20.77 373 GLU A C 1
ATOM 2961 O O . GLU A 1 373 ? -25.891 33.25 -29.734 1 20.77 373 GLU A O 1
ATOM 2966 N N . MET B 1 1 ? 68.375 -49.406 -2.898 1 29.94 1 MET B N 1
ATOM 2967 C CA . MET B 1 1 ? 67 -49.344 -2.324 1 29.94 1 MET B CA 1
ATOM 2968 C C . MET B 1 1 ? 65.938 -49.531 -3.402 1 29.94 1 MET B C 1
ATOM 2970 O O . MET B 1 1 ? 65.938 -48.812 -4.395 1 29.94 1 MET B O 1
ATOM 2974 N N . LEU B 1 2 ? 65.312 -50.781 -3.488 1 30.36 2 LEU B N 1
ATOM 2975 C CA . LEU B 1 2 ? 64.375 -51.438 -4.363 1 30.36 2 LEU B CA 1
ATOM 2976 C C . LEU B 1 2 ? 63.031 -50.656 -4.352 1 30.36 2 LEU B C 1
ATOM 2978 O O . LEU B 1 2 ? 62.5 -50.375 -3.285 1 30.36 2 LEU B O 1
ATOM 2982 N N . PHE B 1 3 ? 62.719 -49.938 -5.418 1 28.34 3 PHE B N 1
ATOM 2983 C CA . PHE B 1 3 ? 61.562 -49.156 -5.891 1 28.34 3 PHE B CA 1
ATOM 2984 C C . PHE B 1 3 ? 60.312 -50 -5.945 1 28.34 3 PHE B C 1
ATOM 2986 O O . PHE B 1 3 ? 60.188 -50.875 -6.809 1 28.34 3 PHE B O 1
ATOM 2993 N N . ILE B 1 4 ? 59.781 -50.469 -4.73 1 28.23 4 ILE B N 1
ATOM 2994 C CA . ILE B 1 4 ? 58.562 -51.25 -4.609 1 28.23 4 ILE B CA 1
ATOM 2995 C C . ILE B 1 4 ? 57.406 -50.531 -5.293 1 28.23 4 ILE B C 1
ATOM 2997 O O . ILE B 1 4 ? 57.062 -49.406 -4.945 1 28.23 4 ILE B O 1
ATOM 3001 N N . MET B 1 5 ? 57.094 -50.875 -6.539 1 24.05 5 MET B N 1
ATOM 3002 C CA . MET B 1 5 ? 56 -50.438 -7.387 1 24.05 5 MET B CA 1
ATOM 3003 C C . MET B 1 5 ? 54.656 -50.781 -6.773 1 24.05 5 MET B C 1
ATOM 3005 O O . MET B 1 5 ? 54.312 -51.969 -6.656 1 24.05 5 MET B O 1
ATOM 3009 N N . ARG B 1 6 ? 54.156 -50.094 -5.707 1 25.02 6 ARG B N 1
ATOM 3010 C CA . ARG B 1 6 ? 52.844 -50.281 -5.102 1 25.02 6 ARG B CA 1
ATOM 3011 C C . ARG B 1 6 ? 51.75 -50.188 -6.148 1 25.02 6 ARG B C 1
ATOM 3013 O O . ARG B 1 6 ? 51.562 -49.156 -6.773 1 25.02 6 ARG B O 1
ATOM 3020 N N . VAL B 1 7 ? 51.469 -51.281 -6.824 1 25.08 7 VAL B N 1
ATOM 3021 C CA . VAL B 1 7 ? 50.344 -51.312 -7.754 1 25.08 7 VAL B CA 1
ATOM 3022 C C . VAL B 1 7 ? 49.031 -51.031 -7.004 1 25.08 7 VAL B C 1
ATOM 3024 O O . VAL B 1 7 ? 48.688 -51.75 -6.055 1 25.08 7 VAL B O 1
ATOM 3027 N N . LEU B 1 8 ? 48.594 -49.75 -6.91 1 26.36 8 LEU B N 1
ATOM 3028 C CA . LEU B 1 8 ? 47.312 -49.312 -6.402 1 26.36 8 LEU B CA 1
ATOM 3029 C C . LEU B 1 8 ? 46.156 -49.938 -7.168 1 26.36 8 LEU B C 1
ATOM 3031 O O . LEU B 1 8 ? 46.031 -49.75 -8.383 1 26.36 8 LEU B O 1
ATOM 3035 N N . LEU B 1 9 ? 45.781 -51.188 -6.793 1 28.23 9 LEU B N 1
ATOM 3036 C CA . LEU B 1 9 ? 44.562 -51.812 -7.309 1 28.23 9 LEU B CA 1
ATOM 3037 C C . LEU B 1 9 ? 43.344 -50.938 -7.043 1 28.23 9 LEU B C 1
ATOM 3039 O O . LEU B 1 9 ? 43.031 -50.656 -5.891 1 28.23 9 LEU B O 1
ATOM 3043 N N . LEU B 1 10 ? 43 -50.062 -7.984 1 26.55 10 LEU B N 1
ATOM 3044 C CA . LEU B 1 10 ? 41.75 -49.312 -8.055 1 26.55 10 LEU B CA 1
ATOM 3045 C C . LEU B 1 10 ? 40.562 -50.25 -8.039 1 26.55 10 LEU B C 1
ATOM 3047 O O . LEU B 1 10 ? 40.344 -51 -8.984 1 26.55 10 LEU B O 1
ATOM 3051 N N . VAL B 1 11 ? 40.219 -50.875 -6.879 1 30.58 11 VAL B N 1
ATOM 3052 C CA . VAL B 1 11 ? 38.938 -51.594 -6.77 1 30.58 11 VAL B CA 1
ATOM 3053 C C . VAL B 1 11 ? 37.781 -50.656 -7.121 1 30.58 11 VAL B C 1
ATOM 3055 O O . VAL B 1 11 ? 37.562 -49.656 -6.445 1 30.58 11 VAL B O 1
ATOM 3058 N N . GLY B 1 12 ? 37.406 -50.594 -8.383 1 25.77 12 GLY B N 1
ATOM 3059 C CA . GLY B 1 12 ? 36.156 -50 -8.852 1 25.77 12 GLY B CA 1
ATOM 3060 C C . GLY B 1 12 ? 34.938 -50.531 -8.117 1 25.77 12 GLY B C 1
ATOM 3061 O O . GLY B 1 12 ? 34.562 -51.688 -8.266 1 25.77 12 GLY B O 1
ATOM 3062 N N . CYS B 1 13 ? 34.656 -50.156 -6.844 1 25.62 13 CYS B N 1
ATOM 3063 C CA . CYS B 1 13 ? 33.406 -50.469 -6.18 1 25.62 13 CYS B CA 1
ATOM 3064 C C . CYS B 1 13 ? 32.219 -50.031 -7.035 1 25.62 13 CYS B C 1
ATOM 3066 O O . CYS B 1 13 ? 31.984 -48.844 -7.219 1 25.62 13 CYS B O 1
ATOM 3068 N N . CYS B 1 14 ? 31.828 -50.781 -8.055 1 27.66 14 CYS B N 1
ATOM 3069 C CA . CYS B 1 14 ? 30.531 -50.625 -8.703 1 27.66 14 CYS B CA 1
ATOM 3070 C C . CYS B 1 14 ? 29.406 -50.562 -7.68 1 27.66 14 CYS B C 1
ATOM 3072 O O . CYS B 1 14 ? 29.141 -51.531 -6.988 1 27.66 14 CYS B O 1
ATOM 3074 N N . PHE B 1 15 ? 29.078 -49.438 -6.984 1 26.25 15 PHE B N 1
ATOM 3075 C CA . PHE B 1 15 ? 27.844 -49.188 -6.27 1 26.25 15 PHE B CA 1
ATOM 3076 C C . PHE B 1 15 ? 26.641 -49.625 -7.117 1 26.25 15 PHE B C 1
ATOM 3078 O O . PHE B 1 15 ? 26.234 -48.875 -8.031 1 26.25 15 PHE B O 1
ATOM 3085 N N . TYR B 1 16 ? 26.562 -50.969 -7.449 1 29.7 16 TYR B N 1
ATOM 3086 C CA . TYR B 1 16 ? 25.234 -51.344 -7.906 1 29.7 16 TYR B CA 1
ATOM 3087 C C . TYR B 1 16 ? 24.156 -50.844 -6.953 1 29.7 16 TYR B C 1
ATOM 3089 O O . TYR B 1 16 ? 24.062 -51.281 -5.809 1 29.7 16 TYR B O 1
ATOM 3097 N N . GLY B 1 17 ? 23.859 -49.594 -6.957 1 31.23 17 GLY B N 1
ATOM 3098 C CA . GLY B 1 17 ? 22.672 -49.125 -6.273 1 31.23 17 GLY B CA 1
ATOM 3099 C C . GLY B 1 17 ? 21.469 -50.062 -6.402 1 31.23 17 GLY B C 1
ATOM 3100 O O . GLY B 1 17 ? 21.156 -50.5 -7.504 1 31.23 17 GLY B O 1
ATOM 3101 N N . VAL B 1 18 ? 21.172 -50.875 -5.402 1 33.25 18 VAL B N 1
ATOM 3102 C CA . VAL B 1 18 ? 19.922 -51.594 -5.215 1 33.25 18 VAL B CA 1
ATOM 3103 C C . VAL B 1 18 ? 18.734 -50.719 -5.605 1 33.25 18 VAL B C 1
ATOM 3105 O O . VAL B 1 18 ? 18.375 -49.781 -4.871 1 33.25 18 VAL B O 1
ATOM 3108 N N . LEU B 1 19 ? 18.5 -50.375 -6.867 1 35.84 19 LEU B N 1
ATOM 3109 C CA . LEU B 1 19 ? 17.125 -50.031 -7.207 1 35.84 19 LEU B CA 1
ATOM 3110 C C . LEU B 1 19 ? 16.156 -51.062 -6.66 1 35.84 19 LEU B C 1
ATOM 3112 O O . LEU B 1 19 ? 16.156 -52.219 -7.09 1 35.84 19 LEU B O 1
ATOM 3116 N N . GLY B 1 20 ? 15.867 -51.156 -5.391 1 35.41 20 GLY B N 1
ATOM 3117 C CA . GLY B 1 20 ? 14.75 -51.969 -4.938 1 35.41 20 GLY B CA 1
ATOM 3118 C C . GLY B 1 20 ? 13.609 -52.031 -5.938 1 35.41 20 GLY B C 1
ATOM 3119 O O . GLY B 1 20 ? 13.398 -51.062 -6.695 1 35.41 20 GLY B O 1
ATOM 3120 N N . ASP B 1 21 ? 13.109 -53.188 -6.379 1 39.38 21 ASP B N 1
ATOM 3121 C CA . ASP B 1 21 ? 11.961 -53.5 -7.227 1 39.38 21 ASP B CA 1
ATOM 3122 C C . ASP B 1 21 ? 10.766 -52.625 -6.879 1 39.38 21 ASP B C 1
ATOM 3124 O O . ASP B 1 21 ? 10.062 -52.875 -5.902 1 39.38 21 ASP B O 1
ATOM 3128 N N . VAL B 1 22 ? 10.711 -51.344 -7.027 1 46.53 22 VAL B N 1
ATOM 3129 C CA . VAL B 1 22 ? 9.43 -50.656 -7.027 1 46.53 22 VAL B CA 1
ATOM 3130 C C . VAL B 1 22 ? 8.422 -51.406 -7.883 1 46.53 22 VAL B C 1
ATOM 3132 O O . VAL B 1 22 ? 8.617 -51.562 -9.086 1 46.53 22 VAL B O 1
ATOM 3135 N N . SER B 1 23 ? 7.766 -52.406 -7.371 1 46.78 23 SER B N 1
ATOM 3136 C CA . SER B 1 23 ? 6.668 -53.062 -8.078 1 46.78 23 SER B CA 1
ATOM 3137 C C . SER B 1 23 ? 5.832 -52.062 -8.859 1 46.78 23 SER B C 1
ATOM 3139 O O . SER B 1 23 ? 5.309 -51.094 -8.289 1 46.78 23 SER B O 1
ATOM 3141 N N . GLN B 1 24 ? 6.133 -51.812 -10.109 1 57.16 24 GLN B N 1
ATOM 3142 C CA . GLN B 1 24 ? 5.328 -51 -11.016 1 57.16 24 GLN B CA 1
ATOM 3143 C C . GLN B 1 24 ? 3.838 -51.281 -10.812 1 57.16 24 GLN B C 1
ATOM 3145 O O . GLN B 1 24 ? 3.385 -52.406 -10.906 1 57.16 24 GLN B O 1
ATOM 3150 N N . SER B 1 25 ? 3.115 -50.438 -10.031 1 72.88 25 SER B N 1
ATOM 3151 C CA . SER B 1 25 ? 1.666 -50.5 -9.891 1 72.88 25 SER B CA 1
ATOM 3152 C C . SER B 1 25 ? 0.992 -50.812 -11.227 1 72.88 25 SER B C 1
ATOM 3154 O O . SER B 1 25 ? 1.556 -50.5 -12.289 1 72.88 25 SER B O 1
ATOM 3156 N N . GLN B 1 26 ? -0.095 -51.562 -11.188 1 89.75 26 GLN B N 1
ATOM 3157 C CA . GLN B 1 26 ? -0.887 -51.844 -12.383 1 89.75 26 GLN B CA 1
ATOM 3158 C C . GLN B 1 26 ? -1.404 -50.562 -13.016 1 89.75 26 GLN B C 1
ATOM 3160 O O . GLN B 1 26 ? -1.917 -49.688 -12.32 1 89.75 26 GLN B O 1
ATOM 3165 N N . CYS B 1 27 ? -1.143 -50.438 -14.305 1 95.31 27 CYS B N 1
ATOM 3166 C CA . CYS B 1 27 ? -1.604 -49.25 -15.047 1 95.31 27 CYS B CA 1
ATOM 3167 C C . CYS B 1 27 ? -3.125 -49.156 -15.016 1 95.31 27 CYS B C 1
ATOM 3169 O O . CYS B 1 27 ? -3.82 -50.062 -15.477 1 95.31 27 CYS B O 1
ATOM 3171 N N . PRO B 1 28 ? -3.656 -48.094 -14.531 1 96.44 28 PRO B N 1
ATOM 3172 C CA . PRO B 1 28 ? -5.109 -47.938 -14.43 1 96.44 28 PRO B CA 1
ATOM 3173 C C . PRO B 1 28 ? -5.75 -47.469 -15.742 1 96.44 28 PRO B C 1
ATOM 3175 O O . PRO B 1 28 ? -6.977 -47.438 -15.844 1 96.44 28 PRO B O 1
ATOM 3178 N N . CYS B 1 29 ? -5.023 -47.188 -16.734 1 97.44 29 CYS B N 1
ATOM 3179 C CA . CYS B 1 29 ? -5.539 -46.625 -17.969 1 97.44 29 CYS B CA 1
ATOM 3180 C C . CYS B 1 29 ? -6.027 -47.719 -18.922 1 97.44 29 CYS B C 1
ATOM 3182 O O . CYS B 1 29 ? -5.422 -48.781 -19 1 97.44 29 CYS B O 1
ATOM 3184 N N . LYS B 1 30 ? -7.086 -47.438 -19.672 1 96.44 30 LYS B N 1
ATOM 3185 C CA . LYS B 1 30 ? -7.562 -48.344 -20.719 1 96.44 30 LYS B CA 1
ATOM 3186 C C . LYS B 1 30 ? -6.484 -48.562 -21.766 1 96.44 30 LYS B C 1
ATOM 3188 O O . LYS B 1 30 ? -6.277 -49.719 -22.203 1 96.44 30 LYS B O 1
ATOM 3193 N N . ASP B 1 31 ? -5.848 -47.531 -22.172 1 97.06 31 ASP B N 1
ATOM 3194 C CA . ASP B 1 31 ? -4.668 -47.594 -23.047 1 97.06 31 ASP B CA 1
ATOM 3195 C C . ASP B 1 31 ? -3.385 -47.562 -22.219 1 97.06 31 ASP B C 1
ATOM 3197 O O . ASP B 1 31 ? -3.037 -46.562 -21.625 1 97.06 31 ASP B O 1
ATOM 3201 N N . PRO B 1 32 ? -2.645 -48.625 -22.172 1 95.19 32 PRO B N 1
ATOM 3202 C CA . PRO B 1 32 ? -1.461 -48.719 -21.328 1 95.19 32 PRO B CA 1
ATOM 3203 C C . PRO B 1 32 ? -0.382 -47.719 -21.688 1 95.19 32 PRO B C 1
ATOM 3205 O O . PRO B 1 32 ? 0.49 -47.406 -20.875 1 95.19 32 PRO B O 1
ATOM 3208 N N . SER B 1 33 ? -0.409 -47.219 -22.906 1 96 33 SER B N 1
ATOM 3209 C CA . SER B 1 33 ? 0.573 -46.219 -23.312 1 96 33 SER B CA 1
ATOM 3210 C C . SER B 1 33 ? 0.409 -44.938 -22.516 1 96 33 SER B C 1
ATOM 3212 O O . SER B 1 33 ? 1.347 -44.125 -22.406 1 96 33 SER B O 1
ATOM 3214 N N . HIS B 1 34 ? -0.826 -44.75 -21.938 1 96.31 34 HIS B N 1
ATOM 3215 C CA . HIS B 1 34 ? -1.099 -43.531 -21.156 1 96.31 34 HIS B CA 1
ATOM 3216 C C . HIS B 1 34 ? -0.488 -43.625 -19.766 1 96.31 34 HIS B C 1
ATOM 3218 O O . HIS B 1 34 ? -0.552 -42.688 -18.984 1 96.31 34 HIS B O 1
ATOM 3224 N N . CYS B 1 35 ? 0.174 -44.688 -19.422 1 96.31 35 CYS B N 1
ATOM 3225 C CA . CYS B 1 35 ? 0.907 -44.812 -18.156 1 96.31 35 CYS B CA 1
ATOM 3226 C C . CYS B 1 35 ? 2.393 -44.531 -18.375 1 96.31 35 CYS B C 1
ATOM 3228 O O . CYS B 1 35 ? 3.172 -44.562 -17.422 1 96.31 35 CYS B O 1
ATOM 3230 N N . GLN B 1 36 ? 2.746 -44.312 -19.656 1 95.19 36 GLN B N 1
ATOM 3231 C CA . GLN B 1 36 ? 4.098 -43.812 -19.906 1 95.19 36 GLN B CA 1
ATOM 3232 C C . GLN B 1 36 ? 4.234 -42.344 -19.5 1 95.19 36 GLN B C 1
ATOM 3234 O O . GLN B 1 36 ? 3.334 -41.562 -19.75 1 95.19 36 GLN B O 1
ATOM 3239 N N . LEU B 1 37 ? 5.262 -42.062 -18.844 1 96.25 37 LEU B N 1
ATOM 3240 C CA . LEU B 1 37 ? 5.496 -40.719 -18.391 1 96.25 37 LEU B CA 1
ATOM 3241 C C . LEU B 1 37 ? 5.734 -39.781 -19.562 1 96.25 37 LEU B C 1
ATOM 3243 O O . LEU B 1 37 ? 6.285 -40.188 -20.594 1 96.25 37 LEU B O 1
ATOM 3247 N N . VAL B 1 38 ? 5.289 -38.562 -19.453 1 96.44 38 VAL B N 1
ATOM 3248 C CA . VAL B 1 38 ? 5.34 -37.562 -20.516 1 96.44 38 VAL B CA 1
ATOM 3249 C C . VAL B 1 38 ? 6.789 -37.156 -20.781 1 96.44 38 VAL B C 1
ATOM 3251 O O . VAL B 1 38 ? 7.504 -36.781 -19.844 1 96.44 38 VAL B O 1
ATOM 3254 N N . LYS B 1 39 ? 7.199 -37.344 -22.016 1 95.31 39 LYS B N 1
ATOM 3255 C CA . LYS B 1 39 ? 8.5 -36.844 -22.469 1 95.31 39 LYS B CA 1
ATOM 3256 C C . LYS B 1 39 ? 8.359 -35.625 -23.375 1 95.31 39 LYS B C 1
ATOM 3258 O O . LYS B 1 39 ? 7.836 -35.719 -24.484 1 95.31 39 LYS B O 1
ATOM 3263 N N . ALA B 1 40 ? 8.625 -34.5 -22.844 1 89.75 40 ALA B N 1
ATOM 3264 C CA . ALA B 1 40 ? 8.523 -33.25 -23.594 1 89.75 40 ALA B CA 1
ATOM 3265 C C . ALA B 1 40 ? 9.75 -32.375 -23.375 1 89.75 40 ALA B C 1
ATOM 3267 O O . ALA B 1 40 ? 10.281 -32.312 -22.266 1 89.75 40 ALA B O 1
ATOM 3268 N N . PRO B 1 41 ? 10.219 -31.75 -24.438 1 85.81 41 PRO B N 1
ATOM 3269 C CA . PRO B 1 41 ? 11.273 -30.75 -24.266 1 85.81 41 PRO B CA 1
ATOM 3270 C C . PRO B 1 41 ? 10.781 -29.484 -23.578 1 85.81 41 PRO B C 1
ATOM 3272 O O . PRO B 1 41 ? 9.57 -29.312 -23.375 1 85.81 41 PRO B O 1
ATOM 3275 N N . PRO B 1 42 ? 11.734 -28.688 -23.172 1 85.69 42 PRO B N 1
ATOM 3276 C CA . PRO B 1 42 ? 11.281 -27.406 -22.625 1 85.69 42 PRO B CA 1
ATOM 3277 C C . PRO B 1 42 ? 10.383 -26.641 -23.594 1 85.69 42 PRO B C 1
ATOM 3279 O O . PRO B 1 42 ? 10.656 -26.594 -24.797 1 85.69 42 PRO B O 1
ATOM 3282 N N . ARG B 1 43 ? 9.266 -26.203 -23.078 1 92.94 43 ARG B N 1
ATOM 3283 C CA . ARG B 1 43 ? 8.242 -25.516 -23.859 1 92.94 43 ARG B CA 1
ATOM 3284 C C . ARG B 1 43 ? 7.516 -24.469 -23.016 1 92.94 43 ARG B C 1
ATOM 3286 O O . ARG B 1 43 ? 7.75 -24.375 -21.812 1 92.94 43 ARG B O 1
ATOM 3293 N N . LYS B 1 44 ? 6.734 -23.609 -23.703 1 97.19 44 LYS B N 1
ATOM 3294 C CA . LYS B 1 44 ? 5.848 -22.734 -22.953 1 97.19 44 LYS B CA 1
ATOM 3295 C C . LYS B 1 44 ? 4.824 -23.516 -22.156 1 97.19 44 LYS B C 1
ATOM 3297 O O . LYS B 1 44 ? 4.281 -24.516 -22.641 1 97.19 44 LYS B O 1
ATOM 3302 N N . GLU B 1 45 ? 4.629 -23.062 -20.969 1 98.38 45 GLU B N 1
ATOM 3303 C CA . GLU B 1 45 ? 3.84 -23.859 -20.031 1 98.38 45 GLU B CA 1
ATOM 3304 C C . GLU B 1 45 ? 2.469 -23.234 -19.797 1 98.38 45 GLU B C 1
ATOM 3306 O O . GLU B 1 45 ? 2.355 -22.016 -19.625 1 98.38 45 GLU B O 1
ATOM 3311 N N . LEU B 1 46 ? 1.463 -23.984 -19.891 1 98.81 46 LEU B N 1
ATOM 3312 C CA . LEU B 1 46 ? 0.219 -23.719 -19.172 1 98.81 46 LEU B CA 1
ATOM 3313 C C . LEU B 1 46 ? 0.066 -24.672 -18 1 98.81 46 LEU B C 1
ATOM 3315 O O . LEU B 1 46 ? -0.242 -25.859 -18.172 1 98.81 46 LEU B O 1
ATOM 3319 N N . PHE B 1 47 ? 0.339 -24.156 -16.828 1 98.75 47 PHE B N 1
ATOM 3320 C CA . PHE B 1 47 ? 0.362 -24.891 -15.578 1 98.75 47 PHE B CA 1
ATOM 3321 C C . PHE B 1 47 ? -0.957 -24.734 -14.828 1 98.75 47 PHE B C 1
ATOM 3323 O O . PHE B 1 47 ? -1.265 -23.656 -14.328 1 98.75 47 PHE B O 1
ATOM 3330 N N . VAL B 1 48 ? -1.778 -25.797 -14.734 1 98.69 48 VAL B N 1
ATOM 3331 C CA . VAL B 1 48 ? -3.133 -25.703 -14.195 1 98.69 48 VAL B CA 1
ATOM 3332 C C . VAL B 1 48 ? -3.17 -26.281 -12.789 1 98.69 48 VAL B C 1
ATOM 3334 O O . VAL B 1 48 ? -2.857 -27.469 -12.594 1 98.69 48 VAL B O 1
ATOM 3337 N N . PHE B 1 49 ? -3.562 -25.469 -11.82 1 98.38 49 PHE B N 1
ATOM 3338 C CA . PHE B 1 49 ? -3.773 -25.984 -10.477 1 98.38 49 PHE B CA 1
ATOM 3339 C C . PHE B 1 49 ? -5.18 -26.547 -10.32 1 98.38 49 PHE B C 1
ATOM 3341 O O . PHE B 1 49 ? -6.164 -25.859 -10.609 1 98.38 49 PHE B O 1
ATOM 3348 N N . ARG B 1 50 ? -5.188 -27.75 -9.891 1 96.69 50 ARG B N 1
ATOM 3349 C CA . ARG B 1 50 ? -6.434 -28.438 -9.578 1 96.69 50 ARG B CA 1
ATOM 3350 C C . ARG B 1 50 ? -6.539 -28.734 -8.086 1 96.69 50 ARG B C 1
ATOM 3352 O O . ARG B 1 50 ? -5.656 -29.375 -7.508 1 96.69 50 ARG B O 1
ATOM 3359 N N . THR B 1 51 ? -7.574 -28.281 -7.391 1 93.44 51 THR B N 1
ATOM 3360 C CA . THR B 1 51 ? -7.664 -28.422 -5.941 1 93.44 51 THR B CA 1
ATOM 3361 C C . THR B 1 51 ? -8.828 -29.328 -5.555 1 93.44 51 THR B C 1
ATOM 3363 O O . THR B 1 51 ? -8.93 -29.766 -4.402 1 93.44 51 THR B O 1
ATOM 3366 N N . GLY B 1 52 ? -9.68 -29.75 -6.461 1 86.81 52 GLY B N 1
ATOM 3367 C CA . GLY B 1 52 ? -10.891 -30.453 -6.078 1 86.81 52 GLY B CA 1
ATOM 3368 C C . GLY B 1 52 ? -10.93 -31.891 -6.551 1 86.81 52 GLY B C 1
ATOM 3369 O O . GLY B 1 52 ? -9.883 -32.469 -6.832 1 86.81 52 GLY B O 1
ATOM 3370 N N . ASP B 1 53 ? -12.117 -32.469 -6.371 1 87.06 53 ASP B N 1
ATOM 3371 C CA . ASP B 1 53 ? -12.281 -33.875 -6.707 1 87.06 53 ASP B CA 1
ATOM 3372 C C . ASP B 1 53 ? -13.391 -34.062 -7.738 1 87.06 53 ASP B C 1
ATOM 3374 O O . ASP B 1 53 ? -13.766 -35.188 -8.047 1 87.06 53 ASP B O 1
ATOM 3378 N N . LYS B 1 54 ? -13.773 -32.906 -8.203 1 89.38 54 LYS B N 1
ATOM 3379 C CA . LYS B 1 54 ? -14.82 -33.031 -9.219 1 89.38 54 LYS B CA 1
ATOM 3380 C C . LYS B 1 54 ? -14.227 -33.281 -10.602 1 89.38 54 LYS B C 1
ATOM 3382 O O . LYS B 1 54 ? -13.023 -33.125 -10.797 1 89.38 54 LYS B O 1
ATOM 3387 N N . ASP B 1 55 ? -15.125 -33.688 -11.531 1 93.12 55 ASP B N 1
ATOM 3388 C CA . ASP B 1 55 ? -14.68 -34.062 -12.875 1 93.12 55 ASP B CA 1
ATOM 3389 C C . ASP B 1 55 ? -14.68 -32.844 -13.797 1 93.12 55 ASP B C 1
ATOM 3391 O O . ASP B 1 55 ? -14.766 -32.969 -15.023 1 93.12 55 ASP B O 1
ATOM 3395 N N . ASP B 1 56 ? -14.531 -31.688 -13.211 1 94.31 56 ASP B N 1
ATOM 3396 C CA . ASP B 1 56 ? -14.516 -30.438 -13.969 1 94.31 56 ASP B CA 1
ATOM 3397 C C . ASP B 1 56 ? -13.43 -30.469 -15.047 1 94.31 56 ASP B C 1
ATOM 3399 O O . ASP B 1 56 ? -13.547 -29.812 -16.078 1 94.31 56 ASP B O 1
ATOM 3403 N N . TRP B 1 57 ? -12.383 -31.281 -14.789 1 96.38 57 TRP B N 1
ATOM 3404 C CA . TRP B 1 57 ? -11.242 -31.328 -15.695 1 96.38 57 TRP B CA 1
ATOM 3405 C C . TRP B 1 57 ? -11.656 -31.812 -17.078 1 96.38 57 TRP B C 1
ATOM 3407 O O . TRP B 1 57 ? -11 -31.516 -18.078 1 96.38 57 TRP B O 1
ATOM 3417 N N . LYS B 1 58 ? -12.742 -32.562 -17.188 1 96.31 58 LYS B N 1
ATOM 3418 C CA . LYS B 1 58 ? -13.242 -33.062 -18.469 1 96.31 58 LYS B CA 1
ATOM 3419 C C . LYS B 1 58 ? -13.672 -31.891 -19.359 1 96.31 58 LYS B C 1
ATOM 3421 O O . LYS B 1 58 ? -13.797 -32.062 -20.578 1 96.31 58 LYS B O 1
ATOM 3426 N N . GLN B 1 59 ? -13.906 -30.75 -18.719 1 96.12 59 GLN B N 1
ATOM 3427 C CA . GLN B 1 59 ? -14.398 -29.594 -19.469 1 96.12 59 GLN B CA 1
ATOM 3428 C C . GLN B 1 59 ? -13.328 -28.516 -19.578 1 96.12 59 GLN B C 1
ATOM 3430 O O . GLN B 1 59 ? -13.586 -27.406 -20.062 1 96.12 59 GLN B O 1
ATOM 3435 N N . TYR B 1 60 ? -12.102 -28.766 -19.094 1 97.69 60 TYR B N 1
ATOM 3436 C CA . TYR B 1 60 ? -11 -27.828 -19.312 1 97.69 60 TYR B CA 1
ATOM 3437 C C . TYR B 1 60 ? -10.766 -27.625 -20.812 1 97.69 60 TYR B C 1
ATOM 3439 O O . TYR B 1 60 ? -11.188 -28.438 -21.641 1 97.69 60 TYR B O 1
ATOM 3447 N N . ASP B 1 61 ? -10.25 -26.469 -21.203 1 97.81 61 ASP B N 1
ATOM 3448 C CA . ASP B 1 61 ? -9.672 -26.312 -22.531 1 97.81 61 ASP B CA 1
ATOM 3449 C C . ASP B 1 61 ? -8.258 -26.891 -22.578 1 97.81 61 ASP B C 1
ATOM 3451 O O . ASP B 1 61 ? -7.309 -26.266 -22.109 1 97.81 61 ASP B O 1
ATOM 3455 N N . TRP B 1 62 ? -8.07 -28.078 -23.203 1 98.06 62 TRP B N 1
ATOM 3456 C CA . TRP B 1 62 ? -6.82 -28.828 -23.141 1 98.06 62 TRP B CA 1
ATOM 3457 C C . TRP B 1 62 ? -5.883 -28.422 -24.266 1 98.06 62 TRP B C 1
ATOM 3459 O O . TRP B 1 62 ? -4.809 -29 -24.438 1 98.06 62 TRP B O 1
ATOM 3469 N N . SER B 1 63 ? -6.207 -27.312 -25.016 1 96.62 63 SER B N 1
ATOM 3470 C CA . SER B 1 63 ? -5.457 -26.906 -26.188 1 96.62 63 SER B CA 1
ATOM 3471 C C . SER B 1 63 ? -3.996 -26.625 -25.859 1 96.62 63 SER B C 1
ATOM 3473 O O . SER B 1 63 ? -3.1 -26.922 -26.641 1 96.62 63 SER B O 1
ATOM 3475 N N . TYR B 1 64 ? -3.834 -26.062 -24.562 1 97.25 64 TYR B N 1
ATOM 3476 C CA . TYR B 1 64 ? -2.486 -25.578 -24.266 1 97.25 64 TYR B CA 1
ATOM 3477 C C . TYR B 1 64 ? -1.976 -26.188 -22.969 1 97.25 64 TYR B C 1
ATOM 3479 O O . TYR B 1 64 ? -0.833 -25.938 -22.562 1 97.25 64 TYR B O 1
ATOM 3487 N N . ILE B 1 65 ? -2.77 -27 -22.266 1 98.62 65 ILE B N 1
ATOM 3488 C CA . ILE B 1 65 ? -2.383 -27.484 -20.938 1 98.62 65 ILE B CA 1
ATOM 3489 C C . ILE B 1 65 ? -1.141 -28.375 -21.062 1 98.62 65 ILE B C 1
ATOM 3491 O O . ILE B 1 65 ? -1.126 -29.328 -21.828 1 98.62 65 ILE B O 1
ATOM 3495 N N . THR B 1 66 ? -0.114 -28.016 -20.359 1 98.69 66 THR B N 1
ATOM 3496 C CA . THR B 1 66 ? 1.104 -28.812 -20.359 1 98.69 66 THR B CA 1
ATOM 3497 C C . THR B 1 66 ? 1.229 -29.594 -19.062 1 98.69 66 THR B C 1
ATOM 3499 O O . THR B 1 66 ? 1.923 -30.625 -19.016 1 98.69 66 THR B O 1
ATOM 3502 N N . THR B 1 67 ? 0.615 -29.078 -18.016 1 98.75 67 THR B N 1
ATOM 3503 C CA . THR B 1 67 ? 0.739 -29.719 -16.719 1 98.75 67 THR B CA 1
ATOM 3504 C C . THR B 1 67 ? -0.506 -29.453 -15.867 1 98.75 67 THR B C 1
ATOM 3506 O O . THR B 1 67 ? -1.02 -28.344 -15.828 1 98.75 67 THR B O 1
ATOM 3509 N N . VAL B 1 68 ? -1.064 -30.438 -15.289 1 98.56 68 VAL B N 1
ATOM 3510 C CA . VAL B 1 68 ? -2.035 -30.312 -14.211 1 98.56 68 VAL B CA 1
ATOM 3511 C C . VAL B 1 68 ? -1.366 -30.641 -12.875 1 98.56 68 VAL B C 1
ATOM 3513 O O . VAL B 1 68 ? -0.863 -31.75 -12.672 1 98.56 68 VAL B O 1
ATOM 3516 N N . ALA B 1 69 ? -1.283 -29.656 -12.016 1 98.5 69 ALA B N 1
ATOM 3517 C CA . ALA B 1 69 ? -0.753 -29.828 -10.672 1 98.5 69 ALA B CA 1
ATOM 3518 C C . ALA B 1 69 ? -1.879 -30.031 -9.656 1 98.5 69 ALA B C 1
ATOM 3520 O O . ALA B 1 69 ? -2.672 -29.125 -9.414 1 98.5 69 ALA B O 1
ATOM 3521 N N . VAL B 1 70 ? -1.89 -31.109 -9.047 1 96.69 70 VAL B N 1
ATOM 3522 C CA . VAL B 1 70 ? -3.039 -31.531 -8.25 1 96.69 70 VAL B CA 1
ATOM 3523 C C . VAL B 1 70 ? -2.76 -31.266 -6.77 1 96.69 70 VAL B C 1
ATOM 3525 O O . VAL B 1 70 ? -1.785 -31.781 -6.219 1 96.69 70 VAL B O 1
ATOM 3528 N N . PHE B 1 71 ? -3.59 -30.328 -6.23 1 94.25 71 PHE B N 1
ATOM 3529 C CA . PHE B 1 71 ? -3.73 -30.141 -4.789 1 94.25 71 PHE B CA 1
ATOM 3530 C C . PHE B 1 71 ? -4.93 -30.922 -4.258 1 94.25 71 PHE B C 1
ATOM 3532 O O . PHE B 1 71 ? -6.008 -30.344 -4.062 1 94.25 71 PHE B O 1
ATOM 3539 N N . GLY B 1 72 ? -4.906 -32.094 -4.168 1 88.06 72 GLY B N 1
ATOM 3540 C CA . GLY B 1 72 ? -6.012 -32.969 -3.775 1 88.06 72 GLY B CA 1
ATOM 3541 C C . GLY B 1 72 ? -5.738 -34.438 -4 1 88.06 72 GLY B C 1
ATOM 3542 O O . GLY B 1 72 ? -4.578 -34.844 -4.102 1 88.06 72 GLY B O 1
ATOM 3543 N N . PRO B 1 73 ? -6.797 -35.188 -4.082 1 91.31 73 PRO B N 1
ATOM 3544 C CA . PRO B 1 73 ? -6.613 -36.625 -4.207 1 91.31 73 PRO B CA 1
ATOM 3545 C C . PRO B 1 73 ? -6.145 -37.062 -5.598 1 91.31 73 PRO B C 1
ATOM 3547 O O . PRO B 1 73 ? -6.477 -36.406 -6.59 1 91.31 73 PRO B O 1
ATOM 3550 N N . TYR B 1 74 ? -5.379 -38.125 -5.543 1 94.06 74 TYR B N 1
ATOM 3551 C CA . TYR B 1 74 ? -5.008 -38.75 -6.801 1 94.06 74 TYR B CA 1
ATOM 3552 C C . TYR B 1 74 ? -6.242 -39.156 -7.602 1 94.06 74 TYR B C 1
ATOM 3554 O O . TYR B 1 74 ? -7.215 -39.656 -7.043 1 94.06 74 TYR B O 1
ATOM 3562 N N . ASP B 1 75 ? -6.281 -38.812 -8.852 1 95.94 75 ASP B N 1
ATOM 3563 C CA . ASP B 1 75 ? -7.344 -39.156 -9.789 1 95.94 75 ASP B CA 1
ATOM 3564 C C . ASP B 1 75 ? -6.785 -39.875 -11.016 1 95.94 75 ASP B C 1
ATOM 3566 O O . ASP B 1 75 ? -6.32 -39.219 -11.961 1 95.94 75 ASP B O 1
ATOM 3570 N N . PRO B 1 76 ? -6.855 -41.219 -10.984 1 96.12 76 PRO B N 1
ATOM 3571 C CA . PRO B 1 76 ? -6.258 -41.969 -12.102 1 96.12 76 PRO B CA 1
ATOM 3572 C C . PRO B 1 76 ? -6.895 -41.625 -13.445 1 96.12 76 PRO B C 1
ATOM 3574 O O . PRO B 1 76 ? -6.223 -41.656 -14.477 1 96.12 76 PRO B O 1
ATOM 3577 N N . ASP B 1 77 ? -8.195 -41.281 -13.414 1 97 77 ASP B N 1
ATOM 3578 C CA . ASP B 1 77 ? -8.852 -40.938 -14.664 1 97 77 ASP B CA 1
ATOM 3579 C C . ASP B 1 77 ? -8.281 -39.625 -15.219 1 97 77 ASP B C 1
ATOM 3581 O O . ASP B 1 77 ? -8.055 -39.5 -16.422 1 97 77 ASP B O 1
ATOM 3585 N N . LEU B 1 78 ? -8.094 -38.656 -14.352 1 97.56 78 LEU B N 1
ATOM 3586 C CA . LEU B 1 78 ? -7.48 -37.406 -14.766 1 97.56 78 LEU B CA 1
ATOM 3587 C C . LEU B 1 78 ? -6.047 -37.625 -15.242 1 97.56 78 LEU B C 1
ATOM 3589 O O . LEU B 1 78 ? -5.625 -37.062 -16.25 1 97.56 78 LEU B O 1
ATOM 3593 N N . MET B 1 79 ? -5.305 -38.438 -14.508 1 98 79 MET B N 1
ATOM 3594 C CA . MET B 1 79 ? -3.934 -38.75 -14.898 1 98 79 MET B CA 1
ATOM 3595 C C . MET B 1 79 ? -3.891 -39.344 -16.297 1 98 79 MET B C 1
ATOM 3597 O O . MET B 1 79 ? -3.15 -38.875 -17.156 1 98 79 MET B O 1
ATOM 3601 N N . CYS B 1 80 ? -4.719 -40.375 -16.594 1 98.31 80 CYS B N 1
ATOM 3602 C CA . CYS B 1 80 ? -4.773 -41.031 -17.891 1 98.31 80 CYS B CA 1
ATOM 3603 C C . CYS B 1 80 ? -5.168 -40.031 -18.984 1 98.31 80 CYS B C 1
ATOM 3605 O O . CYS B 1 80 ? -4.582 -40.031 -20.062 1 98.31 80 CYS B O 1
ATOM 3607 N N . TYR B 1 81 ? -6.16 -39.219 -18.641 1 98.19 81 TYR B N 1
ATOM 3608 C CA . TYR B 1 81 ? -6.645 -38.25 -19.625 1 98.19 81 TYR B CA 1
ATOM 3609 C C . TYR B 1 81 ? -5.566 -37.219 -19.938 1 98.19 81 TYR B C 1
ATOM 3611 O O . TYR B 1 81 ? -5.348 -36.906 -21.109 1 98.19 81 TYR B O 1
ATOM 3619 N N . ALA B 1 82 ? -4.887 -36.688 -18.922 1 98.5 82 ALA B N 1
ATOM 3620 C CA . ALA B 1 82 ? -3.809 -35.719 -19.125 1 98.5 82 ALA B CA 1
ATOM 3621 C C . ALA B 1 82 ? -2.721 -36.312 -20.031 1 98.5 82 ALA B C 1
ATOM 3623 O O . ALA B 1 82 ? -2.295 -35.656 -20.984 1 98.5 82 ALA B O 1
ATOM 3624 N N . HIS B 1 83 ? -2.316 -37.5 -19.75 1 98.31 83 HIS B N 1
ATOM 3625 C CA . HIS B 1 83 ? -1.3 -38.156 -20.562 1 98.31 83 HIS B CA 1
ATOM 3626 C C . HIS B 1 83 ? -1.761 -38.344 -22 1 98.31 83 HIS B C 1
ATOM 3628 O O . HIS B 1 83 ? -0.963 -38.188 -22.938 1 98.31 83 HIS B O 1
ATOM 3634 N N . SER B 1 84 ? -3.039 -38.656 -22.125 1 98 84 SER B N 1
ATOM 3635 C CA . SER B 1 84 ? -3.57 -38.844 -23.469 1 98 84 SER B CA 1
ATOM 3636 C C . SER B 1 84 ? -3.477 -37.562 -24.281 1 98 84 SER B C 1
ATOM 3638 O O . SER B 1 84 ? -3.494 -37.562 -25.516 1 98 84 SER B O 1
ATOM 3640 N N . LYS B 1 85 ? -3.414 -36.406 -23.609 1 97.56 85 LYS B N 1
ATOM 3641 C CA . LYS B 1 85 ? -3.322 -35.094 -24.234 1 97.56 85 LYS B CA 1
ATOM 3642 C C . LYS B 1 85 ? -1.876 -34.594 -24.281 1 97.56 85 LYS B C 1
ATOM 3644 O O . LYS B 1 85 ? -1.61 -33.469 -24.703 1 97.56 85 LYS B O 1
ATOM 3649 N N . GLY B 1 86 ? -0.907 -35.438 -23.734 1 97 86 GLY B N 1
ATOM 3650 C CA . GLY B 1 86 ? 0.495 -35.031 -23.688 1 97 86 GLY B CA 1
ATOM 3651 C C . GLY B 1 86 ? 0.813 -34.094 -22.547 1 97 86 GLY B C 1
ATOM 3652 O O . GLY B 1 86 ? 1.849 -33.406 -22.562 1 97 86 GLY B O 1
ATOM 3653 N N . ALA B 1 87 ? -0.105 -33.969 -21.641 1 98.38 87 ALA B N 1
ATOM 3654 C CA . ALA B 1 87 ? 0.079 -33.094 -20.48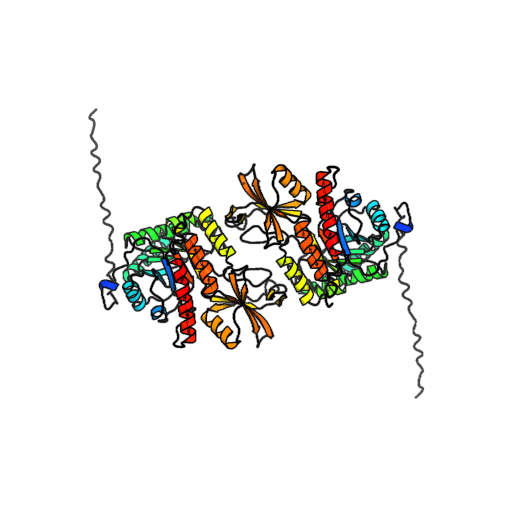4 1 98.38 87 ALA B CA 1
ATOM 3655 C C . ALA B 1 87 ? 0.578 -33.875 -19.281 1 98.38 87 ALA B C 1
ATOM 3657 O O . ALA B 1 87 ? 0.162 -35.031 -19.062 1 98.38 87 ALA B O 1
ATOM 3658 N N . ARG B 1 88 ? 1.407 -33.25 -18.547 1 98.56 88 ARG B N 1
ATOM 3659 C CA . ARG B 1 88 ? 1.934 -33.844 -17.328 1 98.56 88 ARG B CA 1
ATOM 3660 C C . ARG B 1 88 ? 0.887 -33.844 -16.219 1 98.56 88 ARG B C 1
ATOM 3662 O O . ARG B 1 88 ? 0.039 -32.938 -16.156 1 98.56 88 ARG B O 1
ATOM 3669 N N . TYR B 1 89 ? 0.935 -34.781 -15.43 1 98.31 89 TYR B N 1
ATOM 3670 C CA . TYR B 1 89 ? 0.209 -34.906 -14.172 1 98.31 89 TYR B CA 1
ATOM 3671 C C . TYR B 1 89 ? 1.17 -34.938 -12.992 1 98.31 89 TYR B C 1
ATOM 3673 O O . TYR B 1 89 ? 1.963 -35.875 -12.844 1 98.31 89 TYR B O 1
ATOM 3681 N N . VAL B 1 90 ? 1.146 -33.906 -12.156 1 98.31 90 VAL B N 1
ATOM 3682 C CA . VAL B 1 90 ? 2.08 -33.812 -11.039 1 98.31 90 VAL B CA 1
ATOM 3683 C C . VAL B 1 90 ? 1.313 -33.625 -9.734 1 98.31 90 VAL B C 1
ATOM 3685 O O . VAL B 1 90 ? 0.184 -33.125 -9.742 1 98.31 90 VAL B O 1
ATOM 3688 N N . PHE B 1 91 ? 1.934 -34.062 -8.633 1 96.56 91 PHE B N 1
ATOM 3689 C CA . PHE B 1 91 ? 1.374 -33.812 -7.309 1 96.56 91 PHE B CA 1
ATOM 3690 C C . PHE B 1 91 ? 2.061 -32.625 -6.633 1 96.56 91 PHE B C 1
ATOM 3692 O O . PHE B 1 91 ? 3.27 -32.438 -6.785 1 96.56 91 PHE B O 1
ATOM 3699 N N . SER B 1 92 ? 1.261 -31.891 -5.891 1 96.12 92 SER B N 1
ATOM 3700 C CA . SER B 1 92 ? 1.816 -30.844 -5.031 1 96.12 92 SER B CA 1
ATOM 3701 C C . SER B 1 92 ? 2.166 -31.391 -3.652 1 96.12 92 SER B C 1
ATOM 3703 O O . SER B 1 92 ? 1.405 -32.188 -3.08 1 96.12 92 SER B O 1
ATOM 3705 N N . ALA B 1 93 ? 3.316 -31.062 -3.193 1 96.06 93 ALA B N 1
ATOM 3706 C CA . ALA B 1 93 ? 3.775 -31.578 -1.908 1 96.06 93 ALA B CA 1
ATOM 3707 C C . ALA B 1 93 ? 4.367 -30.469 -1.048 1 96.06 93 ALA B C 1
ATOM 3709 O O . ALA B 1 93 ? 4.887 -29.484 -1.57 1 96.06 93 ALA B O 1
ATOM 3710 N N . ASP B 1 94 ? 4.246 -30.625 0.229 1 96.19 94 ASP B N 1
ATOM 3711 C CA . ASP B 1 94 ? 4.852 -29.766 1.233 1 96.19 94 ASP B CA 1
ATOM 3712 C C . ASP B 1 94 ? 5.766 -30.547 2.164 1 96.19 94 ASP B C 1
ATOM 3714 O O . ASP B 1 94 ? 5.684 -31.781 2.227 1 96.19 94 ASP B O 1
ATOM 3718 N N . TYR B 1 95 ? 6.699 -29.891 2.711 1 97.81 95 TYR B N 1
ATOM 3719 C CA . TYR B 1 95 ? 7.613 -30.469 3.688 1 97.81 95 TYR B CA 1
ATOM 3720 C C . TYR B 1 95 ? 7.535 -29.734 5.016 1 97.81 95 TYR B C 1
ATOM 3722 O O . TYR B 1 95 ? 7.449 -28.5 5.043 1 97.81 95 TYR B O 1
ATOM 3730 N N . PRO B 1 96 ? 7.594 -30.484 6.172 1 97.25 96 PRO B N 1
ATOM 3731 C CA . PRO B 1 96 ? 7.52 -29.828 7.477 1 97.25 96 PRO B CA 1
ATOM 3732 C C . PRO B 1 96 ? 8.734 -28.938 7.762 1 97.25 96 PRO B C 1
ATOM 3734 O O . PRO B 1 96 ? 9.859 -29.453 7.859 1 97.25 96 PRO B O 1
ATOM 3737 N N . ALA B 1 97 ? 8.484 -27.719 7.98 1 96.94 97 ALA B N 1
ATOM 3738 C CA . ALA B 1 97 ? 9.555 -26.75 8.18 1 96.94 97 ALA B CA 1
ATOM 3739 C C . ALA B 1 97 ? 10.43 -27.125 9.367 1 96.94 97 ALA B C 1
ATOM 3741 O O . ALA B 1 97 ? 11.648 -26.922 9.344 1 96.94 97 ALA B O 1
ATOM 3742 N N . LYS B 1 98 ? 9.875 -27.672 10.422 1 95.94 98 LYS B N 1
ATOM 3743 C CA . LYS B 1 98 ? 10.586 -28.031 11.648 1 95.94 98 LYS B CA 1
ATOM 3744 C C . LYS B 1 98 ? 11.641 -29.094 11.383 1 95.94 98 LYS B C 1
ATOM 3746 O O . LYS B 1 98 ? 12.562 -29.281 12.18 1 95.94 98 LYS B O 1
ATOM 3751 N N . GLN B 1 99 ? 11.492 -29.797 10.234 1 97.5 99 GLN B N 1
ATOM 3752 C CA . GLN B 1 99 ? 12.406 -30.891 9.93 1 97.5 99 GLN B CA 1
ATOM 3753 C C . GLN B 1 99 ? 13.375 -30.5 8.82 1 97.5 99 GLN B C 1
ATOM 3755 O O . GLN B 1 99 ? 14.125 -31.344 8.312 1 97.5 99 GLN B O 1
ATOM 3760 N N . LEU B 1 100 ? 13.344 -29.312 8.422 1 97.75 100 LEU B N 1
ATOM 3761 C CA . LEU B 1 100 ? 14.094 -28.875 7.25 1 97.75 100 LEU B CA 1
ATOM 3762 C C . LEU B 1 100 ? 15.594 -29.094 7.449 1 97.75 100 LEU B C 1
ATOM 3764 O O . LEU B 1 100 ? 16.312 -29.406 6.5 1 97.75 100 LEU B O 1
ATOM 3768 N N . ASN B 1 101 ? 16.125 -29 8.688 1 96.62 101 ASN B N 1
ATOM 3769 C CA . ASN B 1 101 ? 17.547 -29.141 8.961 1 96.62 101 ASN B CA 1
ATOM 3770 C C . ASN B 1 101 ? 17.922 -30.594 9.266 1 96.62 101 ASN B C 1
ATOM 3772 O O . ASN B 1 101 ? 19.062 -30.891 9.578 1 96.62 101 ASN B O 1
ATOM 3776 N N . ASN B 1 102 ? 17.016 -31.469 9.195 1 97.81 102 ASN B N 1
ATOM 3777 C CA . ASN B 1 102 ? 17.219 -32.875 9.422 1 97.81 102 ASN B CA 1
ATOM 3778 C C . ASN B 1 102 ? 17.438 -33.625 8.109 1 97.81 102 ASN B C 1
ATOM 3780 O O . ASN B 1 102 ? 16.484 -34.031 7.441 1 97.81 102 ASN B O 1
ATOM 3784 N N . ALA B 1 103 ? 18.688 -33.938 7.816 1 97.25 103 ALA B N 1
ATOM 3785 C CA . ALA B 1 103 ? 19.047 -34.531 6.531 1 97.25 103 ALA B CA 1
ATOM 3786 C C . ALA B 1 103 ? 18.422 -35.906 6.363 1 97.25 103 ALA B C 1
ATOM 3788 O O . ALA B 1 103 ? 18.016 -36.281 5.262 1 97.25 103 ALA B O 1
ATOM 3789 N N . THR B 1 104 ? 18.328 -36.625 7.383 1 98.19 104 THR B N 1
ATOM 3790 C CA . THR B 1 104 ? 17.75 -37.969 7.324 1 98.19 104 THR B CA 1
ATOM 3791 C C . THR B 1 104 ? 16.266 -37.906 6.984 1 98.19 104 THR B C 1
ATOM 3793 O O . THR B 1 104 ? 15.789 -38.625 6.109 1 98.19 104 THR B O 1
ATOM 3796 N N . ALA B 1 105 ? 15.602 -37.031 7.688 1 98.19 105 ALA B N 1
ATOM 3797 C CA . ALA B 1 105 ? 14.172 -36.875 7.438 1 98.19 105 ALA B CA 1
ATOM 3798 C C . ALA B 1 105 ? 13.922 -36.375 6.02 1 98.19 105 ALA B C 1
ATOM 3800 O O . ALA B 1 105 ? 12.977 -36.812 5.355 1 98.19 105 ALA B O 1
ATOM 3801 N N . ARG B 1 106 ? 14.742 -35.5 5.578 1 97.88 106 ARG B N 1
ATOM 3802 C CA . ARG B 1 106 ? 14.633 -34.969 4.23 1 97.88 106 ARG B CA 1
ATOM 3803 C C . ARG B 1 106 ? 14.781 -36.062 3.184 1 97.88 106 ARG B C 1
ATOM 3805 O O . ARG B 1 106 ? 13.953 -36.188 2.279 1 97.88 106 ARG B O 1
ATOM 3812 N N . SER B 1 107 ? 15.781 -36.875 3.334 1 97.81 107 SER B N 1
ATOM 3813 C CA . SER B 1 107 ? 16.047 -37.938 2.385 1 97.81 107 SER B CA 1
ATOM 3814 C C . SER B 1 107 ? 14.906 -38.969 2.369 1 97.81 107 SER B C 1
ATOM 3816 O O . SER B 1 107 ? 14.547 -39.469 1.312 1 97.81 107 SER B O 1
ATOM 3818 N N . ALA B 1 108 ? 14.414 -39.219 3.523 1 98.44 108 ALA B N 1
ATOM 3819 C CA . ALA B 1 108 ? 13.281 -40.125 3.607 1 98.44 108 ALA B CA 1
ATOM 3820 C C . ALA B 1 108 ? 12.07 -39.562 2.875 1 98.44 108 ALA B C 1
ATOM 3822 O O . ALA B 1 108 ? 11.375 -40.312 2.164 1 98.44 108 ALA B O 1
ATOM 3823 N N . TRP B 1 109 ? 11.797 -38.344 3.125 1 98.56 109 TRP B N 1
ATOM 3824 C CA . TRP B 1 109 ? 10.68 -37.688 2.451 1 98.56 109 TRP B CA 1
ATOM 3825 C C . TRP B 1 109 ? 10.867 -37.719 0.938 1 98.56 109 TRP B C 1
ATOM 3827 O O . TRP B 1 109 ? 9.93 -38.031 0.201 1 98.56 109 TRP B O 1
ATOM 3837 N N . VAL B 1 110 ? 12.047 -37.438 0.45 1 98.69 110 VAL B N 1
ATOM 3838 C CA . VAL B 1 110 ? 12.352 -37.406 -0.978 1 98.69 110 VAL B CA 1
ATOM 3839 C C . VAL B 1 110 ? 12.102 -38.781 -1.575 1 98.69 110 VAL B C 1
ATOM 3841 O O . VAL B 1 110 ? 11.453 -38.906 -2.619 1 98.69 110 VAL B O 1
ATOM 3844 N N . LYS B 1 111 ? 12.586 -39.812 -0.91 1 98.12 111 LYS B N 1
ATOM 3845 C CA . LYS B 1 111 ? 12.383 -41.156 -1.372 1 98.12 111 LYS B CA 1
ATOM 3846 C C . LYS B 1 111 ? 10.898 -41.5 -1.454 1 98.12 111 LYS B C 1
ATOM 3848 O O . LYS B 1 111 ? 10.445 -42.125 -2.424 1 98.12 111 LYS B O 1
ATOM 3853 N N . GLN B 1 112 ? 10.234 -41.094 -0.419 1 98.06 112 GLN B N 1
ATOM 3854 C CA . GLN B 1 112 ? 8.797 -41.344 -0.395 1 98.06 112 GLN B CA 1
ATOM 3855 C C . GLN B 1 112 ? 8.102 -40.656 -1.571 1 98.06 112 GLN B C 1
ATOM 3857 O O . GLN B 1 112 ? 7.215 -41.25 -2.197 1 98.06 112 GLN B O 1
ATOM 3862 N N . GLN B 1 113 ? 8.445 -39.438 -1.875 1 98.25 113 GLN B N 1
ATOM 3863 C CA . GLN B 1 113 ? 7.828 -38.688 -2.975 1 98.25 113 GLN B CA 1
ATOM 3864 C C . GLN B 1 113 ? 8.141 -39.344 -4.316 1 98.25 113 GLN B C 1
ATOM 3866 O O . GLN B 1 113 ? 7.273 -39.406 -5.195 1 98.25 113 GLN B O 1
ATOM 3871 N N . VAL B 1 114 ? 9.375 -39.812 -4.531 1 98.12 114 VAL B N 1
ATOM 3872 C CA . VAL B 1 114 ? 9.75 -40.5 -5.77 1 98.12 114 VAL B CA 1
ATOM 3873 C C . VAL B 1 114 ? 8.922 -41.781 -5.93 1 98.12 114 VAL B C 1
ATOM 3875 O O . VAL B 1 114 ? 8.391 -42.062 -7.012 1 98.12 114 VAL B O 1
ATOM 3878 N N . ASN B 1 115 ? 8.773 -42.531 -4.832 1 97.12 115 ASN B N 1
ATOM 3879 C CA . ASN B 1 115 ? 7.977 -43.75 -4.875 1 97.12 115 ASN B CA 1
ATOM 3880 C C . ASN B 1 115 ? 6.52 -43.438 -5.223 1 97.12 115 ASN B C 1
ATOM 3882 O O . ASN B 1 115 ? 5.906 -44.156 -6.008 1 97.12 115 ASN B O 1
ATOM 3886 N N . THR B 1 116 ? 6.035 -42.406 -4.578 1 96.12 116 THR B N 1
ATOM 3887 C CA . THR B 1 116 ? 4.668 -42 -4.867 1 96.12 116 THR B CA 1
ATOM 3888 C C . THR B 1 116 ? 4.512 -41.656 -6.344 1 96.12 116 THR B C 1
ATOM 3890 O O . THR B 1 116 ? 3.531 -42.031 -6.98 1 96.12 116 THR B O 1
ATOM 3893 N N . ALA B 1 117 ? 5.453 -40.938 -6.891 1 97.06 117 ALA B N 1
ATOM 3894 C CA . ALA B 1 117 ? 5.395 -40.531 -8.289 1 97.06 117 ALA B CA 1
ATOM 3895 C C . ALA B 1 117 ? 5.438 -41.719 -9.219 1 97.06 117 ALA B C 1
ATOM 3897 O O . ALA B 1 117 ? 4.652 -41.812 -10.164 1 97.06 117 ALA B O 1
ATOM 3898 N N . LEU B 1 118 ? 6.309 -42.656 -8.93 1 95.19 118 LEU B N 1
ATOM 3899 C CA . LEU B 1 118 ? 6.465 -43.812 -9.781 1 95.19 118 LEU B CA 1
ATOM 3900 C C . LEU B 1 118 ? 5.219 -44.719 -9.719 1 95.19 118 LEU B C 1
ATOM 3902 O O . LEU B 1 118 ? 4.715 -45.156 -10.75 1 95.19 118 LEU B O 1
ATOM 3906 N N . SER B 1 119 ? 4.703 -44.875 -8.523 1 94.94 119 SER B N 1
ATOM 3907 C CA . SER B 1 119 ? 3.537 -45.75 -8.352 1 94.94 119 SER B CA 1
ATOM 3908 C C . SER B 1 119 ? 2.289 -45.125 -8.969 1 94.94 119 SER B C 1
ATOM 3910 O O . SER B 1 119 ? 1.391 -45.812 -9.422 1 94.94 119 SER B O 1
ATOM 3912 N N . GLY B 1 120 ? 2.248 -43.812 -8.984 1 96.12 120 GLY B N 1
ATOM 3913 C CA . GLY B 1 120 ? 1.069 -43.125 -9.461 1 96.12 120 GLY B CA 1
ATOM 3914 C C . GLY B 1 120 ? 1.2 -42.656 -10.898 1 96.12 120 GLY B C 1
ATOM 3915 O O . GLY B 1 120 ? 0.312 -41.969 -11.414 1 96.12 120 GLY B O 1
ATOM 3916 N N . PHE B 1 121 ? 2.311 -43 -11.5 1 97.38 121 PHE B N 1
ATOM 3917 C CA . PHE B 1 121 ? 2.582 -42.562 -12.867 1 97.38 121 PHE B CA 1
ATOM 3918 C C . PHE B 1 121 ? 2.576 -41.031 -12.953 1 97.38 121 PHE B C 1
ATOM 3920 O O . PHE B 1 121 ? 1.986 -40.469 -13.875 1 97.38 121 PHE B O 1
ATOM 3927 N N . LEU B 1 122 ? 3.102 -40.375 -11.961 1 97.94 122 LEU B N 1
ATOM 3928 C CA . LEU B 1 122 ? 3.211 -38.938 -11.914 1 97.94 122 LEU B CA 1
ATOM 3929 C C . LEU B 1 122 ? 4.43 -38.469 -12.695 1 97.94 122 LEU B C 1
ATOM 3931 O O . LEU B 1 122 ? 5.484 -39.094 -12.664 1 97.94 122 LEU B O 1
ATOM 3935 N N . ASP B 1 123 ? 4.34 -37.312 -13.328 1 98.56 123 ASP B N 1
ATOM 3936 C CA . ASP B 1 123 ? 5.371 -36.781 -14.219 1 98.56 123 ASP B CA 1
ATOM 3937 C C . ASP B 1 123 ? 6.324 -35.875 -13.469 1 98.56 123 ASP B C 1
ATOM 3939 O O . ASP B 1 123 ? 7.188 -35.25 -14.086 1 98.56 123 ASP B O 1
ATOM 3943 N N . GLY B 1 124 ? 6.184 -35.719 -12.211 1 98.25 124 GLY B N 1
ATOM 3944 C CA . GLY B 1 124 ? 7.02 -34.844 -11.414 1 98.25 124 GLY B CA 1
ATOM 3945 C C . GLY B 1 124 ? 6.363 -34.406 -10.109 1 98.25 124 GLY B C 1
ATOM 3946 O O . GLY B 1 124 ? 5.586 -35.156 -9.523 1 98.25 124 GLY B O 1
ATOM 3947 N N . ILE B 1 125 ? 6.809 -33.25 -9.609 1 98.69 125 ILE B N 1
ATOM 3948 C CA . ILE B 1 125 ? 6.352 -32.75 -8.312 1 98.69 125 ILE B CA 1
ATOM 3949 C C . ILE B 1 125 ? 6.32 -31.234 -8.32 1 98.69 125 ILE B C 1
ATOM 3951 O O . ILE B 1 125 ? 7.18 -30.594 -8.93 1 98.69 125 ILE B O 1
ATOM 3955 N N . ASN B 1 126 ? 5.289 -30.688 -7.809 1 98.81 126 ASN B N 1
ATOM 3956 C CA . ASN B 1 126 ? 5.23 -29.281 -7.445 1 98.81 126 ASN B CA 1
ATOM 3957 C C . ASN B 1 126 ? 5.414 -29.078 -5.941 1 98.81 126 ASN B C 1
ATOM 3959 O O . ASN B 1 126 ? 4.629 -29.578 -5.145 1 98.81 126 ASN B O 1
ATOM 3963 N N . ILE B 1 127 ? 6.484 -28.359 -5.559 1 98.81 127 ILE B N 1
ATOM 3964 C CA . ILE B 1 127 ? 6.773 -28.172 -4.145 1 98.81 127 ILE B CA 1
ATOM 3965 C C . ILE B 1 127 ? 6.148 -26.859 -3.664 1 98.81 127 ILE B C 1
ATOM 3967 O O . ILE B 1 127 ? 6.516 -25.781 -4.141 1 98.81 127 ILE B O 1
ATOM 3971 N N . ASP B 1 128 ? 5.203 -26.969 -2.789 1 98.44 128 ASP B N 1
ATOM 3972 C CA . ASP B 1 128 ? 4.531 -25.844 -2.154 1 98.44 128 ASP B CA 1
ATOM 3973 C C . ASP B 1 128 ? 4.867 -25.766 -0.667 1 98.44 128 ASP B C 1
ATOM 3975 O O . ASP B 1 128 ? 4.035 -26.094 0.181 1 98.44 128 ASP B O 1
ATOM 3979 N N . PHE B 1 129 ? 5.996 -25.219 -0.331 1 98.44 129 PHE B N 1
ATOM 3980 C CA . PHE B 1 129 ? 6.539 -25.203 1.023 1 98.44 129 PHE B CA 1
ATOM 3981 C C . PHE B 1 129 ? 5.828 -24.172 1.889 1 98.44 129 PHE B C 1
ATOM 3983 O O . PHE B 1 129 ? 5.305 -24.5 2.955 1 98.44 129 PHE B O 1
ATOM 3990 N N . GLU B 1 130 ? 5.793 -22.906 1.655 1 97.5 130 GLU B N 1
ATOM 3991 C CA . GLU B 1 130 ? 5.066 -21.719 2.078 1 97.5 130 GLU B CA 1
ATOM 3992 C C . GLU B 1 130 ? 5.348 -21.391 3.541 1 97.5 130 GLU B C 1
ATOM 3994 O O . GLU B 1 130 ? 4.859 -20.391 4.062 1 97.5 130 GLU B O 1
ATOM 3999 N N . ALA B 1 131 ? 6.16 -22.188 4.242 1 98 131 ALA B N 1
ATOM 4000 C CA . ALA B 1 131 ? 6.508 -21.812 5.609 1 98 131 ALA B CA 1
ATOM 4001 C C . ALA B 1 131 ? 7.445 -20.609 5.625 1 98 131 ALA B C 1
ATOM 4003 O O . ALA B 1 131 ? 8.234 -20.422 4.695 1 98 131 ALA B O 1
ATOM 4004 N N . THR B 1 132 ? 7.32 -19.797 6.652 1 96.88 132 THR B N 1
ATOM 4005 C CA . THR B 1 132 ? 8.266 -18.688 6.836 1 96.88 132 THR B CA 1
ATOM 4006 C C . THR B 1 132 ? 9.641 -19.219 7.238 1 96.88 132 THR B C 1
ATOM 4008 O O . THR B 1 132 ? 9.742 -20.172 8.008 1 96.88 132 THR B O 1
ATOM 4011 N N . LEU B 1 133 ? 10.633 -18.656 6.633 1 95.75 133 LEU B N 1
ATOM 4012 C CA . LEU B 1 133 ? 12.023 -18.953 6.969 1 95.75 133 LEU B CA 1
ATOM 4013 C C . LEU B 1 133 ? 12.836 -17.672 7.113 1 95.75 133 LEU B C 1
ATOM 4015 O O . LEU B 1 133 ? 12.586 -16.688 6.422 1 95.75 133 LEU B O 1
ATOM 4019 N N . SER B 1 134 ? 13.836 -17.75 8.047 1 92.56 134 SER B N 1
ATOM 4020 C CA . SER B 1 134 ? 14.883 -16.734 8.055 1 92.56 134 SER B CA 1
ATOM 4021 C C . SER B 1 134 ? 15.914 -17 6.969 1 92.56 134 SER B C 1
ATOM 4023 O O . SER B 1 134 ? 15.977 -18.109 6.418 1 92.56 134 SER B O 1
ATOM 4025 N N . GLU B 1 135 ? 16.703 -16.078 6.668 1 91.19 135 GLU B N 1
ATOM 4026 C CA . GLU B 1 135 ? 17.734 -16.219 5.656 1 91.19 135 GLU B CA 1
ATOM 4027 C C . GLU B 1 135 ? 18.719 -17.344 6.016 1 91.19 135 GLU B C 1
ATOM 4029 O O . GLU B 1 135 ? 19.234 -18.031 5.133 1 91.19 135 GLU B O 1
ATOM 4034 N N . SER B 1 136 ? 18.953 -17.453 7.309 1 93.62 136 SER B N 1
ATOM 4035 C CA . SER B 1 136 ? 19.922 -18.453 7.758 1 93.62 136 SER B CA 1
ATOM 4036 C C . SER B 1 136 ? 19.422 -19.875 7.5 1 93.62 136 SER B C 1
ATOM 4038 O O . SER B 1 136 ? 20.203 -20.812 7.426 1 93.62 136 SER B O 1
ATOM 4040 N N . GLU B 1 137 ? 18.078 -20.016 7.293 1 96.19 137 GLU B N 1
ATOM 4041 C CA . GLU B 1 137 ? 17.469 -21.328 7.078 1 96.19 137 GLU B CA 1
ATOM 4042 C C . GLU B 1 137 ? 17.328 -21.625 5.59 1 96.19 137 GLU B C 1
ATOM 4044 O O . GLU B 1 137 ? 17.078 -22.766 5.203 1 96.19 137 GLU B O 1
ATOM 4049 N N . ALA B 1 138 ? 17.562 -20.703 4.77 1 96.06 138 ALA B N 1
ATOM 4050 C CA . ALA B 1 138 ? 17.297 -20.766 3.336 1 96.06 138 ALA B CA 1
ATOM 4051 C C . ALA B 1 138 ? 18.094 -21.891 2.682 1 96.06 138 ALA B C 1
ATOM 4053 O O . ALA B 1 138 ? 17.594 -22.609 1.822 1 96.06 138 ALA B O 1
ATOM 4054 N N . PRO B 1 139 ? 19.375 -22.125 3.09 1 97.38 139 PRO B N 1
ATOM 4055 C CA . PRO B 1 139 ? 20.156 -23.172 2.438 1 97.38 139 PRO B CA 1
ATOM 4056 C C . PRO B 1 139 ? 19.578 -24.562 2.639 1 97.38 139 PRO B C 1
ATOM 4058 O O . PRO B 1 139 ? 19.703 -25.422 1.767 1 97.38 139 PRO B O 1
ATOM 4061 N N . ASP B 1 140 ? 18.906 -24.734 3.77 1 98.25 140 ASP B N 1
ATOM 4062 C CA . ASP B 1 140 ? 18.297 -26.047 4.023 1 98.25 140 ASP B CA 1
ATOM 4063 C C . ASP B 1 140 ? 17.141 -26.312 3.051 1 98.25 140 ASP B C 1
ATOM 4065 O O . ASP B 1 140 ? 16.922 -27.453 2.641 1 98.25 140 ASP B O 1
ATOM 4069 N N . LEU B 1 141 ? 16.406 -25.312 2.715 1 98.69 141 LEU B N 1
ATOM 4070 C CA . LEU B 1 141 ? 15.336 -25.469 1.735 1 98.69 141 LEU B CA 1
ATOM 4071 C C . LEU B 1 141 ? 15.906 -25.781 0.358 1 98.69 141 LEU B C 1
ATOM 4073 O O . LEU B 1 141 ? 15.367 -26.625 -0.364 1 98.69 141 LEU B O 1
ATOM 4077 N N . VAL B 1 142 ? 17.016 -25.125 0.026 1 98.69 142 VAL B N 1
ATOM 4078 C CA . VAL B 1 142 ? 17.688 -25.422 -1.237 1 98.69 142 VAL B CA 1
ATOM 4079 C C . VAL B 1 142 ? 18.141 -26.875 -1.266 1 98.69 142 VAL B C 1
ATOM 4081 O O . VAL B 1 142 ? 17.984 -27.562 -2.281 1 98.69 142 VAL B O 1
ATOM 4084 N N . ALA B 1 143 ? 18.641 -27.328 -0.167 1 98.62 143 ALA B N 1
ATOM 4085 C CA . ALA B 1 143 ? 19.062 -28.719 -0.082 1 98.62 143 ALA B CA 1
ATOM 4086 C C . ALA B 1 143 ? 17.906 -29.672 -0.345 1 98.62 143 ALA B C 1
ATOM 4088 O O . ALA B 1 143 ? 18.047 -30.641 -1.085 1 98.62 143 ALA B O 1
ATOM 4089 N N . LEU B 1 144 ? 16.781 -29.375 0.287 1 98.81 144 LEU B N 1
ATOM 4090 C CA . LEU B 1 144 ? 15.594 -30.203 0.083 1 98.81 144 LEU B CA 1
ATOM 4091 C C . LEU B 1 144 ? 15.219 -30.25 -1.394 1 98.81 144 LEU B C 1
ATOM 4093 O O . LEU B 1 144 ? 15 -31.328 -1.942 1 98.81 144 LEU B O 1
ATOM 4097 N N . VAL B 1 145 ? 15.164 -29.125 -2.043 1 98.81 145 VAL B N 1
ATOM 4098 C CA . VAL B 1 145 ? 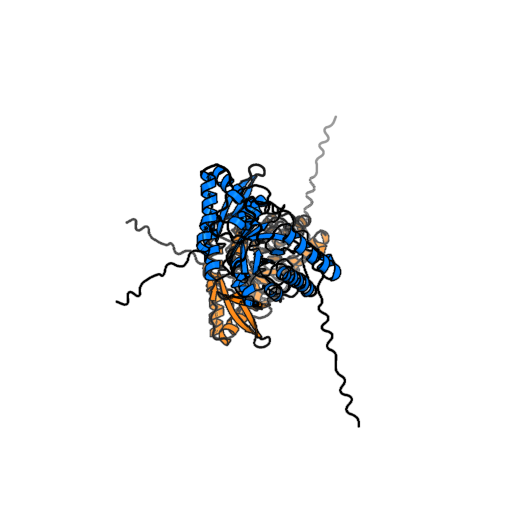14.688 -29.031 -3.422 1 98.81 145 VAL B CA 1
ATOM 4099 C C . VAL B 1 145 ? 15.719 -29.672 -4.359 1 98.81 145 VAL B C 1
ATOM 4101 O O . VAL B 1 145 ? 15.352 -30.375 -5.309 1 98.81 145 VAL B O 1
ATOM 4104 N N . ASN B 1 146 ? 16.984 -29.438 -4.059 1 98.62 146 ASN B N 1
ATOM 4105 C CA . ASN B 1 146 ? 18.047 -30.047 -4.852 1 98.62 146 ASN B CA 1
ATOM 4106 C C . ASN B 1 146 ? 18.016 -31.578 -4.754 1 98.62 146 ASN B C 1
ATOM 4108 O O . ASN B 1 146 ? 18.125 -32.281 -5.766 1 98.62 146 ASN B O 1
ATOM 4112 N N . GLU B 1 147 ? 17.891 -32.062 -3.545 1 98.69 147 GLU B N 1
ATOM 4113 C CA . GLU B 1 147 ? 17.797 -33.5 -3.336 1 98.69 147 GLU B CA 1
ATOM 4114 C C . GLU B 1 147 ? 16.578 -34.094 -4.059 1 98.69 147 GLU B C 1
ATOM 4116 O O . GLU B 1 147 ? 16.672 -35.156 -4.672 1 98.69 147 GLU B O 1
ATOM 4121 N N . THR B 1 148 ? 15.484 -33.375 -3.977 1 98.88 148 THR B N 1
ATOM 4122 C CA . THR B 1 148 ? 14.258 -33.812 -4.648 1 98.88 148 THR B CA 1
ATOM 4123 C C . THR B 1 148 ? 14.461 -33.844 -6.16 1 98.88 148 THR B C 1
ATOM 4125 O O . THR B 1 148 ? 14.148 -34.875 -6.793 1 98.88 148 THR B O 1
ATOM 4128 N N . ALA B 1 149 ? 15.016 -32.812 -6.68 1 98.75 149 ALA B N 1
ATOM 4129 C CA . ALA B 1 149 ? 15.234 -32.719 -8.117 1 98.75 149 ALA B CA 1
ATOM 4130 C C . ALA B 1 149 ? 16.141 -33.844 -8.609 1 98.75 149 ALA B C 1
ATOM 4132 O O . ALA B 1 149 ? 15.82 -34.531 -9.594 1 98.75 149 ALA B O 1
ATOM 4133 N N . LYS B 1 150 ? 17.188 -34.094 -7.957 1 98.62 150 LYS B N 1
ATOM 4134 C CA . LYS B 1 150 ? 18.141 -35.125 -8.344 1 98.62 150 LYS B CA 1
ATOM 4135 C C . LYS B 1 150 ? 17.484 -36.5 -8.312 1 98.62 150 LYS B C 1
ATOM 4137 O O . LYS B 1 150 ? 17.625 -37.281 -9.258 1 98.62 150 LYS B O 1
ATOM 4142 N N . ALA B 1 151 ? 16.812 -36.781 -7.238 1 98.75 151 ALA B N 1
ATOM 4143 C CA . ALA B 1 151 ? 16.172 -38.062 -7.086 1 98.75 151 ALA B CA 1
ATOM 4144 C C . ALA B 1 151 ? 15.125 -38.312 -8.164 1 98.75 151 ALA B C 1
ATOM 4146 O O . ALA B 1 151 ? 15.039 -39.406 -8.734 1 98.75 151 ALA B O 1
ATOM 4147 N N . PHE B 1 152 ? 14.273 -37.312 -8.445 1 98.62 152 PHE B N 1
ATOM 4148 C CA . PHE B 1 152 ? 13.242 -37.438 -9.461 1 98.62 152 PHE B CA 1
ATOM 4149 C C . PHE B 1 152 ? 13.852 -37.625 -10.844 1 98.62 152 PHE B C 1
ATOM 4151 O O . PHE B 1 152 ? 13.398 -38.469 -11.625 1 98.62 152 PHE B O 1
ATOM 4158 N N . LYS B 1 153 ? 14.922 -36.875 -11.133 1 98 153 LYS B N 1
ATOM 4159 C CA . LYS B 1 153 ? 15.547 -36.938 -12.445 1 98 153 LYS B CA 1
ATOM 4160 C C . LYS B 1 153 ? 16.266 -38.281 -12.641 1 98 153 LYS B C 1
ATOM 4162 O O . LYS B 1 153 ? 16.359 -38.781 -13.766 1 98 153 LYS B O 1
ATOM 4167 N N . GLN B 1 154 ? 16.766 -38.812 -11.562 1 97.94 154 GLN B N 1
ATOM 4168 C CA . GLN B 1 154 ? 17.359 -40.156 -11.633 1 97.94 154 GLN B CA 1
ATOM 4169 C C . GLN B 1 154 ? 16.312 -41.219 -11.969 1 97.94 154 GLN B C 1
ATOM 4171 O O . GLN B 1 154 ? 16.578 -42.125 -12.766 1 97.94 154 GLN B O 1
ATOM 4176 N N . ALA B 1 155 ? 15.195 -41.031 -11.383 1 97.06 155 ALA B N 1
ATOM 4177 C CA . ALA B 1 155 ? 14.117 -42 -11.617 1 97.06 155 ALA B CA 1
ATOM 4178 C C . ALA B 1 155 ? 13.461 -41.781 -12.977 1 97.06 155 ALA B C 1
ATOM 4180 O O . ALA B 1 155 ? 13.047 -42.719 -13.641 1 97.06 155 ALA B O 1
ATOM 4181 N N . ASN B 1 156 ? 13.258 -40.594 -13.398 1 96.38 156 ASN B N 1
ATOM 4182 C CA . ASN B 1 156 ? 12.672 -40.125 -14.656 1 96.38 156 ASN B CA 1
ATOM 4183 C C . ASN B 1 156 ? 13.352 -38.844 -15.156 1 96.38 156 ASN B C 1
ATOM 4185 O O . ASN B 1 156 ? 13.047 -37.75 -14.688 1 96.38 156 ASN B O 1
ATOM 4189 N N . PRO B 1 157 ? 14.234 -38.969 -16.156 1 96.12 157 PRO B N 1
ATOM 4190 C CA . PRO B 1 157 ? 14.992 -37.812 -16.625 1 96.12 157 PRO B CA 1
ATOM 4191 C C . PRO B 1 157 ? 14.094 -36.688 -17.141 1 96.12 157 PRO B C 1
ATOM 4193 O O . PRO B 1 157 ? 14.555 -35.531 -17.312 1 96.12 157 PRO B O 1
ATOM 4196 N N . HIS B 1 158 ? 12.812 -36.969 -17.359 1 96 158 HIS B N 1
ATOM 4197 C CA . HIS B 1 158 ? 11.891 -35.969 -17.875 1 96 158 HIS B CA 1
ATOM 4198 C C . HIS B 1 158 ? 10.961 -35.438 -16.797 1 96 158 HIS B C 1
ATOM 4200 O O . HIS B 1 158 ? 10.039 -34.656 -17.062 1 96 158 HIS B O 1
ATOM 4206 N N . ALA B 1 159 ? 11.211 -35.781 -15.531 1 97.75 159 ALA B N 1
ATOM 4207 C CA . ALA B 1 159 ? 10.375 -35.344 -14.422 1 97.75 159 ALA B CA 1
ATOM 4208 C C . ALA B 1 159 ? 10.391 -33.812 -14.305 1 97.75 159 ALA B C 1
ATOM 4210 O O . ALA B 1 159 ? 11.438 -33.188 -14.445 1 97.75 159 ALA B O 1
ATOM 4211 N N . GLN B 1 160 ? 9.195 -33.25 -14.148 1 98.44 160 GLN B N 1
ATOM 4212 C CA . GLN B 1 160 ? 9.07 -31.797 -13.945 1 98.44 160 GLN B CA 1
ATOM 4213 C C . GLN B 1 160 ? 9.109 -31.438 -12.461 1 98.44 160 GLN B C 1
ATOM 4215 O O . GLN B 1 160 ? 8.328 -31.984 -11.672 1 98.44 160 GLN B O 1
ATOM 4220 N N . ILE B 1 161 ? 10.055 -30.609 -12.078 1 98.62 161 ILE B N 1
ATOM 4221 C CA . ILE B 1 161 ? 10.164 -30.094 -10.719 1 98.62 161 ILE B CA 1
ATOM 4222 C C . ILE B 1 161 ? 9.844 -28.594 -10.711 1 98.62 161 ILE B C 1
ATOM 4224 O O . ILE B 1 161 ? 10.516 -27.812 -11.383 1 98.62 161 ILE B O 1
ATOM 4228 N N . SER B 1 162 ? 8.773 -28.219 -10.039 1 98.81 162 SER B N 1
ATOM 4229 C CA . SER B 1 162 ? 8.414 -26.812 -9.883 1 98.81 162 SER B CA 1
ATOM 4230 C C . SER B 1 162 ? 8.281 -26.438 -8.414 1 98.81 162 SER B C 1
ATOM 4232 O O . SER B 1 162 ? 8.117 -27.312 -7.555 1 98.81 162 SER B O 1
ATOM 4234 N N . PHE B 1 163 ? 8.469 -25.156 -8.086 1 98.94 163 PHE B N 1
ATOM 4235 C CA . PHE B 1 163 ? 8.414 -24.625 -6.73 1 98.94 163 PHE B CA 1
ATOM 4236 C C . PHE B 1 163 ? 7.535 -23.391 -6.676 1 98.94 163 PHE B C 1
ATOM 4238 O O . PHE B 1 163 ? 7.707 -22.469 -7.469 1 98.94 163 PHE B O 1
ATOM 4245 N N . ASP B 1 164 ? 6.562 -23.406 -5.762 1 98.88 164 ASP B N 1
ATOM 4246 C CA . ASP B 1 164 ? 5.688 -22.25 -5.586 1 98.88 164 ASP B CA 1
ATOM 4247 C C . ASP B 1 164 ? 6.359 -21.172 -4.73 1 98.88 164 ASP B C 1
ATOM 4249 O O . ASP B 1 164 ? 6.922 -21.469 -3.678 1 98.88 164 ASP B O 1
ATOM 4253 N N . THR B 1 165 ? 6.316 -19.922 -5.227 1 98.62 165 THR B N 1
ATOM 4254 C CA . THR B 1 165 ? 6.918 -18.797 -4.516 1 98.62 165 THR B CA 1
ATOM 4255 C C . THR B 1 165 ? 5.875 -17.734 -4.23 1 98.62 165 THR B C 1
ATOM 4257 O O . THR B 1 165 ? 4.805 -17.719 -4.844 1 98.62 165 THR B O 1
ATOM 4260 N N . PRO B 1 166 ? 6.203 -16.797 -3.229 1 97.81 166 PRO B N 1
ATOM 4261 C CA . PRO B 1 166 ? 5.43 -15.555 -3.219 1 97.81 166 PRO B CA 1
ATOM 4262 C C . PRO B 1 166 ? 5.5 -14.805 -4.547 1 97.81 166 PRO B C 1
ATOM 4264 O O . PRO B 1 166 ? 6.246 -15.195 -5.445 1 97.81 166 PRO B O 1
ATOM 4267 N N . TYR B 1 167 ? 4.723 -13.727 -4.645 1 98 167 TYR B N 1
ATOM 4268 C CA . TYR B 1 167 ? 4.66 -12.977 -5.895 1 98 167 TYR B CA 1
ATOM 4269 C C . TYR B 1 167 ? 5.988 -12.289 -6.191 1 98 167 TYR B C 1
ATOM 4271 O O . TYR B 1 167 ? 6.238 -11.867 -7.32 1 98 167 TYR B O 1
ATOM 4279 N N . ALA B 1 168 ? 6.832 -12.195 -5.16 1 97.12 168 ALA B N 1
ATOM 4280 C CA . ALA B 1 168 ? 8.133 -11.539 -5.285 1 97.12 168 ALA B CA 1
ATOM 4281 C C . ALA B 1 168 ? 9.188 -12.242 -4.43 1 97.12 168 ALA B C 1
ATOM 4283 O O . ALA B 1 168 ? 8.844 -13 -3.518 1 97.12 168 ALA B O 1
ATOM 4284 N N . PRO B 1 169 ? 10.531 -12.07 -4.758 1 96.12 169 PRO B N 1
ATOM 4285 C CA . PRO B 1 169 ? 11.602 -12.734 -4.008 1 96.12 169 PRO B CA 1
ATOM 4286 C C . PRO B 1 169 ? 11.914 -12.039 -2.684 1 96.12 169 PRO B C 1
ATOM 4288 O O . PRO B 1 169 ? 11.023 -11.422 -2.082 1 96.12 169 PRO B O 1
ATOM 4291 N N . GLY B 1 170 ? 13.102 -12.25 -2.141 1 92 170 GLY B N 1
ATOM 4292 C CA . GLY B 1 170 ? 13.477 -11.68 -0.856 1 92 170 GLY B CA 1
ATOM 4293 C C . GLY B 1 170 ? 12.773 -12.336 0.315 1 92 170 GLY B C 1
ATOM 4294 O O . GLY B 1 170 ? 12.781 -13.562 0.442 1 92 170 GLY B O 1
ATOM 4295 N N . CYS B 1 171 ? 12.219 -11.508 1.21 1 92.12 171 CYS B N 1
ATOM 4296 C CA . CYS B 1 171 ? 11.516 -12.031 2.373 1 92.12 171 CYS B CA 1
ATOM 4297 C C . CYS B 1 171 ? 10.023 -11.727 2.289 1 92.12 171 CYS B C 1
ATOM 4299 O O . CYS B 1 171 ? 9.375 -11.469 3.309 1 92.12 171 CYS B O 1
ATOM 4301 N N . THR B 1 172 ? 9.5 -11.625 1.012 1 93.69 172 THR B N 1
ATOM 4302 C CA . THR B 1 172 ? 8.078 -11.406 0.792 1 93.69 172 THR B CA 1
ATOM 4303 C C . THR B 1 172 ? 7.246 -12.422 1.569 1 93.69 172 THR B C 1
ATOM 4305 O O . THR B 1 172 ? 7.492 -13.625 1.486 1 93.69 172 THR B O 1
ATOM 4308 N N . TRP B 1 173 ? 6.293 -11.906 2.385 1 93.31 173 TRP B N 1
ATOM 4309 C CA . TRP B 1 173 ? 5.41 -12.688 3.24 1 93.31 173 TRP B CA 1
ATOM 4310 C C . TRP B 1 173 ? 6.211 -13.492 4.258 1 93.31 173 TRP B C 1
ATOM 4312 O O . TRP B 1 173 ? 5.812 -14.602 4.633 1 93.31 173 TRP B O 1
ATOM 4322 N N . GLY B 1 174 ? 7.41 -13.07 4.648 1 91.75 174 GLY B N 1
ATOM 4323 C CA . GLY B 1 174 ? 8.25 -13.719 5.645 1 91.75 174 GLY B CA 1
ATOM 4324 C C . GLY B 1 174 ? 9 -14.922 5.102 1 91.75 174 GLY B C 1
ATOM 4325 O O . GLY B 1 174 ? 9.594 -15.688 5.867 1 91.75 174 GLY B O 1
ATOM 4326 N N . ARG B 1 175 ? 8.969 -15.07 3.799 1 95.56 175 ARG B N 1
ATOM 4327 C CA . ARG B 1 175 ? 9.594 -16.234 3.178 1 95.56 175 ARG B CA 1
ATOM 4328 C C . ARG B 1 175 ? 10.945 -15.875 2.57 1 95.56 175 ARG B C 1
ATOM 4330 O O . ARG B 1 175 ? 11.055 -15.695 1.355 1 95.56 175 ARG B O 1
ATOM 4337 N N . CYS B 1 176 ? 11.914 -15.828 3.504 1 94.06 176 CYS B N 1
ATOM 4338 C CA . CYS B 1 176 ? 13.266 -15.461 3.117 1 94.06 176 CYS B CA 1
ATOM 4339 C C . CYS B 1 176 ? 14.008 -16.656 2.52 1 94.06 176 CYS B C 1
ATOM 4341 O O . CYS B 1 176 ? 14.93 -17.188 3.137 1 94.06 176 CYS B O 1
ATOM 4343 N N . TYR B 1 177 ? 13.672 -16.984 1.267 1 96.75 177 TYR B N 1
ATOM 4344 C CA . TYR B 1 177 ? 14.258 -18.141 0.587 1 96.75 177 TYR B CA 1
ATOM 4345 C C . TYR B 1 177 ? 15.414 -17.703 -0.307 1 96.75 177 TYR B C 1
ATOM 4347 O O . TYR B 1 177 ? 15.602 -16.516 -0.557 1 96.75 177 TYR B O 1
ATOM 4355 N N . ASP B 1 178 ? 16.281 -18.688 -0.621 1 96.88 178 ASP B N 1
ATOM 4356 C CA . ASP B 1 178 ? 17.281 -18.516 -1.657 1 96.88 178 ASP B CA 1
ATOM 4357 C C . ASP B 1 178 ? 16.719 -18.812 -3.041 1 96.88 178 ASP B C 1
ATOM 4359 O O . ASP B 1 178 ? 16.984 -19.875 -3.611 1 96.88 178 ASP B O 1
ATOM 4363 N N . TYR B 1 179 ? 16.031 -17.859 -3.623 1 97.81 179 TYR B N 1
ATOM 4364 C CA . TYR B 1 179 ? 15.211 -18.078 -4.816 1 97.81 179 TYR B CA 1
ATOM 4365 C C . TYR B 1 179 ? 16.094 -18.391 -6.023 1 97.81 179 TYR B C 1
ATOM 4367 O O . TYR B 1 179 ? 15.695 -19.141 -6.91 1 97.81 179 TYR B O 1
ATOM 4375 N N . LYS B 1 180 ? 17.203 -17.766 -6.113 1 97.44 180 LYS B N 1
ATOM 4376 C CA . LYS B 1 180 ? 18.109 -18.031 -7.234 1 97.44 180 LYS B CA 1
ATOM 4377 C C . LYS B 1 180 ? 18.516 -19.5 -7.266 1 97.44 180 LYS B C 1
ATOM 4379 O O . LYS B 1 180 ? 18.359 -20.172 -8.289 1 97.44 180 LYS B O 1
ATOM 4384 N N . ASN B 1 181 ? 18.969 -20 -6.121 1 98.31 181 ASN B N 1
ATOM 4385 C CA . ASN B 1 181 ? 19.406 -21.391 -6.09 1 98.31 181 ASN B CA 1
ATOM 4386 C C . ASN B 1 181 ? 18.219 -22.344 -6.219 1 98.31 181 ASN B C 1
ATOM 4388 O O . ASN B 1 181 ? 18.344 -23.422 -6.801 1 98.31 181 ASN B O 1
ATOM 4392 N N . LEU B 1 182 ? 17.062 -21.969 -5.668 1 98.75 182 LEU B N 1
ATOM 4393 C CA . LEU B 1 182 ? 15.867 -22.766 -5.879 1 98.75 182 LEU B CA 1
ATOM 4394 C C . LEU B 1 182 ? 15.539 -22.875 -7.363 1 98.75 182 LEU B C 1
ATOM 4396 O O . LEU B 1 182 ? 15.219 -23.969 -7.859 1 98.75 182 LEU B O 1
ATOM 4400 N N . SER B 1 183 ? 15.641 -21.734 -8.039 1 98.62 183 SER B N 1
ATOM 4401 C CA . SER B 1 183 ? 15.328 -21.719 -9.469 1 98.62 183 SER B CA 1
ATOM 4402 C C . SER B 1 183 ? 16.297 -22.594 -10.258 1 98.62 183 SER B C 1
ATOM 4404 O O . SER B 1 183 ? 15.93 -23.156 -11.289 1 98.62 183 SER B O 1
ATOM 4406 N N . GLU B 1 184 ? 17.5 -22.734 -9.805 1 98.25 184 GLU B N 1
ATOM 4407 C CA . GLU B 1 184 ? 18.516 -23.547 -10.477 1 98.25 184 GLU B CA 1
ATOM 4408 C C . GLU B 1 184 ? 18.234 -25.031 -10.266 1 98.25 184 GLU B C 1
ATOM 4410 O O . GLU B 1 184 ? 18.594 -25.859 -11.117 1 98.25 184 GLU B O 1
ATOM 4415 N N . SER B 1 185 ? 17.562 -25.344 -9.164 1 97.81 185 SER B N 1
ATOM 4416 C CA . SER B 1 185 ? 17.281 -26.734 -8.836 1 97.81 185 SER B CA 1
ATOM 4417 C C . SER B 1 185 ? 15.977 -27.203 -9.492 1 97.81 185 SER B C 1
ATOM 4419 O O . SER B 1 185 ? 15.75 -28.406 -9.648 1 97.81 185 SER B O 1
ATOM 4421 N N . CYS B 1 186 ? 15.094 -26.25 -9.875 1 97.62 186 CYS B N 1
ATOM 4422 C CA . CYS B 1 186 ? 13.781 -26.562 -10.422 1 97.62 186 CYS B CA 1
ATOM 4423 C C . CYS B 1 186 ? 13.727 -26.281 -11.914 1 97.62 186 CYS B C 1
ATOM 4425 O O . CYS B 1 186 ? 14.594 -25.594 -12.453 1 97.62 186 CYS B O 1
ATOM 4427 N N . ASP B 1 187 ? 12.711 -26.891 -12.578 1 98.25 187 ASP B N 1
ATOM 4428 C CA . ASP B 1 187 ? 12.461 -26.516 -13.969 1 98.25 187 ASP B CA 1
ATOM 4429 C C . ASP B 1 187 ? 11.969 -25.078 -14.078 1 98.25 187 ASP B C 1
ATOM 4431 O O . ASP B 1 187 ? 12.383 -24.344 -14.969 1 98.25 187 ASP B O 1
ATOM 4435 N N . PHE B 1 188 ? 11.117 -24.672 -13.195 1 98.69 188 PHE B N 1
ATOM 4436 C CA . PHE B 1 188 ? 10.68 -23.281 -13.102 1 98.69 188 PHE B CA 1
ATOM 4437 C C . PHE B 1 188 ? 10.016 -23.016 -11.758 1 98.69 188 PHE B C 1
ATOM 4439 O O . PHE B 1 188 ? 9.711 -23.953 -11.008 1 98.69 188 PHE B O 1
ATOM 4446 N N . LEU B 1 189 ? 9.922 -21.766 -11.398 1 98.94 189 LEU B N 1
ATOM 4447 C CA . LEU B 1 189 ? 9.18 -21.266 -10.242 1 98.94 189 LEU B CA 1
ATOM 4448 C C . LEU B 1 189 ? 7.758 -20.875 -10.633 1 98.94 189 LEU B C 1
ATOM 4450 O O . LEU B 1 189 ? 7.543 -20.281 -11.695 1 98.94 189 LEU B O 1
ATOM 4454 N N . VAL B 1 190 ? 6.781 -21.25 -9.828 1 98.94 190 VAL B N 1
ATOM 4455 C CA . VAL B 1 190 ? 5.41 -20.781 -9.992 1 98.94 190 VAL B CA 1
ATOM 4456 C C . VAL B 1 190 ? 5.137 -19.641 -9.008 1 98.94 190 VAL B C 1
ATOM 4458 O O . VAL B 1 190 ? 5.121 -19.859 -7.793 1 98.94 190 VAL B O 1
ATOM 4461 N N . LEU B 1 191 ? 4.965 -18.438 -9.531 1 98.94 191 LEU B N 1
ATOM 4462 C CA . LEU B 1 191 ? 4.77 -17.234 -8.711 1 98.94 191 LEU B CA 1
ATOM 4463 C C . LEU B 1 191 ? 3.307 -17.094 -8.305 1 98.94 191 LEU B C 1
ATOM 4465 O O . LEU B 1 191 ? 2.422 -17.031 -9.164 1 98.94 191 LEU B O 1
ATOM 4469 N N . MET B 1 192 ? 3.088 -17.078 -7.023 1 98.81 192 MET B N 1
ATOM 4470 C CA . MET B 1 192 ? 1.728 -16.859 -6.543 1 98.81 192 MET B CA 1
ATOM 4471 C C . MET B 1 192 ? 1.325 -15.391 -6.695 1 98.81 192 MET B C 1
ATOM 4473 O O . MET B 1 192 ? 1.28 -14.648 -5.711 1 98.81 192 MET B O 1
ATOM 4477 N N . ASN B 1 193 ? 1.012 -15.023 -7.922 1 98.56 193 ASN B N 1
ATOM 4478 C CA . ASN B 1 193 ? 0.575 -13.664 -8.219 1 98.56 193 ASN B CA 1
ATOM 4479 C C . ASN B 1 193 ? -0.891 -13.453 -7.848 1 98.56 193 ASN B C 1
ATOM 4481 O O . ASN B 1 193 ? -1.71 -13.117 -8.703 1 98.56 193 ASN B O 1
ATOM 4485 N N . TYR B 1 194 ? -1.188 -13.695 -6.625 1 98.38 194 TYR B N 1
ATOM 4486 C CA . TYR B 1 194 ? -2.492 -13.477 -6.012 1 98.38 194 TYR B CA 1
ATOM 4487 C C . TYR B 1 194 ? -2.361 -13.242 -4.512 1 98.38 194 TYR B C 1
ATOM 4489 O O . TYR B 1 194 ? -1.262 -13.32 -3.959 1 98.38 194 TYR B O 1
ATOM 4497 N N . ASP B 1 195 ? -3.434 -12.781 -3.93 1 97.69 195 ASP B N 1
ATOM 4498 C CA . ASP B 1 195 ? -3.535 -12.477 -2.506 1 97.69 195 ASP B CA 1
ATOM 4499 C C . ASP B 1 195 ? -2.613 -11.32 -2.125 1 97.69 195 ASP B C 1
ATOM 4501 O O . ASP B 1 195 ? -2.047 -11.305 -1.03 1 97.69 195 ASP B O 1
ATOM 4505 N N . MET B 1 196 ? -2.406 -10.469 -3.094 1 96.88 196 MET B N 1
ATOM 4506 C CA . MET B 1 196 ? -1.6 -9.273 -2.891 1 96.88 196 MET B CA 1
ATOM 4507 C C . MET B 1 196 ? -2.479 -8.078 -2.527 1 96.88 196 MET B C 1
ATOM 4509 O O . MET B 1 196 ? -2.15 -6.938 -2.852 1 96.88 196 MET B O 1
ATOM 4513 N N . ASN B 1 197 ? -3.572 -8.328 -1.897 1 91.88 197 ASN B N 1
ATOM 4514 C CA . ASN B 1 197 ? -4.66 -7.371 -1.732 1 91.88 197 ASN B CA 1
ATOM 4515 C C . ASN B 1 197 ? -4.543 -6.617 -0.412 1 91.88 197 ASN B C 1
ATOM 4517 O O . ASN B 1 197 ? -5.555 -6.234 0.181 1 91.88 197 ASN B O 1
ATOM 4521 N N . ALA B 1 198 ? -3.391 -6.418 0.001 1 87.5 198 ALA B N 1
ATOM 4522 C CA . ALA B 1 198 ? -3.23 -5.703 1.266 1 87.5 198 ALA B CA 1
ATOM 4523 C C . ALA B 1 198 ? -3.053 -4.207 1.03 1 87.5 198 ALA B C 1
ATOM 4525 O O . ALA B 1 198 ? -2.201 -3.791 0.239 1 87.5 198 ALA B O 1
ATOM 4526 N N . ASP B 1 199 ? -3.879 -3.4 1.533 1 89.31 199 ASP B N 1
ATOM 4527 C CA . ASP B 1 199 ? -3.809 -1.945 1.614 1 89.31 199 ASP B CA 1
ATOM 4528 C C . ASP B 1 199 ? -4.43 -1.437 2.914 1 89.31 199 ASP B C 1
ATOM 4530 O O . ASP B 1 199 ? -5.469 -1.936 3.346 1 89.31 199 ASP B O 1
ATOM 4534 N N . ALA B 1 200 ? -3.773 -0.536 3.527 1 85.56 200 ALA B N 1
ATOM 4535 C CA . ALA B 1 200 ? -4.215 -0.07 4.84 1 85.56 200 ALA B CA 1
ATOM 4536 C C . ALA B 1 200 ? -5.438 0.832 4.719 1 85.56 200 ALA B C 1
ATOM 4538 O O . ALA B 1 200 ? -6.246 0.918 5.645 1 85.56 200 ALA B O 1
ATOM 4539 N N . ASP B 1 201 ? -5.629 1.407 3.533 1 90.75 201 ASP B N 1
ATOM 4540 C CA . ASP B 1 201 ? -6.574 2.518 3.457 1 90.75 201 ASP B CA 1
ATOM 4541 C C . ASP B 1 201 ? -7.832 2.117 2.693 1 90.75 201 ASP B C 1
ATOM 4543 O O . ASP B 1 201 ? -8.906 2.674 2.924 1 90.75 201 ASP B O 1
ATOM 4547 N N . MET B 1 202 ? -7.648 1.185 1.799 1 94.12 202 MET B N 1
ATOM 4548 C CA . MET B 1 202 ? -8.766 0.917 0.898 1 94.12 202 MET B CA 1
ATOM 4549 C C . MET B 1 202 ? -8.711 -0.515 0.374 1 94.12 202 MET B C 1
ATOM 4551 O O . MET B 1 202 ? -7.676 -1.176 0.468 1 94.12 202 MET B O 1
ATOM 4555 N N . ALA B 1 203 ? -9.82 -1.008 -0.105 1 96.31 203 ALA B N 1
ATOM 4556 C CA . ALA B 1 203 ? -9.844 -2.258 -0.859 1 96.31 203 ALA B CA 1
ATOM 4557 C C . ALA B 1 203 ? -9.078 -2.121 -2.172 1 96.31 203 ALA B C 1
ATOM 4559 O O . ALA B 1 203 ? -9.133 -1.076 -2.824 1 96.31 203 ALA B O 1
ATOM 4560 N N . ILE B 1 204 ? -8.32 -3.123 -2.516 1 96.44 204 ILE B N 1
ATOM 4561 C CA . ILE B 1 204 ? -7.621 -3.133 -3.795 1 96.44 204 ILE B CA 1
ATOM 4562 C C . ILE B 1 204 ? -7.773 -4.5 -4.457 1 96.44 204 ILE B C 1
ATOM 4564 O O . ILE B 1 204 ? -8.359 -5.414 -3.877 1 96.44 204 ILE B O 1
ATOM 4568 N N . SER B 1 205 ? -7.266 -4.543 -5.648 1 97.69 205 SER B N 1
ATOM 4569 C CA . SER B 1 205 ? -7.289 -5.762 -6.445 1 97.69 205 SER B CA 1
ATOM 4570 C C . SER B 1 205 ? -6.52 -6.887 -5.758 1 97.69 205 SER B C 1
ATOM 4572 O O . SER B 1 205 ? -5.586 -6.629 -4.992 1 97.69 205 SER B O 1
ATOM 4574 N N . ASN B 1 206 ? -6.953 -8.117 -6.066 1 98.06 206 ASN B N 1
ATOM 4575 C CA . ASN B 1 206 ? -6.277 -9.336 -5.625 1 98.06 206 ASN B CA 1
ATOM 4576 C C . ASN B 1 206 ? -4.84 -9.391 -6.133 1 98.06 206 ASN B C 1
ATOM 4578 O O . ASN B 1 206 ? -3.953 -9.898 -5.441 1 98.06 206 ASN B O 1
ATOM 4582 N N . ASP B 1 207 ? -4.66 -8.891 -7.227 1 98.31 207 ASP B N 1
ATOM 4583 C CA . ASP B 1 207 ? -3.377 -8.969 -7.914 1 98.31 207 ASP B CA 1
ATOM 4584 C C . ASP B 1 207 ? -3.115 -7.703 -8.734 1 98.31 207 ASP B C 1
ATOM 4586 O O . ASP B 1 207 ? -2.943 -7.773 -9.953 1 98.31 207 ASP B O 1
ATOM 4590 N N . PRO B 1 208 ? -2.918 -6.582 -8.039 1 97.69 208 PRO B N 1
ATOM 4591 C CA . PRO B 1 208 ? -2.648 -5.348 -8.781 1 97.69 208 PRO B CA 1
ATOM 4592 C C . PRO B 1 208 ? -1.527 -5.508 -9.805 1 97.69 208 PRO B C 1
ATOM 4594 O O . PRO B 1 208 ? -0.438 -5.977 -9.469 1 97.69 208 PRO B O 1
ATOM 4597 N N . PHE B 1 209 ? -1.811 -5.051 -11.016 1 97.81 209 PHE B N 1
ATOM 4598 C CA . PHE B 1 209 ? -0.929 -5.328 -12.148 1 97.81 209 PHE B CA 1
ATOM 4599 C C . PHE B 1 209 ? 0.476 -4.805 -11.875 1 97.81 209 PHE B C 1
ATOM 4601 O O . PHE B 1 209 ? 1.464 -5.473 -12.195 1 97.81 209 PHE B O 1
ATOM 4608 N N . GLN B 1 210 ? 0.607 -3.662 -11.273 1 95.75 210 GLN B N 1
ATOM 4609 C CA . GLN B 1 210 ? 1.923 -3.105 -10.969 1 95.75 210 GLN B CA 1
ATOM 4610 C C . GLN B 1 210 ? 2.705 -4.012 -10.031 1 95.75 210 GLN B C 1
ATOM 4612 O O . GLN B 1 210 ? 3.922 -4.16 -10.164 1 95.75 210 GLN B O 1
ATOM 4617 N N . ARG B 1 211 ? 2.029 -4.625 -9.047 1 96.88 211 ARG B N 1
ATOM 4618 C CA . ARG B 1 211 ? 2.697 -5.512 -8.094 1 96.88 211 ARG B CA 1
ATOM 4619 C C . ARG B 1 211 ? 3.186 -6.781 -8.781 1 96.88 211 ARG B C 1
ATOM 4621 O O . ARG B 1 211 ? 4.25 -7.309 -8.445 1 96.88 211 ARG B O 1
ATOM 4628 N N . ILE B 1 212 ? 2.416 -7.23 -9.773 1 98.31 212 ILE B N 1
ATOM 4629 C CA . ILE B 1 212 ? 2.846 -8.359 -10.586 1 98.31 212 ILE B CA 1
ATOM 4630 C C . ILE B 1 212 ? 4.164 -8.031 -11.281 1 98.31 212 ILE B C 1
ATOM 4632 O O . ILE B 1 212 ? 5.121 -8.805 -11.211 1 98.31 212 ILE B O 1
ATOM 4636 N N . LYS B 1 213 ? 4.219 -6.871 -11.883 1 97.75 213 LYS B N 1
ATOM 4637 C CA . LYS B 1 213 ? 5.41 -6.453 -12.609 1 97.75 213 LYS B CA 1
ATOM 4638 C C . LYS B 1 213 ? 6.609 -6.32 -11.672 1 97.75 213 LYS B C 1
ATOM 4640 O O . LYS B 1 213 ? 7.707 -6.785 -11.984 1 97.75 213 LYS B O 1
ATOM 4645 N N . ILE B 1 214 ? 6.367 -5.719 -10.508 1 97.19 214 ILE B N 1
ATOM 4646 C CA . ILE B 1 214 ? 7.43 -5.531 -9.531 1 97.19 214 ILE B CA 1
ATOM 4647 C C . ILE B 1 214 ? 7.996 -6.891 -9.109 1 97.19 214 ILE B C 1
ATOM 4649 O O . ILE B 1 214 ? 9.211 -7.066 -9.039 1 97.19 214 ILE B O 1
ATOM 4653 N N . GLY B 1 215 ? 7.094 -7.828 -8.875 1 97.94 215 GLY B N 1
ATOM 4654 C CA . GLY B 1 215 ? 7.531 -9.156 -8.484 1 97.94 215 GLY B CA 1
ATOM 4655 C C . GLY B 1 215 ? 8.383 -9.844 -9.531 1 97.94 215 GLY B C 1
ATOM 4656 O O . GLY B 1 215 ? 9.523 -10.227 -9.258 1 97.94 215 GLY B O 1
ATOM 4657 N N . VAL B 1 216 ? 7.887 -9.906 -10.758 1 98.56 216 VAL B N 1
ATOM 4658 C CA . VAL B 1 216 ? 8.562 -10.586 -11.859 1 98.56 216 VAL B CA 1
ATOM 4659 C C . VAL B 1 216 ? 9.914 -9.922 -12.117 1 98.56 216 VAL B C 1
ATOM 4661 O O . VAL B 1 216 ? 10.938 -10.602 -12.219 1 98.56 216 VAL B O 1
ATOM 4664 N N . GLU B 1 217 ? 9.938 -8.617 -12.148 1 98 217 GLU B N 1
ATOM 4665 C CA . GLU B 1 217 ? 11.164 -7.879 -12.445 1 98 217 GLU B CA 1
ATOM 4666 C C . GLU B 1 217 ? 12.172 -8.008 -11.305 1 98 217 GLU B C 1
ATOM 4668 O O . GLU B 1 217 ? 13.383 -8.008 -11.531 1 98 217 GLU B O 1
ATOM 4673 N N . SER B 1 218 ? 11.664 -8.148 -10.086 1 97.06 218 SER B N 1
ATOM 4674 C CA . SER B 1 218 ? 12.57 -8.336 -8.961 1 97.06 218 SER B CA 1
ATOM 4675 C C . SER B 1 218 ? 13.25 -9.695 -9.023 1 97.06 218 SER B C 1
ATOM 4677 O O . SER B 1 218 ? 14.438 -9.82 -8.711 1 97.06 218 SER B O 1
ATOM 4679 N N . PHE B 1 219 ? 12.508 -10.734 -9.398 1 98 219 PHE B N 1
ATOM 4680 C CA . PHE B 1 219 ? 13.133 -12.039 -9.609 1 98 219 PHE B CA 1
ATOM 4681 C C . PHE B 1 219 ? 14.234 -11.938 -10.664 1 98 219 PHE B C 1
ATOM 4683 O O . PHE B 1 219 ? 15.336 -12.461 -10.477 1 98 219 PHE B O 1
ATOM 4690 N N . GLN B 1 220 ? 13.938 -11.281 -11.75 1 97.75 220 GLN B N 1
ATOM 4691 C CA . GLN B 1 220 ? 14.891 -11.148 -12.844 1 97.75 220 GLN B CA 1
ATOM 4692 C C . GLN B 1 220 ? 16.109 -10.336 -12.414 1 97.75 220 GLN B C 1
ATOM 4694 O O . GLN B 1 220 ? 17.234 -10.688 -12.758 1 97.75 220 GLN B O 1
ATOM 4699 N N . ALA B 1 221 ? 15.867 -9.297 -11.664 1 95.5 221 ALA B N 1
ATOM 4700 C CA . ALA B 1 221 ? 16.953 -8.453 -11.172 1 95.5 221 ALA B CA 1
ATOM 4701 C C . ALA B 1 221 ? 17.875 -9.234 -10.242 1 95.5 221 ALA B C 1
ATOM 4703 O O . ALA B 1 221 ? 19.062 -8.938 -10.133 1 95.5 221 ALA B O 1
ATOM 4704 N N . ASP B 1 222 ? 17.328 -10.281 -9.617 1 95.06 222 ASP B N 1
ATOM 4705 C CA . ASP B 1 222 ? 18.094 -11.133 -8.719 1 95.06 222 ASP B CA 1
ATOM 4706 C C . ASP B 1 222 ? 18.828 -12.234 -9.492 1 95.06 222 ASP B C 1
ATOM 4708 O O . ASP B 1 222 ? 19.422 -13.133 -8.898 1 95.06 222 ASP B O 1
ATOM 4712 N N . GLY B 1 223 ? 18.719 -12.219 -10.781 1 96.38 223 GLY B N 1
ATOM 4713 C CA . GLY B 1 223 ? 19.484 -13.109 -11.625 1 96.38 223 GLY B CA 1
ATOM 4714 C C . GLY B 1 223 ? 18.719 -14.344 -12.055 1 96.38 223 GLY B C 1
ATOM 4715 O O . GLY B 1 223 ? 19.297 -15.297 -12.578 1 96.38 223 GLY B O 1
ATOM 4716 N N . ILE B 1 224 ? 17.453 -14.391 -11.875 1 98.31 224 ILE B N 1
ATOM 4717 C CA . ILE B 1 224 ? 16.641 -15.516 -12.312 1 98.31 224 ILE B CA 1
ATOM 4718 C C . ILE B 1 224 ? 16.062 -15.234 -13.695 1 98.31 224 ILE B C 1
ATOM 4720 O O . ILE B 1 224 ? 15.305 -14.281 -13.883 1 98.31 224 ILE B O 1
ATOM 4724 N N . PRO B 1 225 ? 16.391 -16.031 -14.672 1 98.12 225 PRO B N 1
ATOM 4725 C CA . PRO B 1 225 ? 15.961 -15.711 -16.031 1 98.12 225 PRO B CA 1
ATOM 4726 C C . PRO B 1 225 ? 14.453 -15.867 -16.234 1 98.12 225 PRO B C 1
ATOM 4728 O O . PRO B 1 225 ? 13.812 -16.641 -15.508 1 98.12 225 PRO B O 1
ATOM 4731 N N . ALA B 1 226 ? 13.867 -15.18 -17.203 1 98.44 226 ALA B N 1
ATOM 4732 C CA . ALA B 1 226 ? 12.438 -15.148 -17.5 1 98.44 226 ALA B CA 1
ATOM 4733 C C . ALA B 1 226 ? 11.898 -16.547 -17.766 1 98.44 226 ALA B C 1
ATOM 4735 O O . ALA B 1 226 ? 10.773 -16.875 -17.375 1 98.44 226 ALA B O 1
ATOM 4736 N N . ASN B 1 227 ? 12.672 -17.406 -18.391 1 98.19 227 ASN B N 1
ATOM 4737 C CA . ASN B 1 227 ? 12.219 -18.734 -18.781 1 98.19 227 ASN B CA 1
ATOM 4738 C C . ASN B 1 227 ? 12.156 -19.688 -17.594 1 98.19 227 ASN B C 1
ATOM 4740 O O . ASN B 1 227 ? 11.922 -20.875 -17.75 1 98.19 227 ASN B O 1
ATOM 4744 N N . LYS B 1 228 ? 12.398 -19.141 -16.359 1 98.69 228 LYS B N 1
ATOM 4745 C CA . LYS B 1 228 ? 12.25 -19.906 -15.125 1 98.69 228 LYS B CA 1
ATOM 4746 C C . LYS B 1 228 ? 11.016 -19.453 -14.352 1 98.69 228 LYS B C 1
ATOM 4748 O O . LYS B 1 228 ? 10.773 -19.938 -13.234 1 98.69 228 LYS B O 1
ATOM 4753 N N . LEU B 1 229 ? 10.234 -18.547 -14.898 1 98.94 229 LEU B N 1
ATOM 4754 C CA . LEU B 1 229 ? 9.172 -17.922 -14.125 1 98.94 229 LEU B CA 1
ATOM 4755 C C . LEU B 1 229 ? 7.809 -18.219 -14.742 1 98.94 229 LEU B C 1
ATOM 4757 O O . LEU B 1 229 ? 7.609 -18.016 -15.938 1 98.94 229 LEU B O 1
ATOM 4761 N N . VAL B 1 230 ? 6.883 -18.719 -13.969 1 98.94 230 VAL B N 1
ATOM 4762 C CA . VAL B 1 230 ? 5.5 -18.984 -14.359 1 98.94 230 VAL B CA 1
ATOM 4763 C C . VAL B 1 230 ? 4.547 -18.281 -13.383 1 98.94 230 VAL B C 1
ATOM 4765 O O . VAL B 1 230 ? 4.23 -18.828 -12.328 1 98.94 230 VAL B O 1
ATOM 4768 N N . PRO B 1 231 ? 4.078 -17.078 -13.719 1 98.94 231 PRO B N 1
ATOM 4769 C CA . PRO B 1 231 ? 3.092 -16.422 -12.852 1 98.94 231 PRO B CA 1
ATOM 4770 C C . PRO B 1 231 ? 1.75 -17.156 -12.836 1 98.94 231 PRO B C 1
ATOM 4772 O O . PRO B 1 231 ? 1.278 -17.609 -13.883 1 98.94 231 PRO B O 1
ATOM 4775 N N . ALA B 1 232 ? 1.205 -17.312 -11.656 1 98.94 232 ALA B N 1
ATOM 4776 C CA . ALA B 1 232 ? -0.138 -17.859 -11.469 1 98.94 232 ALA B CA 1
ATOM 4777 C C . ALA B 1 232 ? -1.135 -16.75 -11.125 1 98.94 232 ALA B C 1
ATOM 4779 O O . ALA B 1 232 ? -0.966 -16.047 -10.125 1 98.94 232 ALA B O 1
ATOM 4780 N N . PHE B 1 233 ? -2.139 -16.625 -11.945 1 98.88 233 PHE B N 1
ATOM 4781 C CA . PHE B 1 233 ? -3.125 -15.57 -11.758 1 98.88 233 PHE B CA 1
ATOM 4782 C C . PHE B 1 233 ? -4.391 -16.125 -11.117 1 98.88 233 PHE B C 1
ATOM 4784 O O . PHE B 1 233 ? -4.762 -17.281 -11.344 1 98.88 233 PHE B O 1
ATOM 4791 N N . PRO B 1 234 ? -5.074 -15.336 -10.336 1 98.81 234 PRO B N 1
ATOM 4792 C CA . PRO B 1 234 ? -6.242 -15.836 -9.609 1 98.81 234 PRO B CA 1
ATOM 4793 C C . PRO B 1 234 ? -7.492 -15.906 -10.484 1 98.81 234 PRO B C 1
ATOM 4795 O O . PRO B 1 234 ? -7.77 -14.977 -11.25 1 98.81 234 PRO B O 1
ATOM 4798 N N . TRP B 1 235 ? -8.195 -16.969 -10.414 1 98.81 235 TRP B N 1
ATOM 4799 C CA . TRP B 1 235 ? -9.539 -17.062 -10.969 1 98.81 235 TRP B CA 1
ATOM 4800 C C . TRP B 1 235 ? -10.594 -16.891 -9.883 1 98.81 235 TRP B C 1
ATOM 4802 O O . TRP B 1 235 ? -11.641 -17.547 -9.914 1 98.81 235 TRP B O 1
ATOM 4812 N N . TYR B 1 236 ? -10.25 -16.125 -8.883 1 98.75 236 TYR B N 1
ATOM 4813 C CA . TYR B 1 236 ? -11.102 -15.68 -7.777 1 98.75 236 TYR B CA 1
ATOM 4814 C C . TYR B 1 236 ? -10.797 -14.234 -7.402 1 98.75 236 TYR B C 1
ATOM 4816 O O . TYR B 1 236 ? -9.828 -13.656 -7.891 1 98.75 236 TYR B O 1
ATOM 4824 N N . GLY B 1 237 ? -11.727 -13.68 -6.711 1 98.69 237 GLY B N 1
ATOM 4825 C CA . GLY B 1 237 ? -11.586 -12.32 -6.215 1 98.69 237 GLY B CA 1
ATOM 4826 C C . GLY B 1 237 ? -11.789 -12.203 -4.715 1 98.69 237 GLY B C 1
ATOM 4827 O O . GLY B 1 237 ? -11.797 -13.211 -4.008 1 98.69 237 GLY B O 1
ATOM 4828 N N . TYR B 1 238 ? -11.844 -10.938 -4.254 1 98.69 238 TYR B N 1
ATOM 4829 C CA . TYR B 1 238 ? -12.062 -10.68 -2.836 1 98.69 238 TYR B CA 1
ATOM 4830 C C . TYR B 1 238 ? -13.258 -9.758 -2.625 1 98.69 238 TYR B C 1
ATOM 4832 O O . TYR B 1 238 ? -13.445 -8.789 -3.367 1 98.69 238 TYR B O 1
ATOM 4840 N N . ASP B 1 239 ? -14.078 -10.086 -1.673 1 98.38 239 ASP B N 1
ATOM 4841 C CA . ASP B 1 239 ? -15.203 -9.281 -1.196 1 98.38 239 ASP B CA 1
ATOM 4842 C C . ASP B 1 239 ? -14.828 -8.516 0.07 1 98.38 239 ASP B C 1
ATOM 4844 O O . ASP B 1 239 ? -14.562 -9.117 1.112 1 98.38 239 ASP B O 1
ATOM 4848 N N . TYR B 1 240 ? -14.836 -7.184 -0.045 1 97.31 240 TYR B N 1
ATOM 4849 C CA . TYR B 1 240 ? -14.461 -6.316 1.068 1 97.31 240 TYR B CA 1
ATOM 4850 C C . TYR B 1 240 ? -15.695 -5.676 1.694 1 97.31 240 TYR B C 1
ATOM 4852 O O . TYR B 1 240 ? -16.578 -5.191 0.983 1 97.31 240 TYR B O 1
ATOM 4860 N N . GLU B 1 241 ? -15.773 -5.734 3.012 1 95.88 241 GLU B N 1
ATOM 4861 C CA . GLU B 1 241 ? -16.656 -4.801 3.707 1 95.88 241 GLU B CA 1
ATOM 4862 C C . GLU B 1 241 ? -16.031 -3.418 3.82 1 95.88 241 GLU B C 1
ATOM 4864 O O . GLU B 1 241 ? -14.859 -3.295 4.195 1 95.88 241 GLU B O 1
ATOM 4869 N N . CYS B 1 242 ? -16.719 -2.398 3.449 1 95.25 242 CYS B N 1
ATOM 4870 C CA . CYS B 1 242 ? -16.219 -1.026 3.486 1 95.25 242 CYS B CA 1
ATOM 4871 C C . CYS B 1 242 ? -16.75 -0.293 4.719 1 95.25 242 CYS B C 1
ATOM 4873 O O . CYS B 1 242 ? -17.875 -0.505 5.137 1 95.25 242 CYS B O 1
ATOM 4875 N N . THR B 1 243 ? -15.906 0.578 5.324 1 93.62 243 THR B N 1
ATOM 4876 C CA . THR B 1 243 ? -16.469 1.512 6.297 1 93.62 243 THR B CA 1
ATOM 4877 C C . THR B 1 243 ? -17.344 2.549 5.605 1 93.62 243 THR B C 1
ATOM 4879 O O . THR B 1 243 ? -18.422 2.898 6.113 1 93.62 243 THR B O 1
ATOM 4882 N N . HIS B 1 244 ? -16.859 3.07 4.504 1 94.56 244 HIS B N 1
ATOM 4883 C CA . HIS B 1 244 ? -17.578 3.98 3.611 1 94.56 244 HIS B CA 1
ATOM 4884 C C . HIS B 1 244 ? -17.203 3.725 2.154 1 94.56 244 HIS B C 1
ATOM 4886 O O . HIS B 1 244 ? -16.109 3.258 1.861 1 94.56 244 HIS B O 1
ATOM 4892 N N . VAL B 1 245 ? -18.141 3.926 1.3 1 96.94 245 VAL B N 1
ATOM 4893 C CA . VAL B 1 245 ? -17.797 4.086 -0.107 1 96.94 245 VAL B CA 1
ATOM 4894 C C . VAL B 1 245 ? -17.609 5.57 -0.426 1 96.94 245 VAL B C 1
ATOM 4896 O O . VAL B 1 245 ? -18.562 6.34 -0.397 1 96.94 245 VAL B O 1
ATOM 4899 N N . LEU B 1 246 ? -16.375 5.977 -0.659 1 97.19 246 LEU B N 1
ATOM 4900 C CA . LEU B 1 246 ? -16.031 7.379 -0.881 1 97.19 246 LEU B CA 1
ATOM 4901 C C . LEU B 1 246 ? -16.234 7.758 -2.346 1 97.19 246 LEU B C 1
ATOM 4903 O O . LEU B 1 246 ? -16.781 6.984 -3.125 1 97.19 246 LEU B O 1
ATOM 4907 N N . LYS B 1 247 ? -15.945 9.016 -2.689 1 94.56 247 LYS B N 1
ATOM 4908 C CA . LYS B 1 247 ? -15.992 9.461 -4.078 1 94.56 247 LYS B CA 1
ATOM 4909 C C . LYS B 1 247 ? -15.172 8.539 -4.98 1 94.56 247 LYS B C 1
ATOM 4911 O O . LYS B 1 247 ? -14.211 7.918 -4.527 1 94.56 247 LYS B O 1
ATOM 4916 N N . ASP B 1 248 ? -15.609 8.336 -6.285 1 93.19 248 ASP B N 1
ATOM 4917 C CA . ASP B 1 248 ? -14.945 7.535 -7.312 1 93.19 248 ASP B CA 1
ATOM 4918 C C . ASP B 1 248 ? -14.961 6.055 -6.941 1 93.19 248 ASP B C 1
ATOM 4920 O O . ASP B 1 248 ? -14.023 5.32 -7.27 1 93.19 248 ASP B O 1
ATOM 4924 N N . ASP B 1 249 ? -15.938 5.66 -6.086 1 95.88 249 ASP B N 1
ATOM 4925 C CA . ASP B 1 249 ? -16.219 4.273 -5.73 1 95.88 249 ASP B CA 1
ATOM 4926 C C . ASP B 1 249 ? -15.07 3.66 -4.941 1 95.88 249 ASP B C 1
ATOM 4928 O O . ASP B 1 249 ? -14.742 2.486 -5.121 1 95.88 249 ASP B O 1
ATOM 4932 N N . ILE B 1 250 ? -14.406 4.488 -4.121 1 96.56 250 ILE B N 1
ATOM 4933 C CA . ILE B 1 250 ? -13.328 3.98 -3.277 1 96.56 250 ILE B CA 1
ATOM 4934 C C . ILE B 1 250 ? -13.914 3.324 -2.029 1 96.56 250 ILE B C 1
ATOM 4936 O O . ILE B 1 250 ? -14.578 3.984 -1.228 1 96.56 250 ILE B O 1
ATOM 4940 N N . CYS B 1 251 ? -13.734 2.047 -1.862 1 96.94 251 CYS B N 1
ATOM 4941 C CA . CYS B 1 251 ? -14.086 1.343 -0.633 1 96.94 251 CYS B CA 1
ATOM 4942 C C . CYS B 1 251 ? -13.062 1.615 0.462 1 96.94 251 CYS B C 1
ATOM 4944 O O . CYS B 1 251 ? -11.969 1.042 0.454 1 96.94 251 CYS B O 1
ATOM 4946 N N . SER B 1 252 ? -13.422 2.475 1.397 1 94.94 252 SER B N 1
ATOM 4947 C CA . SER B 1 252 ? -12.523 2.859 2.486 1 94.94 252 SER B CA 1
ATOM 4948 C C . SER B 1 252 ? -12.461 1.777 3.559 1 94.94 252 SER B C 1
ATOM 4950 O O . SER B 1 252 ? -13.484 1.19 3.918 1 94.94 252 SER B O 1
ATOM 4952 N N . LYS B 1 253 ? -11.25 1.612 3.992 1 91.44 253 LYS B N 1
ATOM 4953 C CA . LYS B 1 253 ? -11.039 0.729 5.137 1 91.44 253 LYS B CA 1
ATOM 4954 C C . LYS B 1 253 ? -10.688 1.526 6.387 1 91.44 253 LYS B C 1
ATOM 4956 O O . LYS B 1 253 ? -10.438 0.948 7.449 1 91.44 253 LYS B O 1
ATOM 4961 N N . ILE B 1 254 ? -10.711 2.871 6.191 1 89.31 254 ILE B N 1
ATOM 4962 C CA . ILE B 1 254 ? -10.406 3.768 7.301 1 89.31 254 ILE B CA 1
ATOM 4963 C C . ILE B 1 254 ? -11.5 3.662 8.359 1 89.31 254 ILE B C 1
ATOM 4965 O O . ILE B 1 254 ? -12.695 3.699 8.047 1 89.31 254 ILE B O 1
ATOM 4969 N N . GLY B 1 255 ? -11.148 3.586 9.656 1 79.88 255 GLY B N 1
ATOM 4970 C CA . GLY B 1 255 ? -12.125 3.539 10.734 1 79.88 255 GLY B CA 1
ATOM 4971 C C . GLY B 1 255 ? -12.203 2.184 11.414 1 79.88 255 GLY B C 1
ATOM 4972 O O . GLY B 1 255 ? -12.648 2.078 12.555 1 79.88 255 GLY B O 1
ATOM 4973 N N . TYR B 1 256 ? -11.891 1.166 10.562 1 69.5 256 TYR B N 1
ATOM 4974 C CA . TYR B 1 256 ? -11.844 -0.135 11.219 1 69.5 256 TYR B CA 1
ATOM 4975 C C . TYR B 1 256 ? -10.68 -0.206 12.203 1 69.5 256 TYR B C 1
ATOM 4977 O O . TYR B 1 256 ? -9.633 0.403 11.984 1 69.5 256 TYR B O 1
ATOM 4985 N N . GLN B 1 257 ? -11.07 -0.428 13.445 1 58.5 257 GLN B N 1
ATOM 4986 C CA . GLN B 1 257 ? -9.906 -0.685 14.289 1 58.5 257 GLN B CA 1
ATOM 4987 C C . GLN B 1 257 ? -9.062 -1.824 13.727 1 58.5 257 GLN B C 1
ATOM 4989 O O . GLN B 1 257 ? -9.594 -2.771 13.148 1 58.5 257 GLN B O 1
ATOM 4994 N N . ARG B 1 258 ? -7.793 -1.483 13.484 1 53.5 258 ARG B N 1
ATOM 4995 C CA . ARG B 1 258 ? -6.859 -2.41 12.852 1 53.5 258 ARG B CA 1
ATOM 4996 C C . ARG B 1 258 ? -7.18 -3.854 13.227 1 53.5 258 ARG B C 1
ATOM 4998 O O . ARG B 1 258 ? -7.262 -4.727 12.359 1 53.5 258 ARG B O 1
ATOM 5005 N N . TYR B 1 259 ? -7.426 -4.109 14.555 1 52.84 259 TYR B N 1
ATOM 5006 C CA . TYR B 1 259 ? -7.566 -5.488 15.008 1 52.84 259 TYR B CA 1
ATOM 5007 C C . TYR B 1 259 ? -8.977 -6 14.758 1 52.84 259 TYR B C 1
ATOM 5009 O O . TYR B 1 259 ? -9.227 -7.207 14.812 1 52.84 259 TYR B O 1
ATOM 5017 N N . ASN B 1 260 ? -9.844 -4.984 14.273 1 64.88 260 ASN B N 1
ATOM 5018 C CA . ASN B 1 260 ? -11.219 -5.457 14.148 1 64.88 260 ASN B CA 1
ATOM 5019 C C . ASN B 1 260 ? -11.734 -5.32 12.719 1 64.88 260 ASN B C 1
ATOM 5021 O O . ASN B 1 260 ? -12.938 -5.434 12.469 1 64.88 260 ASN B O 1
ATOM 5025 N N . ALA B 1 261 ? -10.703 -5.004 11.875 1 72.31 261 ALA B N 1
ATOM 5026 C CA . ALA B 1 261 ? -11.18 -4.898 10.5 1 72.31 261 ALA B CA 1
ATOM 5027 C C . ALA B 1 261 ? -11.57 -6.27 9.953 1 72.31 261 ALA B C 1
ATOM 5029 O O . ALA B 1 261 ? -10.812 -7.234 10.086 1 72.31 261 ALA B O 1
ATOM 5030 N N . PRO B 1 262 ? -12.75 -6.352 9.391 1 81.25 262 PRO B N 1
ATOM 5031 C CA . PRO B 1 262 ? -13.133 -7.633 8.797 1 81.25 262 PRO B CA 1
ATOM 5032 C C . PRO B 1 262 ? -12.203 -8.047 7.652 1 81.25 262 PRO B C 1
ATOM 5034 O O . PRO B 1 262 ? -11.859 -7.223 6.805 1 81.25 262 PRO B O 1
ATOM 5037 N N . SER B 1 263 ? -11.75 -9.281 7.746 1 87.31 263 SER B N 1
ATOM 5038 C CA . SER B 1 263 ? -10.977 -9.82 6.633 1 87.31 263 SER B CA 1
ATOM 5039 C C . SER B 1 263 ? -11.844 -9.969 5.383 1 87.31 263 SER B C 1
ATOM 5041 O O . SER B 1 263 ? -13 -10.375 5.473 1 87.31 263 SER B O 1
ATOM 5043 N N . PRO B 1 264 ? -11.211 -9.547 4.293 1 93.25 264 PRO B N 1
ATOM 5044 C CA . PRO B 1 264 ? -11.969 -9.797 3.066 1 93.25 264 PRO B CA 1
ATOM 5045 C C . PRO B 1 264 ? -12.172 -11.289 2.795 1 93.25 264 PRO B C 1
ATOM 5047 O O . PRO B 1 264 ? -11.391 -12.117 3.271 1 93.25 264 PRO B O 1
ATOM 5050 N N . THR B 1 265 ? -13.195 -11.617 2.07 1 96.5 265 THR B N 1
ATOM 5051 C CA . THR B 1 265 ? -13.547 -13 1.772 1 96.5 265 THR B CA 1
ATOM 5052 C C . THR B 1 265 ? -13.203 -13.344 0.326 1 96.5 265 THR B C 1
ATOM 5054 O O . THR B 1 265 ? -13.516 -12.586 -0.591 1 96.5 265 THR B O 1
ATOM 5057 N N . GLN B 1 266 ? -12.555 -14.492 0.182 1 97.75 266 GLN B N 1
ATOM 5058 C CA . GLN B 1 266 ? -12.281 -14.992 -1.162 1 97.75 266 GLN B CA 1
ATOM 5059 C C . GLN B 1 266 ? -13.562 -15.484 -1.829 1 97.75 266 GLN B C 1
ATOM 5061 O O . GLN B 1 266 ? -14.383 -16.156 -1.194 1 97.75 266 GLN B O 1
ATOM 5066 N N . VAL B 1 267 ? -13.758 -15.086 -3.098 1 98.56 267 VAL B N 1
ATOM 5067 C CA . VAL B 1 267 ? -14.922 -15.523 -3.863 1 98.56 267 VAL B CA 1
ATOM 5068 C C . VAL B 1 267 ? -14.484 -15.992 -5.246 1 98.56 267 VAL B C 1
ATOM 5070 O O . VAL B 1 267 ? -13.836 -15.25 -5.988 1 98.56 267 VAL B O 1
ATOM 5073 N N . CYS B 1 268 ? -14.836 -17.25 -5.613 1 98.56 268 CYS B N 1
ATOM 5074 C CA . CYS B 1 268 ? -14.523 -17.797 -6.93 1 98.56 268 CYS B CA 1
ATOM 5075 C C . CYS B 1 268 ? -15.188 -16.969 -8.031 1 98.56 268 CYS B C 1
ATOM 5077 O O . CYS B 1 268 ? -16.266 -16.391 -7.82 1 98.56 268 CYS B O 1
ATOM 5079 N N . TYR B 1 269 ? -14.609 -16.953 -9.25 1 98.69 269 TYR B N 1
ATOM 5080 C CA . TYR B 1 269 ? -15.156 -16.25 -10.406 1 98.69 269 TYR B CA 1
ATOM 5081 C C . TYR B 1 269 ? -16.594 -16.672 -10.672 1 98.69 269 TYR B C 1
ATOM 5083 O O . TYR B 1 269 ? -17.438 -15.844 -11.031 1 98.69 269 TYR B O 1
ATOM 5091 N N . SER B 1 270 ? -16.922 -17.953 -10.453 1 98.38 270 SER B N 1
ATOM 5092 C CA . SER B 1 270 ? -18.281 -18.422 -10.648 1 98.38 270 SER B CA 1
ATOM 5093 C C . SER B 1 270 ? -19.266 -17.719 -9.719 1 98.38 270 SER B C 1
ATOM 5095 O O . SER B 1 270 ? -20.359 -17.328 -10.133 1 98.38 270 SER B O 1
ATOM 5097 N N . GLY B 1 271 ? -18.828 -17.547 -8.445 1 98.25 271 GLY B N 1
ATOM 5098 C CA . GLY B 1 271 ? -19.656 -16.828 -7.5 1 98.25 271 GLY B CA 1
ATOM 5099 C C . GLY B 1 271 ? -19.797 -15.352 -7.84 1 98.25 271 GLY B C 1
ATOM 5100 O O . GLY B 1 271 ? -20.859 -14.766 -7.656 1 98.25 271 GLY B O 1
ATOM 5101 N N . ILE B 1 272 ? -18.766 -14.75 -8.336 1 98.62 272 ILE B N 1
ATOM 5102 C CA . ILE B 1 272 ? -18.75 -13.336 -8.695 1 98.62 272 ILE B CA 1
ATOM 5103 C C . ILE B 1 272 ? -19.703 -13.086 -9.852 1 98.62 272 ILE B C 1
ATOM 5105 O O . ILE B 1 272 ? -20.531 -12.172 -9.797 1 98.62 272 ILE B O 1
ATOM 5109 N N . THR B 1 273 ? -19.656 -13.93 -10.898 1 97.88 273 THR B N 1
ATOM 5110 C CA . THR B 1 273 ? -20.516 -13.734 -12.07 1 97.88 273 THR B CA 1
ATOM 5111 C C . THR B 1 273 ? -21.969 -14.008 -11.727 1 97.88 273 THR B C 1
ATOM 5113 O O . THR B 1 273 ? -22.875 -13.359 -12.258 1 97.88 273 THR B O 1
ATOM 5116 N N . GLN B 1 274 ? -22.219 -14.953 -10.852 1 97.81 274 GLN B N 1
ATOM 5117 C CA . GLN B 1 274 ? -23.594 -15.18 -10.391 1 97.81 274 GLN B CA 1
ATOM 5118 C C . GLN B 1 274 ? -24.125 -13.953 -9.656 1 97.81 274 GLN B C 1
ATOM 5120 O O . GLN B 1 274 ? -25.281 -13.555 -9.883 1 97.81 274 GLN B O 1
ATOM 5125 N N . MET B 1 275 ? -23.375 -13.391 -8.797 1 97.62 275 MET B N 1
ATOM 5126 C CA . MET B 1 275 ? -23.812 -12.203 -8.062 1 97.62 275 MET B CA 1
ATOM 5127 C C . MET B 1 275 ? -24.078 -11.039 -9 1 97.62 275 MET B C 1
ATOM 5129 O O . MET B 1 275 ? -25.078 -10.32 -8.844 1 97.62 275 MET B O 1
ATOM 5133 N N . LEU B 1 276 ? -23.172 -10.82 -9.961 1 98.06 276 LEU B N 1
ATOM 5134 C CA . LEU B 1 276 ? -23.359 -9.766 -10.945 1 98.06 276 LEU B CA 1
ATOM 5135 C C . LEU B 1 276 ? -24.672 -9.953 -11.703 1 98.06 276 LEU B C 1
ATOM 5137 O O . LEU B 1 276 ? -25.391 -8.984 -11.961 1 98.06 276 LEU B O 1
ATOM 5141 N N . LYS B 1 277 ? -24.953 -11.211 -12.039 1 96.81 277 LYS B N 1
ATOM 5142 C CA . LYS B 1 277 ? -26.219 -11.531 -12.703 1 96.81 277 LYS B CA 1
ATOM 5143 C C . LYS B 1 277 ? -27.406 -11.211 -11.812 1 96.81 277 LYS B C 1
ATOM 5145 O O . LYS B 1 277 ? -28.375 -10.57 -12.242 1 96.81 277 LYS B O 1
ATOM 5150 N N . ASP B 1 278 ? -27.344 -11.609 -10.578 1 96.69 278 ASP B N 1
ATOM 5151 C CA . ASP B 1 278 ? -28.422 -11.383 -9.625 1 96.69 278 ASP B CA 1
ATOM 5152 C C . ASP B 1 278 ? -28.656 -9.891 -9.398 1 96.69 278 ASP B C 1
ATOM 5154 O O . ASP B 1 278 ? -29.797 -9.461 -9.242 1 96.69 278 ASP B O 1
ATOM 5158 N N . LEU B 1 279 ? -27.625 -9.133 -9.406 1 96.88 279 LEU B N 1
ATOM 5159 C CA . LEU B 1 279 ? -27.719 -7.699 -9.125 1 96.88 279 LEU B CA 1
ATOM 5160 C C . LEU B 1 279 ? -27.969 -6.91 -10.406 1 96.88 279 LEU B C 1
ATOM 5162 O O . LEU B 1 279 ? -28.156 -5.691 -10.359 1 96.88 279 LEU B O 1
ATOM 5166 N N . LYS B 1 280 ? -27.969 -7.539 -11.555 1 97.06 280 LYS B N 1
ATOM 5167 C CA . LYS B 1 280 ? -28.125 -6.898 -12.859 1 97.06 280 LYS B CA 1
ATOM 5168 C C . LYS B 1 280 ? -27.109 -5.781 -13.055 1 97.06 280 LYS B C 1
ATOM 5170 O O . LYS B 1 280 ? -27.469 -4.668 -13.438 1 97.06 280 LYS B O 1
ATOM 5175 N N . MET B 1 281 ? -25.797 -6.156 -12.719 1 97.38 281 MET B N 1
ATOM 5176 C CA . MET B 1 281 ? -24.688 -5.219 -12.828 1 97.38 281 MET B CA 1
ATOM 5177 C C . MET B 1 281 ? -23.562 -5.789 -13.695 1 97.38 281 MET B C 1
ATOM 5179 O O . MET B 1 281 ? -23.562 -6.98 -14.008 1 97.38 281 MET B O 1
ATOM 5183 N N . VAL B 1 282 ? -22.766 -4.922 -14.125 1 96.75 282 VAL B N 1
ATOM 5184 C CA . VAL B 1 282 ? -21.5 -5.297 -14.766 1 96.75 282 VAL B CA 1
ATOM 5185 C C . VAL B 1 282 ? -20.328 -4.719 -13.984 1 96.75 282 VAL B C 1
ATOM 5187 O O . VAL B 1 282 ? -20.453 -3.666 -13.352 1 96.75 282 VAL B O 1
ATOM 5190 N N . GLY B 1 283 ? -19.25 -5.391 -14.016 1 97.94 283 GLY B N 1
ATOM 5191 C CA . GLY B 1 283 ? -18.078 -4.898 -13.328 1 97.94 283 GLY B CA 1
ATOM 5192 C C . GLY B 1 283 ? -17.5 -3.635 -13.938 1 97.94 283 GLY B C 1
ATOM 5193 O O . GLY B 1 283 ? -17.578 -3.438 -15.156 1 97.94 283 GLY B O 1
ATOM 5194 N N . THR B 1 284 ? -16.922 -2.809 -13.094 1 98.38 284 THR B N 1
ATOM 5195 C CA . THR B 1 284 ? -16.25 -1.589 -13.523 1 98.38 284 THR B CA 1
ATOM 5196 C C . THR B 1 284 ? -14.742 -1.795 -13.578 1 98.38 284 THR B C 1
ATOM 5198 O O . THR B 1 284 ? -14.156 -2.348 -12.648 1 98.38 284 THR B O 1
ATOM 5201 N N . LEU B 1 285 ? -14.148 -1.369 -14.734 1 98.5 285 LEU B N 1
ATOM 5202 C CA . LEU B 1 285 ? -12.703 -1.505 -14.898 1 98.5 285 LEU B CA 1
ATOM 5203 C C . LEU B 1 285 ? -11.969 -0.409 -14.133 1 98.5 285 LEU B C 1
ATOM 5205 O O . LEU B 1 285 ? -12.297 0.771 -14.258 1 98.5 285 LEU B O 1
ATOM 5209 N N . ASN B 1 286 ? -11.102 -0.746 -13.281 1 97.62 286 ASN B N 1
ATOM 5210 C CA . ASN B 1 286 ? -10.125 0.168 -12.695 1 97.62 286 ASN B CA 1
ATOM 5211 C C . ASN B 1 286 ? -8.789 0.121 -13.43 1 97.62 286 ASN B C 1
ATOM 5213 O O . ASN B 1 286 ? -8.117 -0.908 -13.43 1 97.62 286 ASN B O 1
ATOM 5217 N N . SER B 1 287 ? -8.336 1.228 -13.922 1 95.12 287 SER B N 1
ATOM 5218 C CA . SER B 1 287 ? -7.16 1.249 -14.789 1 95.12 287 SER B CA 1
ATOM 5219 C C . SER B 1 287 ? -5.871 1.219 -13.977 1 95.12 287 SER B C 1
ATOM 5221 O O . SER B 1 287 ? -4.812 0.847 -14.492 1 95.12 287 SER B O 1
ATOM 5223 N N . THR B 1 288 ? -5.934 1.595 -12.75 1 93.25 288 THR B N 1
ATOM 5224 C CA . THR B 1 288 ? -4.738 1.613 -11.914 1 93.25 288 THR B CA 1
ATOM 5225 C C . THR B 1 288 ? -4.289 0.193 -11.578 1 93.25 288 THR B C 1
ATOM 5227 O O . THR B 1 288 ? -3.113 -0.146 -11.742 1 93.25 288 THR B O 1
ATOM 5230 N N . PHE B 1 289 ? -5.281 -0.598 -11.148 1 97.12 289 PHE B N 1
ATOM 5231 C CA . PHE B 1 289 ? -4.941 -1.955 -10.734 1 97.12 289 PHE B CA 1
ATOM 5232 C C . PHE B 1 289 ? -5.117 -2.932 -11.898 1 97.12 289 PHE B C 1
ATOM 5234 O O . PHE B 1 289 ? -4.656 -4.074 -11.828 1 97.12 289 PHE B O 1
ATOM 5241 N N . VAL B 1 290 ? -5.781 -2.52 -12.977 1 98.19 290 VAL B N 1
ATOM 5242 C CA . VAL B 1 290 ? -6.113 -3.332 -14.148 1 98.19 290 VAL B CA 1
ATOM 5243 C C . VAL B 1 290 ? -6.938 -4.543 -13.711 1 98.19 290 VAL B C 1
ATOM 5245 O O . VAL B 1 290 ? -6.594 -5.684 -14.031 1 98.19 290 VAL B O 1
ATOM 5248 N N . SER B 1 291 ? -7.938 -4.285 -12.945 1 98.75 291 SER B N 1
ATOM 5249 C CA . SER B 1 291 ? -8.922 -5.246 -12.453 1 98.75 291 SER B CA 1
ATOM 5250 C C . SER B 1 291 ? -10.328 -4.648 -12.453 1 98.75 291 SER B C 1
ATOM 5252 O O . SER B 1 291 ? -10.492 -3.451 -12.68 1 98.75 291 SER B O 1
ATOM 5254 N N . LYS B 1 292 ? -11.281 -5.438 -12.289 1 98.75 292 LYS B N 1
ATOM 5255 C CA . LYS B 1 292 ? -12.672 -4.98 -12.203 1 98.75 292 LYS B CA 1
ATOM 5256 C C . LYS B 1 292 ? -13.18 -5.016 -10.766 1 98.75 292 LYS B C 1
ATOM 5258 O O . LYS B 1 292 ? -12.633 -5.742 -9.93 1 98.75 292 LYS B O 1
ATOM 5263 N N . PHE B 1 293 ? -14.148 -4.176 -10.523 1 98.81 293 PHE B N 1
ATOM 5264 C CA . PHE B 1 293 ? -14.812 -4.203 -9.227 1 98.81 293 PHE B CA 1
ATOM 5265 C C . PHE B 1 293 ? -16.297 -3.859 -9.367 1 98.81 293 PHE B C 1
ATOM 5267 O O . PHE B 1 293 ? -16.734 -3.402 -10.43 1 98.81 293 PHE B O 1
ATOM 5274 N N . TYR B 1 294 ? -17.094 -4.152 -8.398 1 98.69 294 TYR B N 1
ATOM 5275 C CA . TYR B 1 294 ? -18.469 -3.676 -8.258 1 98.69 294 TYR B CA 1
ATOM 5276 C C . TYR B 1 294 ? -18.828 -3.498 -6.785 1 98.69 294 TYR B C 1
ATOM 5278 O O . TYR B 1 294 ? -18.25 -4.141 -5.914 1 98.69 294 TYR B O 1
ATOM 5286 N N . ASP B 1 295 ? -19.766 -2.609 -6.574 1 98.06 295 ASP B N 1
ATOM 5287 C CA . ASP B 1 295 ? -20.25 -2.316 -5.227 1 98.06 295 ASP B CA 1
ATOM 5288 C C . ASP B 1 295 ? -21.609 -2.963 -4.98 1 98.06 295 ASP B C 1
ATOM 5290 O O . ASP B 1 295 ? -22.391 -3.16 -5.918 1 98.06 295 ASP B O 1
ATOM 5294 N N . TYR B 1 296 ? -21.844 -3.346 -3.771 1 98.19 296 TYR B N 1
ATOM 5295 C CA . TYR B 1 296 ? -23.188 -3.727 -3.35 1 98.19 296 TYR B CA 1
ATOM 5296 C C . TYR B 1 296 ? -23.375 -3.512 -1.853 1 98.19 296 TYR B C 1
ATOM 5298 O O . TYR B 1 296 ? -22.406 -3.26 -1.132 1 98.19 296 TYR B O 1
ATOM 5306 N N . THR B 1 297 ? -24.625 -3.473 -1.429 1 97.44 297 THR B N 1
ATOM 5307 C CA . THR B 1 297 ? -24.953 -3.402 -0.009 1 97.44 297 THR B CA 1
ATOM 5308 C C . THR B 1 297 ? -25.406 -4.766 0.51 1 97.44 297 THR B C 1
ATOM 5310 O O . THR B 1 297 ? -26.297 -5.395 -0.072 1 97.44 297 THR B O 1
ATOM 5313 N N . ASP B 1 298 ? -24.703 -5.234 1.54 1 95.94 298 ASP B N 1
ATOM 5314 C CA . ASP B 1 298 ? -25.156 -6.461 2.186 1 95.94 298 ASP B CA 1
ATOM 5315 C C . ASP B 1 298 ? -26.531 -6.273 2.828 1 95.94 298 ASP B C 1
ATOM 5317 O O . ASP B 1 298 ? -26.688 -5.449 3.73 1 95.94 298 ASP B O 1
ATOM 5321 N N . LYS B 1 299 ? -27.516 -6.965 2.436 1 94.56 299 LYS B N 1
ATOM 5322 C CA . LYS B 1 299 ? -28.891 -6.77 2.875 1 94.56 299 LYS B CA 1
ATOM 5323 C C . LYS B 1 299 ? -29.062 -7.164 4.34 1 94.56 299 LYS B C 1
ATOM 5325 O O . LYS B 1 299 ? -29.922 -6.625 5.035 1 94.56 299 LYS B O 1
ATOM 5330 N N . THR B 1 300 ? -28.25 -8.086 4.812 1 95 300 THR B N 1
ATOM 5331 C CA . THR B 1 300 ? -28.359 -8.57 6.184 1 95 300 THR B CA 1
ATOM 5332 C C . THR B 1 300 ? -27.734 -7.578 7.16 1 95 300 THR B C 1
ATOM 5334 O O . THR B 1 300 ? -28.328 -7.254 8.188 1 95 300 THR B O 1
ATOM 5337 N N . THR B 1 301 ? -26.609 -6.977 6.883 1 92.94 301 THR B N 1
ATOM 5338 C CA . THR B 1 301 ? -25.859 -6.129 7.809 1 92.94 301 THR B CA 1
ATOM 5339 C C . THR B 1 301 ? -26.078 -4.652 7.477 1 92.94 301 THR B C 1
ATOM 5341 O O . THR B 1 301 ? -25.797 -3.779 8.297 1 92.94 301 THR B O 1
ATOM 5344 N N . GLY B 1 302 ? -26.547 -4.391 6.27 1 95.38 302 GLY B N 1
ATOM 5345 C CA . GLY B 1 302 ? -26.688 -3.018 5.812 1 95.38 302 GLY B CA 1
ATOM 5346 C C . GLY B 1 302 ? -25.359 -2.363 5.457 1 95.38 302 GLY B C 1
ATOM 5347 O O . GLY B 1 302 ? -25.312 -1.18 5.117 1 95.38 302 GLY B O 1
ATOM 5348 N N . LYS B 1 303 ? -24.266 -3.076 5.406 1 94.44 303 LYS B N 1
ATOM 5349 C CA . LYS B 1 303 ? -22.938 -2.531 5.184 1 94.44 303 LYS B CA 1
ATOM 5350 C C . LYS B 1 303 ? -22.578 -2.52 3.699 1 94.44 303 LYS B C 1
ATOM 5352 O O . LYS B 1 303 ? -22.953 -3.438 2.961 1 94.44 303 LYS B O 1
ATOM 5357 N N . PRO B 1 304 ? -21.859 -1.463 3.277 1 96.75 304 PRO B N 1
ATOM 5358 C CA . PRO B 1 304 ? -21.375 -1.456 1.893 1 96.75 304 PRO B CA 1
ATOM 5359 C C . PRO B 1 304 ? -20.234 -2.434 1.66 1 96.75 304 PRO B C 1
ATOM 5361 O O . PRO B 1 304 ? -19.375 -2.607 2.535 1 96.75 304 PRO B O 1
ATOM 5364 N N . HIS B 1 305 ? -20.281 -3.062 0.479 1 98 305 HIS B N 1
ATOM 5365 C CA . HIS B 1 305 ? -19.25 -3.994 0.054 1 98 305 HIS B CA 1
ATOM 5366 C C . HIS B 1 305 ? -18.719 -3.639 -1.334 1 98 305 HIS B C 1
ATOM 5368 O O . HIS B 1 305 ? -19.422 -3.006 -2.125 1 98 305 HIS B O 1
ATOM 5374 N N . GLN B 1 306 ? -17.516 -3.992 -1.519 1 98.5 306 GLN B N 1
ATOM 5375 C CA . GLN B 1 306 ? -16.906 -3.908 -2.842 1 98.5 306 GLN B CA 1
ATOM 5376 C C . GLN B 1 306 ? -16.141 -5.188 -3.178 1 98.5 306 GLN B C 1
ATOM 5378 O O . GLN B 1 306 ? -15.398 -5.703 -2.346 1 98.5 306 GLN B O 1
ATOM 5383 N N . VAL B 1 307 ? -16.375 -5.758 -4.355 1 98.81 307 VAL B N 1
ATOM 5384 C CA . VAL B 1 307 ? -15.734 -6.988 -4.805 1 98.81 307 VAL B CA 1
ATOM 5385 C C . VAL B 1 307 ? -14.742 -6.672 -5.918 1 98.81 307 VAL B C 1
ATOM 5387 O O . VAL B 1 307 ? -15.078 -5.992 -6.887 1 98.81 307 VAL B O 1
ATOM 5390 N N . TRP B 1 308 ? -13.539 -7.094 -5.688 1 98.88 308 TRP B N 1
ATOM 5391 C CA . TRP B 1 308 ? -12.5 -6.965 -6.707 1 98.88 308 TRP B CA 1
ATOM 5392 C C . TRP B 1 308 ? -12.188 -8.32 -7.34 1 98.88 308 TRP B C 1
ATOM 5394 O O . TRP B 1 308 ? -12.102 -9.328 -6.641 1 98.88 308 TRP B O 1
ATOM 5404 N N . TYR B 1 309 ? -12 -8.32 -8.719 1 98.81 309 TYR B N 1
ATOM 5405 C CA . TYR B 1 309 ? -11.789 -9.578 -9.422 1 98.81 309 TYR B CA 1
ATOM 5406 C C . TYR B 1 309 ? -11.18 -9.328 -10.805 1 98.81 309 TYR B C 1
ATOM 5408 O O . TYR B 1 309 ? -11.102 -8.188 -11.258 1 98.81 309 TYR B O 1
ATOM 5416 N N . ASP B 1 310 ? -10.711 -10.383 -11.375 1 98.75 310 ASP B N 1
ATOM 5417 C CA . ASP B 1 310 ? -10.281 -10.344 -12.773 1 98.75 310 ASP B CA 1
ATOM 5418 C C . ASP B 1 310 ? -11.203 -11.195 -13.648 1 98.75 310 ASP B C 1
ATOM 5420 O O . ASP B 1 310 ? -11.805 -12.156 -13.18 1 98.75 310 ASP B O 1
ATOM 5424 N N . ASP B 1 311 ? -11.312 -10.75 -14.852 1 98.5 311 ASP B N 1
ATOM 5425 C CA . ASP B 1 311 ? -12.094 -11.43 -15.883 1 98.5 311 ASP B CA 1
ATOM 5426 C C . ASP B 1 311 ? -11.289 -11.578 -17.172 1 98.5 311 ASP B C 1
ATOM 5428 O O . ASP B 1 311 ? -10.094 -11.281 -17.203 1 98.5 311 ASP B O 1
ATOM 5432 N N . PRO B 1 312 ? -11.898 -12.18 -18.219 1 98.5 312 PRO B N 1
ATOM 5433 C CA . PRO B 1 312 ? -11.109 -12.406 -19.438 1 98.5 312 PRO B CA 1
ATOM 5434 C C . PRO B 1 312 ? -10.414 -11.141 -19.938 1 98.5 312 PRO B C 1
ATOM 5436 O O . PRO B 1 312 ? -9.266 -11.203 -20.375 1 98.5 312 PRO B O 1
ATOM 5439 N N . GLU B 1 313 ? -11.086 -10.023 -19.797 1 98.38 313 GLU B N 1
ATOM 5440 C CA . GLU B 1 313 ? -10.516 -8.766 -20.266 1 98.38 313 GLU B CA 1
ATOM 5441 C C . GLU B 1 313 ? -9.266 -8.398 -19.469 1 98.38 313 GLU B C 1
ATOM 5443 O O . GLU B 1 313 ? -8.211 -8.109 -20.062 1 98.38 313 GLU B O 1
ATOM 5448 N N . THR B 1 314 ? -9.344 -8.406 -18.172 1 98.81 314 THR B N 1
ATOM 5449 C CA . THR B 1 314 ? -8.211 -7.984 -17.359 1 98.81 314 THR B CA 1
ATOM 5450 C C . THR B 1 314 ? -7.133 -9.062 -17.328 1 98.81 314 THR B C 1
ATOM 5452 O O . THR B 1 314 ? -5.941 -8.758 -17.266 1 98.81 314 THR B O 1
ATOM 5455 N N . LEU B 1 315 ? -7.48 -10.32 -17.453 1 98.81 315 LEU B N 1
ATOM 5456 C CA . LEU B 1 315 ? -6.512 -11.406 -17.5 1 98.81 315 LEU B CA 1
ATOM 5457 C C . LEU B 1 315 ? -5.715 -11.375 -18.797 1 98.81 315 LEU B C 1
ATOM 5459 O O . LEU B 1 315 ? -4.535 -11.727 -18.812 1 98.81 315 LEU B O 1
ATOM 5463 N N . THR B 1 316 ? -6.359 -10.961 -19.844 1 98.5 316 THR B N 1
ATOM 5464 C CA . THR B 1 316 ? -5.668 -10.836 -21.125 1 98.5 316 THR B CA 1
ATOM 5465 C C . THR B 1 316 ? -4.449 -9.922 -20.984 1 98.5 316 THR B C 1
ATOM 5467 O O . THR B 1 316 ? -3.385 -10.219 -21.531 1 98.5 316 THR B O 1
ATOM 5470 N N . VAL B 1 317 ? -4.566 -8.875 -20.203 1 98.62 317 VAL B N 1
ATOM 5471 C CA . VAL B 1 317 ? -3.453 -7.957 -19.984 1 98.62 317 VAL B CA 1
ATOM 5472 C C . VAL B 1 317 ? -2.303 -8.688 -19.297 1 98.62 317 VAL B C 1
ATOM 5474 O O . VAL B 1 317 ? -1.139 -8.516 -19.656 1 98.62 317 VAL B O 1
ATOM 5477 N N . ARG B 1 318 ? -2.6 -9.547 -18.391 1 98.69 318 ARG B N 1
ATOM 5478 C CA . ARG B 1 318 ? -1.596 -10.305 -17.641 1 98.69 318 ARG B CA 1
ATOM 5479 C C . ARG B 1 318 ? -0.937 -11.359 -18.531 1 98.69 318 ARG B C 1
ATOM 5481 O O . ARG B 1 318 ? 0.284 -11.531 -18.5 1 98.69 318 ARG B O 1
ATOM 5488 N N . TYR B 1 319 ? -1.735 -12.008 -19.328 1 98.75 319 TYR B N 1
ATOM 5489 C CA . TYR B 1 319 ? -1.191 -13.016 -20.25 1 98.75 319 TYR B CA 1
ATOM 5490 C C . TYR B 1 319 ? -0.297 -12.367 -21.297 1 98.75 319 TYR B C 1
ATOM 5492 O O . TYR B 1 319 ? 0.765 -12.898 -21.625 1 98.75 319 TYR B O 1
ATOM 5500 N N . LEU B 1 320 ? -0.667 -11.227 -21.812 1 98.44 320 LEU B N 1
ATOM 5501 C CA . LEU B 1 320 ? 0.149 -10.508 -22.781 1 98.44 320 LEU B CA 1
ATOM 5502 C C . LEU B 1 320 ? 1.447 -10.023 -22.141 1 98.44 320 LEU B C 1
ATOM 5504 O O . LEU B 1 320 ? 2.506 -10.055 -22.781 1 98.44 320 LEU B O 1
ATOM 5508 N N . TYR B 1 321 ? 1.313 -9.57 -20.938 1 98.38 321 TYR B N 1
ATOM 5509 C CA . TYR B 1 321 ? 2.527 -9.188 -20.219 1 98.38 321 TYR B CA 1
ATOM 5510 C C . TYR B 1 321 ? 3.496 -10.359 -20.125 1 98.38 321 TYR B C 1
ATOM 5512 O O . TYR B 1 321 ? 4.688 -10.219 -20.422 1 98.38 321 TYR B O 1
ATOM 5520 N N . ALA B 1 322 ? 2.996 -11.516 -19.703 1 98.75 322 ALA B N 1
ATOM 5521 C CA . ALA B 1 322 ? 3.834 -12.703 -19.594 1 98.75 322 ALA B CA 1
ATOM 5522 C C . ALA B 1 322 ? 4.473 -13.055 -20.922 1 98.75 322 ALA B C 1
ATOM 5524 O O . ALA B 1 322 ? 5.648 -13.422 -20.984 1 98.75 322 ALA B O 1
ATOM 5525 N N . LYS B 1 323 ? 3.686 -12.969 -21.969 1 98.38 323 LYS B N 1
ATOM 5526 C CA . LYS B 1 323 ? 4.176 -13.219 -23.328 1 98.38 323 LYS B CA 1
ATOM 5527 C C . LYS B 1 323 ? 5.309 -12.266 -23.688 1 98.38 323 LYS B C 1
ATOM 5529 O O . LYS B 1 323 ? 6.387 -12.695 -24.094 1 98.38 323 LYS B O 1
ATOM 5534 N N . HIS B 1 324 ? 5.102 -10.992 -23.422 1 97.12 324 HIS B N 1
ATOM 5535 C CA . HIS B 1 324 ? 6.055 -9.961 -23.844 1 97.12 324 HIS B CA 1
ATOM 5536 C C . HIS B 1 324 ? 7.312 -10.008 -22.984 1 97.12 324 HIS B C 1
ATOM 5538 O O . HIS B 1 324 ? 8.406 -9.672 -23.453 1 97.12 324 HIS B O 1
ATOM 5544 N N . ALA B 1 325 ? 7.168 -10.492 -21.781 1 97.56 325 ALA B N 1
ATOM 5545 C CA . ALA B 1 325 ? 8.312 -10.648 -20.906 1 97.56 325 ALA B CA 1
ATOM 5546 C C . ALA B 1 325 ? 9.039 -11.969 -21.156 1 97.56 325 ALA B C 1
ATOM 5548 O O . ALA B 1 325 ? 10.039 -12.273 -20.516 1 97.56 325 ALA B O 1
ATOM 5549 N N . ASP B 1 326 ? 8.516 -12.766 -22.078 1 97.5 326 ASP B N 1
ATOM 5550 C CA . ASP B 1 326 ? 9.078 -14.047 -22.516 1 97.5 326 ASP B CA 1
ATOM 5551 C C . ASP B 1 326 ? 9.203 -15.016 -21.328 1 97.5 326 ASP B C 1
ATOM 5553 O O . ASP B 1 326 ? 10.227 -15.68 -21.172 1 97.5 326 ASP B O 1
ATOM 5557 N N . LEU B 1 327 ? 8.203 -14.945 -20.438 1 98.75 327 LEU B N 1
ATOM 5558 C CA . LEU B 1 327 ? 8.188 -15.844 -19.297 1 98.75 327 LEU B CA 1
ATOM 5559 C C . LEU B 1 327 ? 7.957 -17.281 -19.734 1 98.75 327 LEU B C 1
ATOM 5561 O O . LEU B 1 327 ? 7.57 -17.531 -20.875 1 98.75 327 LEU B O 1
ATOM 5565 N N . ARG B 1 328 ? 8.281 -18.219 -18.875 1 98.62 328 ARG B N 1
ATOM 5566 C CA . ARG B 1 328 ? 8.203 -19.641 -19.156 1 98.62 328 ARG B CA 1
ATOM 5567 C C . ARG B 1 328 ? 6.762 -20.078 -19.422 1 98.62 328 ARG B C 1
ATOM 5569 O O . ARG B 1 328 ? 6.52 -20.984 -20.219 1 98.62 328 ARG B O 1
ATOM 5576 N N . GLY B 1 329 ? 5.852 -19.469 -18.734 1 98.75 329 GLY B N 1
ATOM 5577 C CA . GLY B 1 329 ? 4.457 -19.859 -18.875 1 98.75 329 GLY B CA 1
ATOM 5578 C C . GLY B 1 329 ? 3.521 -19.047 -18 1 98.75 329 GLY B C 1
ATOM 5579 O O . GLY B 1 329 ? 3.891 -17.969 -17.531 1 98.75 329 GLY B O 1
ATOM 5580 N N . VAL B 1 330 ? 2.297 -19.5 -17.938 1 98.88 330 VAL B N 1
ATOM 5581 C CA . VAL B 1 330 ? 1.269 -18.938 -17.078 1 98.88 330 VAL B CA 1
ATOM 5582 C C . VAL B 1 330 ? 0.531 -20.062 -16.344 1 98.88 330 VAL B C 1
ATOM 5584 O O . VAL B 1 330 ? 0.505 -21.203 -16.812 1 98.88 330 VAL B O 1
ATOM 5587 N N . ALA B 1 331 ? 0.037 -19.703 -15.234 1 98.88 331 ALA B N 1
ATOM 5588 C CA . ALA B 1 331 ? -0.732 -20.609 -14.383 1 98.88 331 ALA B CA 1
ATOM 5589 C C . ALA B 1 331 ? -1.952 -19.906 -13.797 1 98.88 331 ALA B C 1
ATOM 5591 O O . ALA B 1 331 ? -2.121 -18.703 -13.969 1 98.88 331 ALA B O 1
ATOM 5592 N N . MET B 1 332 ? -2.867 -20.672 -13.281 1 98.62 332 MET B N 1
ATOM 5593 C CA . MET B 1 332 ? -3.99 -20.078 -12.57 1 98.62 332 MET B CA 1
ATOM 5594 C C . MET B 1 332 ? -4.266 -20.812 -11.258 1 98.62 332 MET B C 1
ATOM 5596 O O . MET B 1 332 ? -4.059 -22.016 -11.172 1 98.62 332 MET B O 1
ATOM 5600 N N . TRP B 1 333 ? -4.551 -20.078 -10.25 1 98.12 333 TRP B N 1
ATOM 5601 C CA . TRP B 1 333 ? -5.137 -20.594 -9.016 1 98.12 333 TRP B CA 1
ATOM 5602 C C . TRP B 1 333 ? -6.598 -20.172 -8.891 1 98.12 333 TRP B C 1
ATOM 5604 O O . TRP B 1 333 ? -6.898 -18.984 -8.766 1 98.12 333 TRP B O 1
ATOM 5614 N N . HIS B 1 334 ? -7.535 -21.094 -8.984 1 96.69 334 HIS B N 1
ATOM 5615 C CA . HIS B 1 334 ? -7.422 -22.453 -9.516 1 96.69 334 HIS B CA 1
ATOM 5616 C C . HIS B 1 334 ? -8.555 -22.766 -10.484 1 96.69 334 HIS B C 1
ATOM 5618 O O . HIS B 1 334 ? -9.547 -22.031 -10.539 1 96.69 334 HIS B O 1
ATOM 5624 N N . ALA B 1 335 ? -8.422 -23.75 -11.195 1 97 335 ALA B N 1
ATOM 5625 C CA . ALA B 1 335 ? -9.273 -24.047 -12.344 1 97 335 ALA B CA 1
ATOM 5626 C C . ALA B 1 335 ? -10.711 -24.312 -11.906 1 97 335 ALA B C 1
ATOM 5628 O O . ALA B 1 335 ? -11.648 -24.094 -12.68 1 97 335 ALA B O 1
ATOM 5629 N N . GLU B 1 336 ? -10.922 -24.672 -10.672 1 96 336 GLU B N 1
ATOM 5630 C CA . GLU B 1 336 ? -12.25 -25.031 -10.188 1 96 336 GLU B CA 1
ATOM 5631 C C . GLU B 1 336 ? -13.039 -23.797 -9.758 1 96 336 GLU B C 1
ATOM 5633 O O . GLU B 1 336 ? -14.195 -23.891 -9.359 1 96 336 GLU B O 1
ATOM 5638 N N . CYS B 1 337 ? -12.469 -22.672 -9.938 1 97.88 337 CYS B N 1
ATOM 5639 C CA . CYS B 1 337 ? -13.172 -21.438 -9.578 1 97.88 337 CYS B CA 1
ATOM 5640 C C . CYS B 1 337 ? -14.094 -20.984 -10.703 1 97.88 337 CYS B C 1
ATOM 5642 O O . CYS B 1 337 ? -14.727 -19.938 -10.609 1 97.88 337 CYS B O 1
ATOM 5644 N N . LEU B 1 338 ? -14.242 -21.75 -11.742 1 98.12 338 LEU B N 1
ATOM 5645 C CA . LEU B 1 338 ? -15.219 -21.516 -12.805 1 98.12 338 LEU B CA 1
ATOM 5646 C C . LEU B 1 338 ? -16.438 -22.406 -12.633 1 98.12 338 LEU B C 1
ATOM 5648 O O . LEU B 1 338 ? -16.422 -23.328 -11.82 1 98.12 338 LEU B O 1
ATOM 5652 N N . ASP B 1 339 ? -17.484 -21.969 -13.305 1 97.31 339 ASP B N 1
ATOM 5653 C CA . ASP B 1 339 ? -18.688 -22.797 -13.336 1 97.31 339 ASP B CA 1
ATOM 5654 C C . ASP B 1 339 ? -18.719 -23.688 -14.57 1 97.31 339 ASP B C 1
ATOM 5656 O O . ASP B 1 339 ? -18.891 -23.203 -15.695 1 97.31 339 ASP B O 1
ATOM 5660 N N . TYR B 1 340 ? -18.656 -25.031 -14.328 1 96.81 340 TYR B N 1
ATOM 5661 C CA . TYR B 1 340 ? -18.625 -25.984 -15.43 1 96.81 340 TYR B CA 1
ATOM 5662 C C . TYR B 1 340 ? -19.969 -26.672 -15.602 1 96.81 340 TYR B C 1
ATOM 5664 O O . TYR B 1 340 ? -20.062 -27.75 -16.188 1 96.81 340 TYR B O 1
ATOM 5672 N N . GLY B 1 341 ? -21 -26.109 -15.109 1 94.38 341 GLY B N 1
ATOM 5673 C CA . GLY B 1 341 ? -22.344 -26.656 -15.234 1 94.38 341 GLY B CA 1
ATOM 5674 C C . GLY B 1 341 ? -22.906 -26.5 -16.625 1 94.38 341 GLY B C 1
ATOM 5675 O O . GLY B 1 341 ? -22.234 -26 -17.531 1 94.38 341 GLY B O 1
ATOM 5676 N N . PRO B 1 342 ? -24.125 -26.984 -16.781 1 94.38 342 PRO B N 1
ATOM 5677 C CA . PRO B 1 342 ? -24.719 -27.094 -18.109 1 94.38 342 PRO B CA 1
ATOM 5678 C C . PRO B 1 342 ? -25.344 -25.781 -18.594 1 94.38 342 PRO B C 1
ATOM 5680 O O . PRO B 1 342 ? -25.703 -25.672 -19.766 1 94.38 342 PRO B O 1
ATOM 5683 N N . ASP B 1 343 ? -25.438 -24.734 -17.797 1 94.88 343 ASP B N 1
ATOM 5684 C CA . ASP B 1 343 ? -26.062 -23.484 -18.203 1 94.88 343 ASP B CA 1
ATOM 5685 C C . ASP B 1 343 ? -25.266 -22.797 -19.312 1 94.88 343 ASP B C 1
ATOM 5687 O O . ASP B 1 343 ? -24.078 -22.5 -19.125 1 94.88 343 ASP B O 1
ATOM 5691 N N . PRO B 1 344 ? -25.906 -22.516 -20.453 1 95.06 344 PRO B N 1
ATOM 5692 C CA . PRO B 1 344 ? -25.188 -21.938 -21.594 1 95.06 344 PRO B CA 1
ATOM 5693 C C . PRO B 1 344 ? -24.516 -20.609 -21.25 1 95.06 344 PRO B C 1
ATOM 5695 O O . PRO B 1 344 ? -23.422 -20.328 -21.75 1 95.06 344 PRO B O 1
ATOM 5698 N N . ALA B 1 345 ? -25.172 -19.828 -20.484 1 93.19 345 ALA B N 1
ATOM 5699 C CA . ALA B 1 345 ? -24.594 -18.531 -20.125 1 93.19 345 ALA B CA 1
ATOM 5700 C C . ALA B 1 345 ? -23.297 -18.719 -19.328 1 93.19 345 ALA B C 1
ATOM 5702 O O . ALA B 1 345 ? -22.312 -18.016 -19.578 1 93.19 345 ALA B O 1
ATOM 5703 N N . THR B 1 346 ? -23.281 -19.594 -18.453 1 93.44 346 THR B N 1
ATOM 5704 C CA . THR B 1 346 ? -22.094 -19.844 -17.641 1 93.44 346 THR B CA 1
ATOM 5705 C C . THR B 1 346 ? -21.016 -20.516 -18.469 1 93.44 346 THR B C 1
ATOM 5707 O O . THR B 1 346 ? -19.812 -20.266 -18.266 1 93.44 346 THR B O 1
ATOM 5710 N N . GLN B 1 347 ? -21.422 -21.391 -19.391 1 95.94 347 GLN B N 1
ATOM 5711 C CA . GLN B 1 347 ? -20.469 -22.031 -20.281 1 95.94 347 GLN B CA 1
ATOM 5712 C C . GLN B 1 347 ? -19.719 -21 -21.109 1 95.94 347 GLN B C 1
ATOM 5714 O O . GLN B 1 347 ? -18.516 -21.141 -21.359 1 95.94 347 GLN B O 1
ATOM 5719 N N . LYS B 1 348 ? -20.469 -20.031 -21.531 1 97 348 LYS B N 1
ATOM 5720 C CA . LYS B 1 348 ? -19.844 -18.953 -22.312 1 97 348 LYS B CA 1
ATOM 5721 C C . LYS B 1 348 ? -18.797 -18.219 -21.469 1 97 348 LYS B C 1
ATOM 5723 O O . LYS B 1 348 ? -17.703 -17.906 -21.969 1 97 348 LYS B O 1
ATOM 5728 N N . LEU B 1 349 ? -19.078 -17.938 -20.219 1 97.38 349 LEU B N 1
ATOM 5729 C CA . LEU B 1 349 ? -18.156 -17.266 -19.312 1 97.38 349 LEU B CA 1
ATOM 5730 C C . LEU B 1 349 ? -16.922 -18.125 -19.078 1 97.38 349 LEU B C 1
ATOM 5732 O O . LEU B 1 349 ? -15.789 -17.625 -19.109 1 97.38 349 LEU B O 1
ATOM 5736 N N . THR B 1 350 ? -17.141 -19.391 -18.859 1 98 350 THR B N 1
ATOM 5737 C CA . THR B 1 350 ? -16.062 -20.344 -18.656 1 98 350 THR B CA 1
ATOM 5738 C C . THR B 1 350 ? -15.156 -20.422 -19.875 1 98 350 THR B C 1
ATOM 5740 O O . THR B 1 350 ? -13.93 -20.344 -19.766 1 98 350 THR B O 1
ATOM 5743 N N . LYS B 1 351 ? -15.781 -20.547 -21.031 1 98.19 351 LYS B N 1
ATOM 5744 C CA . LYS B 1 351 ? -15.023 -20.594 -22.281 1 98.19 351 LYS B CA 1
ATOM 5745 C C . LYS B 1 351 ? -14.18 -19.328 -22.453 1 98.19 351 LYS B C 1
ATOM 5747 O O . LYS B 1 351 ? -13.031 -19.406 -22.891 1 98.19 351 LYS B O 1
ATOM 5752 N N . ALA B 1 352 ? -14.758 -18.188 -22.141 1 98.56 352 ALA B N 1
ATOM 5753 C CA . ALA B 1 352 ? -14.047 -16.922 -22.297 1 98.56 352 ALA B CA 1
ATOM 5754 C C . ALA B 1 352 ? -12.812 -16.875 -21.391 1 98.56 352 ALA B C 1
ATOM 5756 O O . ALA B 1 352 ? -11.781 -16.328 -21.781 1 98.56 352 ALA B O 1
ATOM 5757 N N . MET B 1 353 ? -12.883 -17.406 -20.203 1 98.69 353 MET B N 1
ATOM 5758 C CA . MET B 1 353 ? -11.75 -17.469 -19.281 1 98.69 353 MET B CA 1
ATOM 5759 C C . MET B 1 353 ? -10.609 -18.297 -19.875 1 98.69 353 MET B C 1
ATOM 5761 O O . MET B 1 353 ? -9.453 -17.875 -19.844 1 98.69 353 MET B O 1
ATOM 5765 N N . TRP B 1 354 ? -10.938 -19.422 -20.438 1 98.62 354 TRP B N 1
ATOM 5766 C CA . TRP B 1 354 ? -9.945 -20.281 -21.078 1 98.62 354 TRP B CA 1
ATOM 5767 C C . TRP B 1 354 ? -9.398 -19.656 -22.344 1 98.62 354 TRP B C 1
ATOM 5769 O O . TRP B 1 354 ? -8.195 -19.688 -22.594 1 98.62 354 TRP B O 1
ATOM 5779 N N . ASP B 1 355 ? -10.289 -18.984 -23.125 1 98.25 355 ASP B N 1
ATOM 5780 C CA . ASP B 1 355 ? -9.891 -18.359 -24.391 1 98.25 355 ASP B CA 1
ATOM 5781 C C . ASP B 1 355 ? -8.875 -17.25 -24.156 1 98.25 355 ASP B C 1
ATOM 5783 O O . ASP B 1 355 ? -7.996 -17.016 -24.984 1 98.25 355 ASP B O 1
ATOM 5787 N N . ALA B 1 356 ? -9.023 -16.609 -23.031 1 98.38 356 ALA B N 1
ATOM 5788 C CA . ALA B 1 356 ? -8.117 -15.5 -22.734 1 98.38 356 ALA B CA 1
ATOM 5789 C C . ALA B 1 356 ? -6.668 -15.977 -22.719 1 98.38 356 ALA B C 1
ATOM 5791 O O . ALA B 1 356 ? -5.754 -15.203 -23.047 1 98.38 356 ALA B O 1
ATOM 5792 N N . ILE B 1 357 ? -6.43 -17.203 -22.438 1 98.5 357 ILE B N 1
ATOM 5793 C CA . ILE B 1 357 ? -5.094 -17.781 -22.328 1 98.5 357 ILE B CA 1
ATOM 5794 C C . ILE B 1 357 ? -4.441 -17.844 -23.703 1 98.5 357 ILE B C 1
ATOM 5796 O O . ILE B 1 357 ? -3.213 -17.891 -23.812 1 98.5 357 ILE B O 1
ATOM 5800 N N . ASP B 1 358 ? -5.203 -17.828 -24.781 1 97.06 358 ASP B N 1
ATOM 5801 C CA . ASP B 1 358 ? -4.703 -17.828 -26.156 1 97.06 358 ASP B CA 1
ATOM 5802 C C . ASP B 1 358 ? -3.695 -16.703 -26.375 1 97.06 358 ASP B C 1
ATOM 5804 O O . ASP B 1 358 ? -2.752 -16.859 -27.156 1 97.06 358 ASP B O 1
ATOM 5808 N N . GLU B 1 359 ? -3.924 -15.68 -25.641 1 95.44 359 GLU B N 1
ATOM 5809 C CA . GLU B 1 359 ? -3.096 -14.492 -25.844 1 95.44 359 GLU B CA 1
ATOM 5810 C C . GLU B 1 359 ? -1.643 -14.773 -25.469 1 95.44 359 GLU B C 1
ATOM 5812 O O . GLU B 1 359 ? -0.727 -14.156 -26.016 1 95.44 359 GLU B O 1
ATOM 5817 N N . PHE B 1 360 ? -1.413 -15.664 -24.562 1 97.88 360 PHE B N 1
ATOM 5818 C CA . PHE B 1 360 ? -0.051 -16.016 -24.172 1 97.88 360 PHE B CA 1
ATOM 5819 C C . PHE B 1 360 ? 0.605 -16.891 -25.234 1 97.88 360 PHE B C 1
ATOM 5821 O O . PHE B 1 360 ? 1.81 -16.781 -25.484 1 97.88 360 PHE B O 1
ATOM 5828 N N . PHE B 1 361 ? -0.12 -17.719 -25.922 1 96.5 361 PHE B N 1
ATOM 5829 C CA . PHE B 1 361 ? 0.446 -18.766 -26.75 1 96.5 361 PHE B CA 1
ATOM 5830 C C . PHE B 1 361 ? 0.419 -18.375 -28.219 1 96.5 361 PHE B C 1
ATOM 5832 O O . PHE B 1 361 ? 1.149 -18.938 -29.031 1 96.5 361 PHE B O 1
ATOM 5839 N N . GLN B 1 362 ? -0.427 -17.516 -28.609 1 88 362 GLN B N 1
ATOM 5840 C CA . GLN B 1 362 ? -0.563 -17.188 -30.031 1 88 362 GLN B CA 1
ATOM 5841 C C . GLN B 1 362 ? 0.63 -16.375 -30.516 1 88 362 GLN B C 1
ATOM 5843 O O . GLN B 1 362 ? 1.146 -15.516 -29.797 1 88 362 GLN B O 1
ATOM 5848 N N . LEU B 1 363 ? 1.222 -16.812 -31.609 1 74.44 363 LEU B N 1
ATOM 5849 C CA . LEU B 1 363 ? 2.352 -16.141 -32.219 1 74.44 363 LEU B CA 1
ATOM 5850 C C . LEU B 1 363 ? 1.944 -14.766 -32.75 1 74.44 363 LEU B C 1
ATOM 5852 O O . LEU B 1 363 ? 0.797 -14.562 -33.156 1 74.44 363 LEU B O 1
ATOM 5856 N N . GLU B 1 364 ? 2.742 -13.664 -32.438 1 63.03 364 GLU B N 1
ATOM 5857 C CA . GLU B 1 364 ? 2.465 -12.336 -32.969 1 63.03 364 GLU B CA 1
ATOM 5858 C C . GLU B 1 364 ? 2.236 -12.383 -34.469 1 63.03 364 GLU B C 1
ATOM 5860 O O . GLU B 1 364 ? 2.949 -13.086 -35.188 1 63.03 364 GLU B O 1
ATOM 5865 N N . LYS B 1 365 ? 1.139 -12.016 -34.969 1 51.66 365 LYS B N 1
ATOM 5866 C CA . LYS B 1 365 ? 0.965 -11.742 -36.406 1 51.66 365 LYS B CA 1
ATOM 5867 C C . LYS B 1 365 ? 2.002 -10.734 -36.906 1 51.66 365 LYS B C 1
ATOM 5869 O O . LYS B 1 365 ? 2.289 -9.75 -36.219 1 51.66 365 LYS B O 1
ATOM 5874 N N . GLY B 1 366 ? 3.102 -11.234 -37.75 1 43.5 366 GLY B N 1
ATOM 5875 C CA . GLY B 1 366 ? 3.939 -10.305 -38.5 1 43.5 366 GLY B CA 1
ATOM 5876 C C . GLY B 1 366 ? 3.193 -9.07 -38.969 1 43.5 366 GLY B C 1
ATOM 5877 O O . GLY B 1 366 ? 2.213 -9.172 -39.688 1 43.5 366 GLY B O 1
ATOM 5878 N N . GLY B 1 367 ? 3.1 -8.148 -38.281 1 35.31 367 GLY B N 1
ATOM 5879 C CA . GLY B 1 367 ? 2.643 -6.852 -38.75 1 35.31 367 GLY B CA 1
ATOM 5880 C C . GLY B 1 367 ? 3.117 -6.539 -40.156 1 35.31 367 GLY B C 1
ATOM 5881 O O . GLY B 1 367 ? 3.906 -7.293 -40.75 1 35.31 367 GLY B O 1
ATOM 5882 N N . ARG B 1 368 ? 3.314 -5.035 -40.531 1 33.69 368 ARG B N 1
ATOM 5883 C CA . ARG B 1 368 ? 3.451 -4.203 -41.719 1 33.69 368 ARG B CA 1
ATOM 5884 C C . ARG B 1 368 ? 4.664 -4.617 -42.531 1 33.69 368 ARG B C 1
ATOM 5886 O O . ARG B 1 368 ? 5.762 -4.785 -42 1 33.69 368 ARG B O 1
ATOM 5893 N N . GLU B 1 369 ? 4.469 -5.379 -43.625 1 30.89 369 GLU B N 1
ATOM 5894 C CA . GLU B 1 369 ? 5.215 -5.145 -44.875 1 30.89 369 GLU B CA 1
ATOM 5895 C C . GLU B 1 369 ? 5.645 -3.688 -45 1 30.89 369 GLU B C 1
ATOM 5897 O O . GLU B 1 369 ? 4.855 -2.777 -44.719 1 30.89 369 GLU B O 1
ATOM 5902 N N . SER B 1 370 ? 6.965 -3.352 -44.812 1 32.22 370 SER B N 1
ATOM 5903 C CA . SER B 1 370 ? 7.582 -2.072 -45.156 1 32.22 370 SER B CA 1
ATOM 5904 C C . SER B 1 370 ? 6.996 -1.488 -46.406 1 32.22 370 SER B C 1
ATOM 5906 O O . SER B 1 370 ? 6.988 -2.146 -47.469 1 32.22 370 SER B O 1
ATOM 5908 N N . CYS B 1 371 ? 5.891 -0.848 -46.312 1 27.45 371 CYS B N 1
ATOM 5909 C CA . CYS B 1 371 ? 5.559 0.004 -47.469 1 27.45 371 CYS B CA 1
ATOM 5910 C C . CYS B 1 371 ? 6.785 0.756 -47.969 1 27.45 371 CYS B C 1
ATOM 5912 O O . CYS B 1 371 ? 6.91 1.964 -47.75 1 27.45 371 CYS B O 1
ATOM 5914 N N . ILE B 1 372 ? 7.988 0.156 -47.719 1 24.94 372 ILE B N 1
ATOM 5915 C CA . ILE B 1 372 ? 9 0.811 -48.531 1 24.94 372 ILE B CA 1
ATOM 5916 C C . ILE B 1 372 ? 8.758 0.486 -50 1 24.94 372 ILE B C 1
ATOM 5918 O O . ILE B 1 372 ? 9.586 0.818 -50.875 1 24.94 372 ILE B O 1
ATOM 5922 N N . GLU B 1 373 ? 7.457 0.274 -50.562 1 20.98 373 GLU B N 1
ATOM 5923 C CA . GLU B 1 373 ? 7.711 0.628 -51.938 1 20.98 373 GLU B CA 1
ATOM 5924 C C . GLU B 1 373 ? 7.656 2.139 -52.156 1 20.98 373 GLU B C 1
ATOM 5926 O O . GLU B 1 373 ? 6.812 2.82 -51.562 1 20.98 373 GLU B O 1
#

pLDDT: mean 90.19, std 19.16, range [20.77, 98.94]